Protein AF-A0A7X6YRP2-F1 (afdb_monomer)

Radius of gyration: 25.55 Å; Cα contacts (8 Å, |Δi|>4): 706; chains: 1; bounding box: 69×58×66 Å

Structure (mmCIF, N/CA/C/O backbone):
data_AF-A0A7X6YRP2-F1
#
_entry.id   AF-A0A7X6YRP2-F1
#
loop_
_atom_site.group_PDB
_atom_site.id
_atom_site.type_symbol
_atom_site.label_atom_id
_atom_site.label_alt_id
_atom_site.label_comp_id
_atom_site.label_asym_id
_atom_site.label_entity_id
_atom_site.label_seq_id
_atom_site.pdbx_PDB_ins_code
_atom_site.Cartn_x
_atom_site.Cartn_y
_atom_site.Cartn_z
_atom_site.occupancy
_atom_site.B_iso_or_equiv
_atom_site.auth_seq_id
_atom_site.auth_comp_id
_atom_site.auth_asym_id
_atom_site.auth_atom_id
_atom_site.pdbx_PDB_model_num
ATOM 1 N N . ILE A 1 1 ? 28.790 24.467 1.059 1.00 83.25 1 ILE A N 1
ATOM 2 C CA . ILE A 1 1 ? 29.034 23.754 2.332 1.00 83.25 1 ILE A CA 1
ATOM 3 C C . ILE A 1 1 ? 27.861 24.066 3.243 1.00 83.25 1 ILE A C 1
ATOM 5 O O . ILE A 1 1 ? 27.691 25.231 3.584 1.00 83.25 1 ILE A O 1
ATOM 9 N N . CYS A 1 2 ? 27.050 23.063 3.576 1.00 84.25 2 CYS A N 1
ATOM 10 C CA . CYS A 1 2 ? 25.980 23.191 4.565 1.00 84.25 2 CYS A CA 1
ATOM 11 C C . CYS A 1 2 ? 26.513 22.637 5.886 1.00 84.25 2 CYS A C 1
ATOM 13 O O . CYS A 1 2 ? 26.819 21.448 5.949 1.00 84.25 2 CYS A O 1
ATOM 15 N N . ASN A 1 3 ? 26.698 23.484 6.895 1.00 84.62 3 ASN A N 1
ATOM 16 C CA . ASN A 1 3 ? 27.179 23.050 8.205 1.00 84.62 3 ASN A CA 1
ATOM 17 C C . ASN A 1 3 ? 26.454 23.817 9.307 1.00 84.62 3 ASN A C 1
ATOM 19 O O . ASN A 1 3 ? 26.098 24.974 9.115 1.00 84.62 3 ASN A O 1
ATOM 23 N N . TYR A 1 4 ? 26.265 23.193 10.465 1.00 81.94 4 TYR A N 1
ATOM 24 C CA . TYR A 1 4 ? 25.485 23.805 11.540 1.00 81.94 4 TYR A CA 1
ATOM 25 C C . TYR A 1 4 ? 26.148 25.070 12.102 1.00 81.94 4 TYR A C 1
ATOM 27 O O . TYR A 1 4 ? 25.498 26.098 12.281 1.00 81.94 4 TYR A O 1
ATOM 35 N N . ASP A 1 5 ? 27.461 25.015 12.320 1.00 84.06 5 ASP A N 1
ATOM 36 C CA . ASP A 1 5 ? 28.274 26.145 12.755 1.00 84.06 5 ASP A CA 1
ATOM 37 C C . ASP A 1 5 ? 29.672 26.114 12.103 1.00 84.06 5 ASP A C 1
ATOM 39 O O . ASP A 1 5 ? 29.946 25.327 11.195 1.00 84.06 5 ASP A O 1
ATOM 43 N N . LEU A 1 6 ? 30.559 27.016 12.522 1.00 86.31 6 LEU A N 1
ATOM 44 C CA . LEU A 1 6 ? 31.948 27.073 12.052 1.00 86.31 6 LEU A CA 1
ATOM 45 C C . LEU A 1 6 ? 32.927 26.430 13.040 1.00 86.31 6 LEU A C 1
ATOM 47 O O . LEU A 1 6 ? 34.139 26.594 12.895 1.00 86.31 6 LEU A O 1
ATOM 51 N N . LYS A 1 7 ? 32.431 25.741 14.074 1.00 85.06 7 LYS A N 1
ATOM 52 C CA . LYS A 1 7 ? 33.310 25.165 15.084 1.00 85.06 7 LYS A CA 1
ATOM 53 C C . LYS A 1 7 ? 34.080 23.987 14.487 1.00 85.06 7 LYS A C 1
ATOM 55 O O . LYS A 1 7 ? 33.575 23.289 13.601 1.00 85.06 7 LYS A O 1
ATOM 60 N N . PRO A 1 8 ? 35.306 23.742 14.974 1.00 80.50 8 PRO A N 1
ATOM 61 C CA . PRO A 1 8 ? 36.021 22.522 14.652 1.00 80.50 8 PRO A CA 1
ATOM 62 C C . PRO A 1 8 ? 35.153 21.299 14.956 1.00 80.50 8 PRO A C 1
ATOM 64 O O . PRO A 1 8 ? 34.554 21.206 16.028 1.00 80.50 8 PRO A O 1
ATOM 67 N N . GLY A 1 9 ? 35.086 20.367 14.005 1.00 71.44 9 GLY A N 1
ATOM 68 C CA . GLY A 1 9 ? 34.406 19.089 14.204 1.00 71.44 9 GLY A CA 1
ATOM 69 C C . GLY A 1 9 ? 35.165 18.188 15.181 1.00 71.44 9 GLY A C 1
ATOM 70 O O . GLY A 1 9 ? 36.087 18.616 15.870 1.00 71.44 9 GLY A O 1
ATOM 71 N N . TYR A 1 10 ? 34.835 16.898 15.191 1.00 65.88 10 TYR A N 1
ATOM 72 C CA . TYR A 1 10 ? 35.401 15.914 16.127 1.00 65.88 10 TYR A CA 1
ATOM 73 C C . TYR A 1 10 ? 36.944 15.877 16.172 1.00 65.88 10 TYR A C 1
ATOM 75 O O . TYR A 1 10 ? 37.535 15.578 17.204 1.00 65.88 10 TYR A O 1
ATOM 83 N N . ALA A 1 11 ? 37.611 16.224 15.067 1.00 77.56 11 ALA A N 1
ATOM 84 C CA . ALA A 1 11 ? 39.069 16.284 14.986 1.00 77.56 11 ALA A CA 1
ATOM 85 C C . ALA A 1 11 ? 39.698 17.494 15.713 1.00 77.56 11 ALA A C 1
ATOM 87 O O . ALA A 1 11 ? 40.917 17.553 15.830 1.00 77.56 11 ALA A O 1
ATOM 88 N N . GLY A 1 12 ? 38.909 18.477 16.163 1.00 82.88 12 GLY A N 1
ATOM 89 C CA . GLY A 1 12 ? 39.399 19.669 16.867 1.00 82.88 12 GLY A CA 1
ATOM 90 C C . GLY A 1 12 ? 40.210 20.645 16.005 1.00 82.88 12 GLY A C 1
ATOM 91 O O . GLY A 1 12 ? 40.765 21.608 16.529 1.00 82.88 12 GLY A O 1
ATOM 92 N N . VAL A 1 13 ? 40.274 20.423 14.689 1.00 85.25 13 VAL A N 1
ATOM 93 C CA . VAL A 1 13 ? 41.018 21.261 13.739 1.00 85.25 13 VAL A CA 1
ATOM 94 C C . VAL A 1 13 ? 40.058 22.144 12.941 1.00 85.25 13 VAL A C 1
ATOM 96 O O . VAL A 1 13 ? 39.001 21.691 12.498 1.00 85.25 13 VAL A O 1
ATOM 99 N N . HIS A 1 14 ? 40.435 23.412 12.759 1.00 87.06 14 HIS A N 1
ATOM 100 C CA . HIS A 1 14 ? 39.700 24.375 11.937 1.00 87.06 14 HIS A CA 1
ATOM 101 C C . HIS A 1 14 ? 39.670 23.952 10.463 1.00 87.06 14 HIS A C 1
ATOM 103 O O . HIS A 1 14 ? 40.685 23.497 9.935 1.00 87.06 14 HIS A O 1
ATOM 109 N N . ASN A 1 15 ? 38.527 24.119 9.791 1.00 86.69 15 ASN A N 1
ATOM 110 C CA . ASN A 1 15 ? 38.384 23.779 8.377 1.00 86.69 15 ASN A CA 1
ATOM 111 C C . ASN A 1 15 ? 38.774 24.984 7.496 1.00 86.69 15 ASN A C 1
ATOM 113 O O . ASN A 1 15 ? 38.018 25.956 7.451 1.00 86.69 15 ASN A O 1
ATOM 117 N N . PRO A 1 16 ? 39.879 24.923 6.725 1.00 87.62 16 PRO A N 1
ATOM 118 C CA . PRO A 1 16 ? 40.342 26.053 5.911 1.00 87.62 16 PRO A CA 1
ATOM 119 C C . PRO A 1 16 ? 39.357 26.481 4.815 1.00 87.62 16 PRO A C 1
ATOM 121 O O . PRO A 1 16 ? 39.465 27.578 4.271 1.00 87.62 16 PRO A O 1
ATOM 124 N N . LEU A 1 17 ? 38.391 25.624 4.459 1.00 87.19 17 LEU A N 1
ATOM 125 C CA . LEU A 1 17 ? 37.349 25.968 3.493 1.00 87.19 17 LEU A CA 1
ATOM 126 C C . LEU A 1 17 ? 36.368 27.016 4.034 1.00 87.19 17 LEU A C 1
ATOM 128 O O . LEU A 1 17 ? 35.702 27.665 3.232 1.00 87.19 17 LEU A O 1
ATOM 132 N N . TYR A 1 18 ? 36.282 27.200 5.355 1.00 87.88 18 TYR A N 1
ATOM 133 C CA . TYR A 1 18 ? 35.380 28.175 5.973 1.00 87.88 18 TYR A CA 1
ATOM 134 C C . TYR A 1 18 ? 35.850 29.624 5.787 1.00 87.88 18 TYR A C 1
ATOM 136 O O . TYR A 1 18 ? 35.032 30.538 5.819 1.00 87.88 18 TYR A O 1
ATOM 144 N N . ASP A 1 19 ? 37.136 29.836 5.502 1.00 85.25 19 ASP A N 1
ATOM 145 C CA . ASP A 1 19 ? 37.711 31.177 5.317 1.00 85.25 19 ASP A CA 1
ATOM 146 C C . ASP A 1 19 ? 37.886 31.553 3.839 1.00 85.25 19 ASP A C 1
ATOM 148 O O . ASP A 1 19 ? 38.384 32.631 3.501 1.00 85.25 19 ASP A O 1
ATOM 152 N N . LYS A 1 20 ? 37.523 30.653 2.920 1.00 89.12 20 LYS A N 1
ATOM 153 C CA . LYS A 1 20 ? 37.789 30.844 1.498 1.00 89.12 20 LYS A CA 1
ATOM 154 C C . LYS A 1 20 ? 36.769 31.812 0.890 1.00 89.12 20 LYS A C 1
ATOM 156 O O . LYS A 1 20 ? 35.598 31.485 0.744 1.00 89.12 20 LYS A O 1
ATOM 161 N N . SER A 1 21 ? 37.237 32.984 0.464 1.00 75.81 21 SER A N 1
ATOM 162 C CA . SER A 1 21 ? 36.402 34.069 -0.083 1.00 75.81 21 SER A CA 1
ATOM 163 C C . SER A 1 21 ? 35.886 33.841 -1.512 1.00 75.81 21 SER A C 1
ATOM 165 O O . SER A 1 21 ? 35.088 34.634 -2.008 1.00 75.81 21 SER A O 1
ATOM 167 N N . SER A 1 22 ? 36.334 32.784 -2.199 1.00 84.56 22 SER A N 1
ATOM 168 C CA . SER A 1 22 ? 35.898 32.455 -3.562 1.00 84.56 22 SER A CA 1
ATOM 169 C C . SER A 1 22 ? 35.798 30.946 -3.798 1.00 84.56 22 SER A C 1
ATOM 171 O O . SER A 1 22 ? 36.593 30.152 -3.288 1.00 84.56 22 SER A O 1
ATOM 173 N N . GLY A 1 23 ? 34.796 30.543 -4.586 1.00 80.81 23 GLY A N 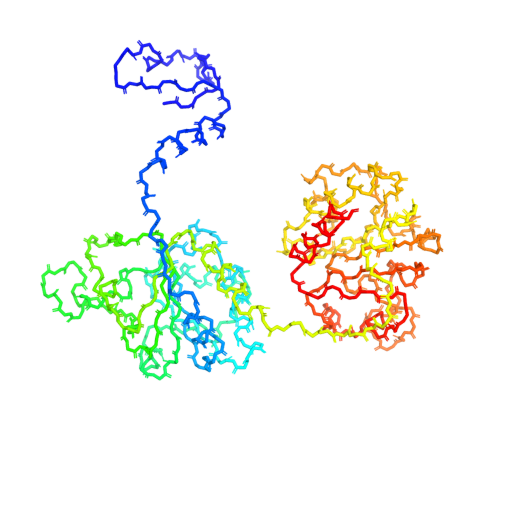1
ATOM 174 C CA . GLY A 1 23 ? 34.530 29.139 -4.919 1.00 80.81 23 GLY A CA 1
ATOM 175 C C . GLY A 1 23 ? 33.927 28.309 -3.779 1.00 80.81 23 GLY A C 1
ATOM 176 O O . GLY A 1 23 ? 33.778 27.100 -3.934 1.00 80.81 23 GLY A O 1
ATOM 177 N N . VAL A 1 24 ? 33.586 28.931 -2.646 1.00 85.12 24 VAL A N 1
ATOM 178 C CA . VAL A 1 24 ? 32.912 28.284 -1.516 1.00 85.12 24 VAL A CA 1
ATOM 179 C C . VAL A 1 24 ? 31.747 29.155 -1.063 1.00 85.12 24 VAL A C 1
ATOM 181 O O . VAL A 1 24 ? 31.930 30.317 -0.719 1.00 85.12 24 VAL A O 1
ATOM 184 N N . THR A 1 25 ? 30.552 28.571 -1.035 1.00 84.25 25 THR A N 1
ATOM 185 C CA . THR A 1 25 ? 29.368 29.172 -0.413 1.00 84.25 25 THR A CA 1
ATOM 186 C C . THR A 1 25 ? 29.075 28.424 0.878 1.00 84.25 25 THR A C 1
ATOM 188 O O . THR A 1 25 ? 28.907 27.198 0.862 1.00 84.25 25 THR A O 1
ATOM 191 N N . LEU A 1 26 ? 29.051 29.145 1.997 1.00 84.69 26 LEU A N 1
ATOM 192 C CA . LEU A 1 26 ? 28.716 28.611 3.315 1.00 84.69 26 LEU A CA 1
ATOM 193 C C . LEU A 1 26 ? 27.242 28.880 3.601 1.00 84.69 26 LEU A C 1
ATOM 195 O O . LEU A 1 26 ? 26.794 30.020 3.514 1.00 84.69 26 LEU A O 1
ATOM 199 N N . VAL A 1 27 ? 26.509 27.829 3.950 1.00 85.75 27 VAL A N 1
ATOM 200 C CA . VAL A 1 27 ? 25.124 27.917 4.414 1.00 85.75 27 VAL A CA 1
ATOM 201 C C . VAL A 1 27 ? 25.105 27.355 5.827 1.00 85.75 27 VAL A C 1
ATOM 203 O O . VAL A 1 27 ? 25.353 26.164 6.023 1.00 85.75 27 VAL A O 1
ATOM 206 N N . LEU A 1 28 ? 24.921 28.247 6.801 1.00 83.44 28 LEU A N 1
ATOM 207 C CA . LEU A 1 28 ? 24.949 27.909 8.220 1.00 83.44 28 LEU A CA 1
ATOM 208 C C . LEU A 1 28 ? 23.546 27.602 8.738 1.00 83.44 28 LEU A C 1
ATOM 210 O O . LEU A 1 28 ? 22.596 28.312 8.404 1.00 83.44 28 LEU A O 1
ATOM 214 N N . GLY A 1 29 ? 23.441 26.577 9.579 1.00 82.00 29 GLY A N 1
ATOM 215 C CA . GLY A 1 29 ? 22.187 26.111 10.168 1.00 82.00 29 GLY A CA 1
ATOM 216 C C . GLY A 1 29 ? 21.969 24.618 9.949 1.00 82.00 29 GLY A C 1
ATOM 217 O O . GLY A 1 29 ? 22.859 23.907 9.477 1.00 82.00 29 GLY A O 1
ATOM 218 N N . ASP A 1 30 ? 20.780 24.132 10.303 1.00 82.88 30 ASP A N 1
ATOM 219 C CA . ASP A 1 30 ? 20.431 22.730 10.091 1.00 82.88 30 ASP A CA 1
ATOM 220 C C . ASP A 1 30 ? 20.624 22.338 8.615 1.00 82.88 30 ASP A C 1
ATOM 222 O O . ASP A 1 30 ? 20.254 23.073 7.688 1.00 82.88 30 ASP A O 1
ATOM 226 N N . ALA A 1 31 ? 21.276 21.196 8.387 1.00 75.19 31 ALA A N 1
ATOM 227 C CA . ALA A 1 31 ? 21.641 20.763 7.046 1.00 75.19 31 ALA A CA 1
ATOM 228 C C . ALA A 1 31 ? 20.401 20.452 6.194 1.00 75.19 31 ALA A C 1
ATOM 230 O O . ALA A 1 31 ? 20.412 20.736 4.996 1.00 75.19 31 ALA A O 1
ATOM 231 N N . LYS A 1 32 ? 19.323 19.940 6.802 1.00 76.88 32 LYS A N 1
ATOM 232 C CA . LYS A 1 32 ? 18.052 19.650 6.130 1.00 76.88 32 LYS A CA 1
ATOM 233 C C . LYS A 1 32 ? 17.418 20.935 5.605 1.00 76.88 32 LYS A C 1
ATOM 235 O O . LYS A 1 32 ? 17.049 21.004 4.432 1.00 76.88 32 LYS A O 1
ATOM 240 N N . ASP A 1 33 ? 17.370 21.974 6.432 1.00 80.19 33 ASP A N 1
ATOM 241 C CA . ASP A 1 33 ? 16.790 23.269 6.057 1.00 80.19 33 ASP A CA 1
ATOM 242 C C . ASP A 1 33 ? 17.642 23.990 5.006 1.00 80.19 33 ASP A C 1
ATOM 244 O O . ASP A 1 33 ? 17.132 24.554 4.033 1.00 80.19 33 ASP A O 1
ATOM 248 N N . SER A 1 34 ? 18.964 23.935 5.179 1.00 82.88 34 SER A N 1
ATOM 249 C CA . SER A 1 34 ? 19.940 24.555 4.280 1.00 82.88 34 SER A CA 1
ATOM 250 C C . SER A 1 34 ? 19.896 23.941 2.880 1.00 82.88 34 SER A C 1
ATOM 252 O O . SER A 1 34 ? 19.908 24.660 1.880 1.00 82.88 34 SER A O 1
ATOM 254 N N . ILE A 1 35 ? 19.802 22.611 2.799 1.00 78.25 35 ILE A N 1
ATOM 255 C CA . ILE A 1 35 ? 19.677 21.881 1.534 1.00 78.25 35 ILE A CA 1
ATOM 256 C C . ILE A 1 35 ? 18.311 22.147 0.892 1.00 78.25 35 ILE A C 1
ATOM 258 O O . ILE A 1 35 ? 18.254 22.394 -0.310 1.00 78.25 35 ILE A O 1
ATOM 262 N N . SER A 1 36 ? 17.231 22.194 1.677 1.00 76.12 36 SER A N 1
ATOM 263 C CA . SER A 1 36 ? 15.885 22.499 1.169 1.00 76.12 36 SER A CA 1
ATOM 264 C C . SER A 1 36 ? 15.813 23.885 0.513 1.00 76.12 36 SER A C 1
ATOM 266 O O . SER A 1 36 ? 15.250 24.034 -0.572 1.00 76.12 36 SER A O 1
ATOM 268 N N . LYS A 1 37 ? 16.457 24.899 1.110 1.00 76.94 37 LYS A N 1
ATOM 269 C CA . LYS A 1 37 ? 16.581 26.238 0.505 1.00 76.94 37 LYS A CA 1
ATOM 270 C C . LYS A 1 37 ? 17.370 26.219 -0.803 1.00 76.94 37 LYS A C 1
ATOM 272 O O . LYS A 1 37 ? 16.895 26.770 -1.793 1.00 76.94 37 LYS A O 1
ATOM 277 N N . LEU A 1 38 ? 18.516 25.541 -0.838 1.00 79.56 38 LEU A N 1
ATOM 278 C CA . LEU A 1 38 ? 19.325 25.382 -2.053 1.00 79.56 38 LEU A CA 1
ATOM 279 C C . LEU A 1 38 ? 18.537 24.710 -3.183 1.00 79.56 38 LEU A C 1
ATOM 281 O O . LEU A 1 38 ? 18.564 25.179 -4.318 1.00 79.56 38 LEU A O 1
ATOM 285 N N . ILE A 1 39 ? 17.784 23.655 -2.870 1.00 75.81 39 ILE A N 1
ATOM 286 C CA . ILE A 1 39 ? 16.918 22.970 -3.834 1.00 75.81 39 ILE A CA 1
ATOM 287 C C . ILE A 1 39 ? 15.835 23.923 -4.359 1.00 75.81 39 ILE A C 1
ATOM 289 O O . ILE A 1 39 ? 15.608 23.979 -5.566 1.00 75.81 39 ILE A O 1
ATOM 293 N N . SER A 1 40 ? 15.222 24.732 -3.487 1.00 69.56 40 SER A N 1
ATOM 294 C CA . SER A 1 40 ? 14.206 25.716 -3.892 1.00 69.56 40 SER A CA 1
ATOM 295 C C . SER A 1 40 ? 14.757 26.827 -4.800 1.00 69.56 40 SER A C 1
ATOM 297 O O . SER A 1 40 ? 14.063 27.299 -5.700 1.00 69.56 40 SER A O 1
ATOM 299 N N . GLU A 1 41 ? 16.019 27.221 -4.609 1.00 70.88 41 GLU A N 1
ATOM 300 C CA . GLU A 1 41 ? 16.695 28.214 -5.450 1.00 70.88 41 GLU A CA 1
ATOM 301 C C . GLU A 1 41 ? 17.105 27.632 -6.810 1.00 70.88 41 GLU A C 1
ATOM 303 O O . GLU A 1 41 ? 17.013 28.322 -7.826 1.00 70.88 41 GLU A O 1
ATOM 308 N N . ILE A 1 42 ? 17.491 26.353 -6.850 1.00 69.06 42 ILE A N 1
ATOM 309 C CA . ILE A 1 42 ? 17.835 25.630 -8.084 1.00 69.06 42 ILE A CA 1
ATOM 310 C C . ILE A 1 42 ? 16.573 25.299 -8.900 1.00 69.06 42 ILE A C 1
ATOM 312 O O . ILE A 1 42 ? 16.599 25.348 -10.130 1.00 69.06 42 ILE A O 1
ATOM 316 N N . GLY A 1 43 ? 15.450 25.031 -8.229 1.00 47.91 43 GLY A N 1
ATOM 317 C CA . GLY A 1 43 ? 14.178 24.629 -8.837 1.00 47.91 43 GLY A CA 1
ATOM 318 C C . GLY A 1 43 ? 13.441 25.714 -9.634 1.00 47.91 43 GLY A C 1
ATOM 319 O O . GLY A 1 43 ? 12.475 25.406 -10.322 1.00 47.91 43 GLY A O 1
ATOM 320 N N . ARG A 1 44 ? 13.886 26.980 -9.619 1.00 43.06 44 ARG A N 1
ATOM 321 C CA . ARG A 1 44 ? 13.214 28.085 -10.343 1.00 43.06 44 ARG A CA 1
ATOM 322 C C . ARG A 1 44 ? 13.404 28.092 -11.871 1.00 43.06 44 ARG A C 1
ATOM 324 O O . ARG A 1 44 ? 12.968 29.034 -12.526 1.00 43.06 44 ARG A O 1
ATOM 331 N N . LYS A 1 45 ? 14.022 27.064 -12.461 1.00 39.69 45 LYS A N 1
ATOM 332 C CA . LYS A 1 45 ? 14.118 26.879 -13.922 1.00 39.69 45 LYS A CA 1
ATOM 333 C C . LYS A 1 45 ? 13.708 25.470 -14.355 1.00 39.69 45 LYS A C 1
ATOM 335 O O . LYS A 1 45 ? 14.511 24.747 -14.933 1.00 39.69 45 LYS A O 1
ATOM 340 N N . GLN A 1 46 ? 12.458 25.092 -14.128 1.00 34.66 46 GLN A N 1
ATOM 341 C CA . GLN A 1 46 ? 11.801 24.108 -14.986 1.00 34.66 46 GLN A CA 1
ATOM 342 C C . GLN A 1 46 ? 10.407 24.631 -15.319 1.00 34.66 46 GLN A C 1
ATOM 344 O O . GLN A 1 46 ? 9.548 24.742 -14.450 1.00 34.66 46 GLN A O 1
ATOM 349 N N . GLU A 1 47 ? 10.223 25.021 -16.581 1.00 30.72 47 GLU A N 1
ATOM 350 C CA . GLU A 1 47 ? 8.894 25.176 -17.161 1.00 30.72 47 GLU A CA 1
ATOM 351 C C . GLU A 1 47 ? 8.225 23.802 -17.115 1.00 30.72 47 GLU A C 1
ATOM 353 O O . GLU A 1 47 ? 8.652 22.858 -17.783 1.00 30.72 47 GLU A O 1
ATOM 358 N N . VAL A 1 48 ? 7.208 23.687 -16.267 1.00 29.12 48 VAL A N 1
ATOM 359 C CA . VAL A 1 48 ? 6.267 22.575 -16.291 1.00 29.12 48 VAL A CA 1
ATOM 360 C C . VAL A 1 48 ? 5.399 22.791 -17.522 1.00 29.12 48 VAL A C 1
ATOM 362 O O . VAL A 1 48 ? 4.638 23.754 -17.594 1.00 29.12 48 VAL A O 1
ATOM 365 N N . VAL A 1 49 ? 5.552 21.923 -18.516 1.00 30.05 49 VAL A N 1
ATOM 366 C CA . VAL A 1 49 ? 4.603 21.836 -19.624 1.00 30.05 49 VAL A CA 1
ATOM 367 C C . VAL A 1 49 ? 3.396 21.053 -19.108 1.00 30.05 49 VAL A C 1
ATOM 369 O O . VAL A 1 49 ? 3.403 19.823 -19.101 1.00 30.05 49 VAL A O 1
ATOM 372 N N . GLU A 1 50 ? 2.378 21.764 -18.630 1.00 33.81 50 GLU A N 1
ATOM 373 C CA . GLU A 1 50 ? 1.008 21.243 -18.593 1.00 33.81 50 GLU A CA 1
ATOM 374 C C . GLU A 1 50 ? 0.492 21.119 -20.037 1.00 33.81 50 GLU A C 1
ATOM 376 O O . GLU A 1 50 ? 0.682 22.038 -20.831 1.00 33.81 50 GLU A O 1
ATOM 381 N N . ASP A 1 51 ? -0.086 19.965 -20.399 1.00 32.34 51 ASP A N 1
ATOM 382 C CA . ASP A 1 51 ? -1.501 19.827 -20.809 1.00 32.34 51 ASP A CA 1
ATOM 383 C C . ASP A 1 51 ? -1.792 18.563 -21.664 1.00 32.34 51 ASP A C 1
ATOM 385 O O . ASP A 1 51 ? -1.021 18.171 -22.542 1.00 32.34 51 ASP A O 1
ATOM 389 N N . LYS A 1 52 ? -2.985 17.979 -21.449 1.00 33.06 52 LYS A N 1
ATOM 390 C CA . LYS A 1 52 ? -3.733 16.990 -22.279 1.00 33.06 52 LYS A CA 1
ATOM 391 C C . LYS A 1 52 ? -3.385 15.486 -22.292 1.00 33.06 52 LYS A C 1
ATOM 393 O O . LYS A 1 52 ? -4.103 14.744 -22.960 1.00 33.06 52 LYS A O 1
ATOM 398 N N . LYS A 1 53 ? -2.380 14.968 -21.571 1.00 50.28 53 LYS A N 1
ATOM 399 C CA . LYS A 1 53 ? -2.102 13.502 -21.554 1.00 50.28 53 LYS A CA 1
ATOM 400 C C . LYS A 1 53 ? -2.856 12.688 -20.489 1.00 50.28 53 LYS A C 1
ATOM 402 O O . LYS A 1 53 ? -2.953 11.475 -20.644 1.00 50.28 53 LYS A O 1
ATOM 407 N N . GLU A 1 54 ? -3.398 13.308 -19.443 1.00 49.25 54 GLU A N 1
ATOM 408 C CA . GLU A 1 54 ? -3.917 12.573 -18.273 1.00 49.25 54 GLU A CA 1
ATOM 409 C C . GLU A 1 54 ? -5.208 11.780 -18.542 1.00 49.25 54 GLU A C 1
ATOM 411 O O . GLU A 1 54 ? -5.280 10.619 -18.141 1.00 49.25 54 GLU A O 1
ATOM 416 N N . GLU A 1 55 ? -6.167 12.324 -19.304 1.00 48.25 55 GLU A N 1
ATOM 417 C CA . GLU A 1 55 ? -7.427 11.622 -19.636 1.00 48.25 55 GLU A CA 1
ATOM 418 C C . GLU A 1 55 ? -7.201 10.314 -20.421 1.00 48.25 55 GLU A C 1
ATOM 420 O O . GLU A 1 55 ? -7.982 9.370 -20.311 1.00 48.25 55 GLU A O 1
ATOM 425 N N . ASN A 1 56 ? -6.113 10.222 -21.196 1.00 68.81 56 ASN A N 1
ATOM 426 C CA . ASN A 1 56 ? -5.798 9.027 -21.982 1.00 68.81 56 ASN A CA 1
ATOM 427 C C . ASN A 1 56 ? -5.193 7.911 -21.107 1.00 68.81 56 ASN A C 1
ATOM 429 O O . ASN A 1 56 ? -5.528 6.737 -21.264 1.00 68.81 56 ASN A O 1
ATOM 433 N N . ILE A 1 57 ? -4.354 8.271 -20.128 1.00 82.94 57 ILE A N 1
ATOM 434 C CA . ILE A 1 57 ? -3.671 7.307 -19.247 1.00 82.94 57 ILE A CA 1
ATOM 435 C C . ILE A 1 57 ? -4.677 6.500 -18.426 1.00 82.94 57 ILE A C 1
ATOM 437 O O . ILE A 1 57 ? -4.496 5.292 -18.272 1.00 82.94 57 ILE A O 1
ATOM 441 N N . HIS A 1 58 ? -5.740 7.150 -17.941 1.00 84.06 58 HIS A N 1
ATOM 442 C CA . HIS A 1 58 ? -6.792 6.503 -17.158 1.00 84.06 58 HIS A CA 1
ATOM 443 C C . HIS A 1 58 ? -7.424 5.319 -17.902 1.00 84.06 58 HIS A C 1
ATOM 445 O O . HIS A 1 58 ? -7.474 4.209 -17.373 1.00 84.06 58 HIS A O 1
ATOM 451 N N . ASN A 1 59 ? -7.847 5.520 -19.152 1.00 85.50 59 ASN A N 1
ATOM 452 C CA . ASN A 1 59 ? -8.488 4.456 -19.928 1.00 85.50 59 ASN A CA 1
ATOM 453 C C . ASN A 1 59 ? -7.497 3.336 -20.264 1.00 85.50 59 ASN A C 1
ATOM 455 O O . ASN A 1 59 ? -7.817 2.160 -20.113 1.00 85.50 59 ASN A O 1
ATOM 459 N N . ILE A 1 60 ? -6.260 3.693 -20.625 1.00 89.12 60 ILE A N 1
ATOM 460 C CA . ILE A 1 60 ? -5.206 2.718 -20.930 1.00 89.12 60 ILE A CA 1
ATOM 461 C C . ILE A 1 60 ? -4.943 1.793 -19.738 1.00 89.12 60 ILE A C 1
ATOM 463 O O . ILE A 1 60 ? -4.892 0.576 -19.905 1.00 89.12 60 ILE A O 1
ATOM 467 N N . ILE A 1 61 ? -4.757 2.355 -18.539 1.00 90.69 61 ILE A N 1
ATOM 468 C CA . ILE A 1 61 ? -4.394 1.557 -17.365 1.00 90.69 61 ILE A CA 1
ATOM 469 C C . ILE A 1 61 ? -5.570 0.734 -16.832 1.00 90.69 61 ILE A C 1
ATOM 471 O O . ILE A 1 61 ? -5.368 -0.375 -16.343 1.00 90.69 61 ILE A O 1
ATOM 475 N N . LYS A 1 62 ? -6.797 1.251 -16.955 1.00 88.31 62 LYS A N 1
ATOM 476 C CA . LYS A 1 62 ? -8.018 0.594 -16.478 1.00 88.31 62 LYS A CA 1
ATOM 477 C C . LYS A 1 62 ? -8.459 -0.567 -17.373 1.00 88.31 62 LYS A C 1
ATOM 479 O O . LYS A 1 62 ? -8.903 -1.596 -16.862 1.00 88.31 62 LYS A O 1
ATOM 484 N N . ASP A 1 63 ? -8.325 -0.417 -18.689 1.00 90.44 63 ASP A N 1
ATOM 485 C CA . ASP A 1 63 ? -8.807 -1.408 -19.657 1.00 90.44 63 ASP A CA 1
ATOM 486 C C . ASP A 1 63 ? -7.786 -2.520 -19.947 1.00 90.44 63 ASP A C 1
ATOM 488 O O . ASP A 1 63 ? -8.154 -3.568 -20.489 1.00 90.44 63 ASP A O 1
ATOM 492 N N . ALA A 1 64 ? -6.518 -2.331 -19.567 1.00 95.06 64 ALA A N 1
ATOM 493 C CA . ALA A 1 64 ? -5.453 -3.302 -19.797 1.00 95.06 64 ALA A CA 1
ATOM 494 C C . ALA A 1 64 ? -5.749 -4.661 -19.135 1.00 95.06 64 ALA A C 1
ATOM 496 O O . ALA A 1 64 ? -6.094 -4.738 -17.955 1.00 95.06 64 ALA A O 1
ATOM 497 N N . LYS A 1 65 ? -5.578 -5.758 -19.889 1.00 96.94 65 LYS A N 1
ATOM 498 C CA . LYS A 1 65 ? -5.770 -7.134 -19.392 1.00 96.94 65 LYS A CA 1
ATOM 499 C C . LYS A 1 65 ? -4.472 -7.911 -19.276 1.00 96.94 65 LYS A C 1
ATOM 501 O O . LYS A 1 65 ? -4.359 -8.742 -18.383 1.00 96.94 65 LYS A O 1
ATOM 506 N N . ASN A 1 66 ? -3.491 -7.625 -20.122 1.00 97.81 66 ASN A N 1
ATOM 507 C CA . ASN A 1 66 ? -2.159 -8.213 -20.057 1.00 97.81 66 ASN A CA 1
ATOM 508 C C . ASN A 1 66 ? -1.135 -7.120 -19.766 1.00 97.81 66 ASN A C 1
ATOM 510 O O . ASN A 1 66 ? -0.763 -6.367 -20.669 1.00 97.81 66 ASN A O 1
ATOM 514 N N . VAL A 1 67 ? -0.687 -7.040 -18.513 1.00 98.50 67 VAL A N 1
ATOM 515 C CA . VAL A 1 67 ? 0.259 -6.021 -18.052 1.00 98.50 67 VAL A CA 1
ATOM 516 C C . VAL A 1 67 ? 1.617 -6.646 -17.752 1.00 98.50 67 VAL A C 1
ATOM 518 O O . VAL A 1 67 ? 1.711 -7.659 -17.056 1.00 98.50 67 VAL A O 1
ATOM 521 N N . ILE A 1 68 ? 2.679 -6.020 -18.259 1.00 98.75 68 ILE A N 1
ATOM 522 C CA . ILE A 1 68 ? 4.063 -6.360 -17.914 1.00 98.75 68 ILE A CA 1
ATOM 523 C C . ILE A 1 68 ? 4.692 -5.174 -17.181 1.00 98.75 68 ILE A C 1
ATOM 525 O O . ILE A 1 68 ? 4.702 -4.056 -17.692 1.00 98.75 68 ILE A O 1
ATOM 529 N N . ILE A 1 69 ? 5.221 -5.406 -15.982 1.00 98.75 69 ILE A N 1
ATOM 530 C CA . ILE A 1 69 ? 5.947 -4.397 -15.205 1.00 98.75 69 ILE A CA 1
ATOM 531 C C . ILE A 1 69 ? 7.448 -4.647 -15.351 1.00 98.75 69 ILE A C 1
ATOM 533 O O . ILE A 1 69 ? 7.924 -5.757 -15.124 1.00 98.75 69 ILE A O 1
ATOM 537 N N . VAL A 1 70 ? 8.199 -3.607 -15.710 1.00 98.75 70 VAL A N 1
ATOM 538 C CA . VAL A 1 70 ? 9.654 -3.653 -15.897 1.00 98.75 70 VAL A CA 1
ATOM 539 C C . VAL A 1 70 ? 10.326 -2.782 -14.835 1.00 98.75 70 VAL A C 1
ATOM 541 O O . VAL A 1 70 ? 10.445 -1.566 -15.022 1.00 98.75 70 VAL A O 1
ATOM 544 N N . PRO A 1 71 ? 10.759 -3.362 -13.705 1.00 98.06 71 PRO A N 1
ATOM 545 C CA . PRO A 1 71 ? 11.470 -2.627 -12.673 1.00 98.06 71 PRO A CA 1
ATOM 546 C C . PRO A 1 71 ? 12.929 -2.372 -13.075 1.00 98.06 71 PRO A C 1
ATOM 548 O O . PRO A 1 71 ? 13.599 -3.197 -13.699 1.00 98.06 71 PRO A O 1
ATOM 551 N N . GLY A 1 72 ? 13.441 -1.216 -12.674 1.00 97.12 72 GLY A N 1
ATOM 552 C CA . GLY A 1 72 ? 14.822 -0.804 -12.869 1.00 97.12 72 GLY A CA 1
ATOM 553 C C . GLY A 1 72 ? 15.390 -0.083 -11.653 1.00 97.12 72 GLY A C 1
ATOM 554 O O . GLY A 1 72 ? 14.799 -0.027 -10.577 1.00 97.12 72 GLY A O 1
ATOM 555 N N . TYR A 1 73 ? 16.577 0.495 -11.821 1.00 95.50 73 TYR A N 1
ATOM 556 C CA . TYR A 1 73 ? 17.310 1.104 -10.712 1.00 95.50 73 TYR A CA 1
ATOM 557 C C . TYR A 1 73 ? 16.585 2.291 -10.059 1.00 95.50 73 TYR A C 1
ATOM 559 O O . TYR A 1 73 ? 16.738 2.502 -8.859 1.00 95.50 73 TYR A O 1
ATOM 567 N N . GLY A 1 74 ? 15.776 3.047 -10.809 1.00 93.94 74 GLY A N 1
ATOM 568 C CA . GLY A 1 74 ? 14.985 4.141 -10.234 1.00 93.94 74 GLY A CA 1
ATOM 569 C C . GLY A 1 74 ? 13.988 3.660 -9.172 1.00 93.94 74 GLY A C 1
ATOM 570 O O . GLY A 1 74 ? 13.834 4.332 -8.161 1.00 93.94 74 GLY A O 1
ATOM 571 N N . MET A 1 75 ? 13.415 2.456 -9.317 1.00 97.19 75 MET A N 1
ATOM 572 C CA . MET A 1 75 ? 12.582 1.844 -8.271 1.00 97.19 75 MET A CA 1
ATOM 573 C C . MET A 1 75 ? 13.358 1.675 -6.956 1.00 97.19 75 MET A C 1
ATOM 575 O O . MET A 1 75 ? 12.832 1.972 -5.886 1.00 97.19 75 MET A O 1
ATOM 579 N N . ALA A 1 76 ? 14.614 1.223 -7.040 1.00 91.75 76 ALA A N 1
ATOM 580 C CA . ALA A 1 76 ? 15.479 1.015 -5.881 1.00 91.75 76 ALA A CA 1
ATOM 581 C C . ALA A 1 76 ? 15.900 2.337 -5.222 1.00 91.75 76 ALA A C 1
ATOM 583 O O . ALA A 1 76 ? 15.879 2.450 -3.997 1.00 91.75 76 ALA A O 1
ATOM 584 N N . LEU A 1 77 ? 16.262 3.345 -6.026 1.00 90.50 77 LEU A N 1
ATOM 585 C CA . LEU A 1 77 ? 16.623 4.677 -5.527 1.00 90.50 77 LEU A CA 1
ATOM 586 C C . LEU A 1 77 ? 15.477 5.322 -4.742 1.00 90.50 77 LEU A C 1
ATOM 588 O O . LEU A 1 77 ? 15.717 5.901 -3.686 1.00 90.50 77 LEU A O 1
ATOM 592 N N . SER A 1 78 ? 14.251 5.182 -5.241 1.00 88.81 78 SER A N 1
ATOM 593 C CA . SER A 1 78 ? 13.051 5.764 -4.635 1.00 88.81 78 SER A CA 1
ATOM 594 C C . SER A 1 78 ? 12.409 4.883 -3.554 1.00 88.81 78 SER A C 1
ATOM 596 O O . SER A 1 78 ? 11.393 5.276 -2.983 1.00 88.81 78 SER A O 1
ATOM 598 N N . GLN A 1 79 ? 12.964 3.693 -3.273 1.00 89.12 79 GLN A N 1
ATOM 599 C CA . GLN A 1 79 ? 12.389 2.704 -2.342 1.00 89.12 79 GLN A CA 1
ATOM 600 C C . GLN A 1 79 ? 10.908 2.408 -2.647 1.00 89.12 79 GLN A C 1
ATOM 602 O O . GLN A 1 79 ? 10.043 2.409 -1.769 1.00 89.12 79 GLN A O 1
ATOM 607 N N . ALA A 1 80 ? 10.599 2.222 -3.932 1.00 91.38 80 ALA A N 1
ATOM 608 C CA . ALA A 1 80 ? 9.226 2.146 -4.417 1.00 91.38 80 ALA A CA 1
ATOM 609 C C . ALA A 1 80 ? 8.665 0.714 -4.508 1.00 91.38 80 ALA A C 1
ATOM 611 O O . ALA A 1 80 ? 7.529 0.543 -4.940 1.00 91.38 80 ALA A O 1
ATOM 612 N N . GLN A 1 81 ? 9.413 -0.318 -4.104 1.00 95.56 81 GLN A N 1
ATOM 613 C CA . GLN A 1 81 ? 9.054 -1.734 -4.280 1.00 95.56 81 GLN A CA 1
ATOM 614 C C . GLN A 1 81 ? 7.678 -2.102 -3.698 1.00 95.56 81 GLN A C 1
ATOM 616 O O . GLN A 1 81 ? 6.908 -2.815 -4.341 1.00 95.56 81 GLN A O 1
ATOM 621 N N . PHE A 1 82 ? 7.313 -1.545 -2.540 1.00 88.00 82 PHE A N 1
ATOM 622 C CA . PHE A 1 82 ? 5.997 -1.766 -1.933 1.00 88.00 82 PHE A CA 1
ATOM 623 C C . PHE A 1 82 ? 4.862 -1.127 -2.745 1.00 88.00 82 PHE A C 1
ATOM 625 O O . PHE A 1 82 ? 3.816 -1.748 -2.926 1.00 88.00 82 PHE A O 1
ATOM 632 N N . LEU A 1 83 ? 5.081 0.072 -3.301 1.00 88.19 83 LEU A N 1
ATOM 633 C CA . LEU A 1 83 ? 4.110 0.713 -4.194 1.00 88.19 83 LEU A CA 1
ATOM 634 C C . LEU A 1 83 ? 4.003 -0.024 -5.528 1.00 88.19 83 LEU A C 1
ATOM 636 O O . LEU A 1 83 ? 2.912 -0.150 -6.069 1.00 88.19 83 LEU A O 1
ATOM 640 N N . VAL A 1 84 ? 5.110 -0.550 -6.058 1.00 96.88 84 VAL A N 1
ATOM 641 C CA . VAL A 1 84 ? 5.084 -1.388 -7.266 1.00 96.88 84 VAL A CA 1
ATOM 642 C C . VAL A 1 84 ? 4.211 -2.621 -7.047 1.00 96.88 84 VAL A C 1
ATOM 644 O O . VAL A 1 84 ? 3.373 -2.933 -7.894 1.00 96.88 84 VAL A O 1
ATOM 647 N N . LYS A 1 85 ? 4.345 -3.283 -5.893 1.00 94.38 85 LYS A N 1
ATOM 648 C CA . LYS A 1 85 ? 3.469 -4.395 -5.514 1.00 94.38 85 LYS A CA 1
ATOM 649 C C . LYS A 1 85 ? 2.014 -3.945 -5.371 1.00 94.38 85 LYS A C 1
ATOM 651 O O . LYS A 1 85 ? 1.125 -4.588 -5.916 1.00 94.38 85 LYS A O 1
ATOM 656 N N . GLN A 1 86 ? 1.758 -2.820 -4.703 1.00 89.88 86 GLN A N 1
ATOM 657 C CA . GLN A 1 86 ? 0.406 -2.268 -4.554 1.00 89.88 86 GLN A CA 1
ATOM 658 C C . GLN A 1 86 ? -0.245 -1.932 -5.908 1.00 89.88 86 GLN A C 1
ATOM 660 O O . GLN A 1 86 ? -1.435 -2.179 -6.101 1.00 89.88 86 GLN A O 1
ATOM 665 N N . LEU A 1 87 ? 0.524 -1.386 -6.853 1.00 95.62 87 LEU A N 1
ATOM 666 C CA . LEU A 1 87 ? 0.080 -1.128 -8.221 1.00 95.62 87 LEU A CA 1
ATOM 667 C C . LEU A 1 87 ? -0.277 -2.436 -8.936 1.00 95.62 87 LEU A C 1
ATOM 669 O O . LEU A 1 87 ? -1.340 -2.522 -9.550 1.00 95.62 87 LEU A O 1
ATOM 673 N N . ALA A 1 88 ? 0.585 -3.452 -8.836 1.00 96.31 88 ALA A N 1
ATOM 674 C CA . ALA A 1 88 ? 0.344 -4.767 -9.423 1.00 96.31 88 ALA A CA 1
ATOM 675 C C . ALA A 1 88 ? -0.936 -5.411 -8.872 1.00 96.31 88 ALA A C 1
ATOM 677 O O . ALA A 1 88 ? -1.760 -5.891 -9.646 1.00 96.31 88 ALA A O 1
ATOM 678 N N . ASP A 1 89 ? -1.154 -5.348 -7.560 1.00 91.69 89 ASP A N 1
ATOM 679 C CA . ASP A 1 89 ? -2.377 -5.857 -6.937 1.00 91.69 89 ASP A CA 1
ATOM 680 C C . ASP A 1 89 ? -3.623 -5.123 -7.421 1.00 91.69 89 ASP A C 1
ATOM 682 O O . ASP A 1 89 ? -4.595 -5.764 -7.800 1.00 91.69 89 ASP A O 1
ATOM 686 N N . LYS A 1 90 ? -3.593 -3.789 -7.499 1.00 88.50 90 LYS A N 1
ATOM 687 C CA . LYS A 1 90 ? -4.738 -3.012 -8.001 1.00 88.50 90 LYS A CA 1
ATOM 688 C C . LYS A 1 90 ? -5.082 -3.342 -9.450 1.00 88.50 90 LYS A C 1
ATOM 690 O O . LYS A 1 90 ? -6.256 -3.417 -9.807 1.00 88.50 90 LYS A O 1
ATOM 695 N N . LEU A 1 91 ? -4.071 -3.555 -10.287 1.00 94.69 91 LEU A N 1
ATOM 696 C CA . LEU A 1 91 ? -4.269 -4.013 -11.661 1.00 94.69 91 LEU A CA 1
ATOM 697 C C . LEU A 1 91 ? -4.921 -5.406 -11.690 1.00 94.69 91 LEU A C 1
ATOM 699 O O . LEU A 1 91 ? -5.876 -5.619 -12.442 1.00 94.69 91 LEU A O 1
ATOM 703 N N . ARG A 1 92 ? -4.478 -6.331 -10.828 1.00 93.56 92 ARG A N 1
ATOM 704 C CA . ARG A 1 92 ? -5.089 -7.665 -10.675 1.00 93.56 92 ARG A CA 1
ATOM 705 C C . ARG A 1 92 ? -6.524 -7.599 -10.168 1.00 93.56 92 ARG A C 1
ATOM 707 O O . ARG A 1 92 ? -7.393 -8.266 -10.723 1.00 93.56 92 ARG A O 1
ATOM 714 N N . ASP A 1 93 ? -6.803 -6.741 -9.193 1.00 87.50 93 ASP A N 1
ATOM 715 C CA . ASP A 1 93 ? -8.147 -6.499 -8.656 1.00 87.50 93 ASP A CA 1
ATOM 716 C C . ASP A 1 93 ? -9.101 -5.893 -9.707 1.00 87.50 93 ASP A C 1
ATOM 718 O O . ASP A 1 93 ? -10.329 -5.998 -9.593 1.00 87.50 93 ASP A O 1
ATOM 722 N N . ASN A 1 94 ? -8.551 -5.285 -10.761 1.00 87.50 94 ASN A N 1
ATOM 723 C CA . ASN A 1 94 ? -9.278 -4.825 -11.947 1.00 87.50 94 ASN A CA 1
ATOM 724 C C . ASN A 1 94 ? -9.314 -5.867 -13.088 1.00 87.50 94 ASN A C 1
ATOM 726 O O . ASN A 1 94 ? -9.799 -5.598 -14.194 1.00 87.50 94 ASN A O 1
ATOM 730 N N . GLY A 1 95 ? -8.882 -7.096 -12.803 1.00 91.25 95 GLY A N 1
ATOM 731 C CA . GLY A 1 95 ? -8.970 -8.249 -13.693 1.00 91.25 95 GLY A CA 1
ATOM 732 C C . GLY A 1 95 ? -7.849 -8.336 -14.725 1.00 91.25 95 GLY A C 1
ATOM 733 O O . GLY A 1 95 ? -8.029 -9.015 -15.737 1.00 91.25 95 GLY A O 1
ATOM 734 N N . ALA A 1 96 ? -6.728 -7.642 -14.516 1.00 96.62 96 ALA A N 1
ATOM 735 C CA . ALA A 1 96 ? -5.540 -7.794 -15.345 1.00 96.62 96 ALA A CA 1
ATOM 736 C C . ALA A 1 96 ? -4.660 -8.956 -14.861 1.00 96.62 96 ALA A C 1
ATOM 738 O O . ALA A 1 96 ? -4.506 -9.201 -13.667 1.00 96.62 96 ALA A O 1
ATOM 739 N N . THR A 1 97 ? -4.013 -9.639 -15.797 1.00 97.31 97 THR A N 1
ATOM 740 C CA . THR A 1 97 ? -2.865 -10.501 -15.516 1.00 97.31 97 THR A CA 1
ATOM 741 C C . THR A 1 97 ? -1.618 -9.628 -15.473 1.00 97.31 97 THR A C 1
ATOM 743 O O . THR A 1 97 ? -1.326 -8.930 -16.446 1.00 97.31 97 THR A O 1
ATOM 746 N N . VAL A 1 98 ? -0.881 -9.668 -14.361 1.00 98.06 98 VAL A N 1
ATOM 747 C CA . VAL A 1 98 ? 0.321 -8.850 -14.145 1.00 98.06 98 VAL A CA 1
ATOM 748 C C . VAL A 1 98 ? 1.535 -9.749 -13.968 1.00 98.06 98 VAL A C 1
ATOM 750 O O . VAL A 1 98 ? 1.522 -10.638 -13.117 1.00 98.06 98 VAL A O 1
ATOM 753 N N . ARG A 1 99 ? 2.580 -9.499 -14.760 1.00 98.31 99 ARG A N 1
ATOM 754 C CA . ARG A 1 99 ? 3.867 -10.210 -14.708 1.00 98.31 99 ARG A CA 1
ATOM 755 C C . ARG A 1 99 ? 5.016 -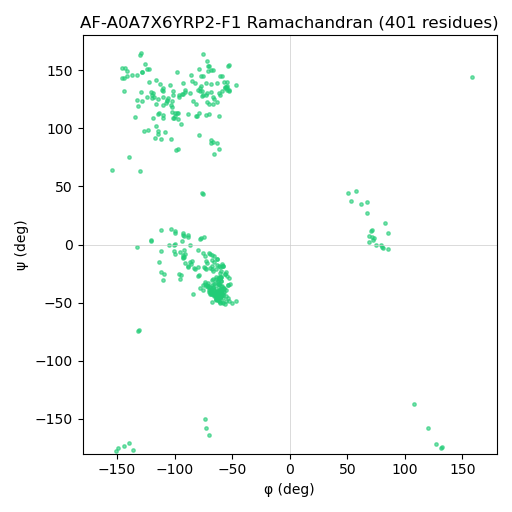9.216 -14.615 1.00 98.31 99 ARG A C 1
ATOM 757 O O . ARG A 1 99 ? 4.937 -8.130 -15.189 1.00 98.31 99 ARG A O 1
ATOM 764 N N . PHE A 1 100 ? 6.094 -9.597 -13.942 1.00 98.56 100 PHE A N 1
ATOM 765 C CA . PHE A 1 100 ? 7.294 -8.778 -13.819 1.00 98.56 100 PHE A CA 1
ATOM 766 C C . PHE A 1 100 ? 8.374 -9.280 -14.769 1.00 98.56 100 PHE A C 1
ATOM 768 O O . PHE A 1 100 ? 8.772 -10.437 -14.702 1.00 98.56 100 PHE A O 1
ATOM 775 N N . ALA A 1 101 ? 8.869 -8.405 -15.637 1.00 98.50 101 ALA A N 1
ATOM 776 C CA . ALA A 1 101 ? 9.975 -8.698 -16.537 1.00 98.50 101 ALA A CA 1
ATOM 777 C C . ALA A 1 101 ? 11.282 -8.177 -15.932 1.00 98.50 101 ALA A C 1
ATOM 779 O O . ALA A 1 101 ? 11.519 -6.969 -15.873 1.00 98.50 101 ALA A O 1
ATOM 780 N N . ILE A 1 102 ? 12.134 -9.093 -15.479 1.00 97.62 102 ILE A N 1
ATOM 781 C CA . ILE A 1 102 ? 13.380 -8.778 -14.790 1.00 97.62 102 ILE A CA 1
ATOM 782 C C . ILE A 1 102 ? 14.554 -8.945 -15.746 1.00 97.62 102 ILE A C 1
ATOM 784 O O . ILE A 1 102 ? 14.899 -10.049 -16.165 1.00 97.62 102 ILE A O 1
ATOM 788 N N . HIS A 1 103 ? 15.218 -7.837 -16.064 1.00 97.19 103 HIS A N 1
ATOM 789 C CA . HIS A 1 103 ? 16.469 -7.905 -16.804 1.00 97.19 103 HIS A CA 1
ATOM 790 C C . HIS A 1 103 ? 17.623 -8.316 -15.866 1.00 97.19 103 HIS A C 1
ATOM 792 O O . HIS A 1 103 ? 17.780 -7.693 -14.812 1.00 97.19 103 HIS A O 1
ATOM 798 N N . PRO A 1 104 ? 18.516 -9.252 -16.257 1.00 92.12 104 PRO A N 1
ATOM 799 C CA . PRO A 1 104 ? 19.614 -9.738 -15.405 1.00 92.12 104 PRO A CA 1
ATOM 800 C C . PRO A 1 104 ? 20.559 -8.672 -14.816 1.00 92.12 104 PRO A C 1
ATOM 802 O O . PRO A 1 104 ? 21.154 -8.885 -13.761 1.00 92.12 104 PRO A O 1
ATOM 805 N N . VAL A 1 105 ? 20.704 -7.521 -15.485 1.00 93.00 105 VAL A N 1
ATOM 806 C CA . VAL A 1 105 ? 21.571 -6.406 -15.065 1.00 93.00 105 VAL A CA 1
ATOM 807 C C . VAL A 1 105 ? 20.777 -5.167 -14.635 1.00 93.00 105 VAL A C 1
ATOM 809 O O . VAL A 1 105 ? 21.351 -4.090 -14.473 1.00 93.00 105 VAL A O 1
ATOM 812 N N . ALA A 1 106 ? 19.459 -5.288 -14.436 1.00 93.25 106 ALA A N 1
ATOM 813 C CA . ALA A 1 106 ? 18.662 -4.201 -13.880 1.00 93.25 106 ALA A CA 1
ATOM 814 C C . ALA A 1 106 ? 19.126 -3.880 -12.448 1.00 93.25 106 ALA A C 1
ATOM 816 O O . ALA A 1 106 ? 19.116 -4.731 -11.559 1.00 93.25 106 ALA A O 1
ATOM 817 N N . GLY A 1 107 ? 19.517 -2.623 -12.218 1.00 91.56 107 GLY A N 1
ATOM 818 C CA . GLY A 1 107 ? 19.967 -2.139 -10.914 1.00 91.56 107 GLY A CA 1
ATOM 819 C C . GLY A 1 107 ? 21.472 -1.870 -10.841 1.00 91.56 107 GLY A C 1
ATOM 820 O O . GLY A 1 107 ? 22.057 -1.215 -11.707 1.00 91.56 107 GLY A O 1
ATOM 821 N N . ARG A 1 108 ? 22.081 -2.297 -9.729 1.00 88.62 108 ARG A N 1
ATOM 822 C CA . ARG A 1 108 ? 23.518 -2.121 -9.409 1.00 88.62 108 ARG A CA 1
ATOM 823 C C . ARG A 1 108 ? 24.206 -3.391 -8.905 1.00 88.62 108 ARG A C 1
ATOM 825 O O . ARG A 1 108 ? 25.400 -3.366 -8.634 1.00 88.62 108 ARG A O 1
ATOM 832 N N . MET A 1 109 ? 23.460 -4.482 -8.768 1.00 88.31 109 MET A N 1
ATOM 833 C CA . MET A 1 109 ? 23.981 -5.796 -8.399 1.00 88.31 109 MET A CA 1
ATOM 834 C C . MET A 1 109 ? 23.160 -6.878 -9.115 1.00 88.31 109 MET A C 1
ATOM 836 O O . MET A 1 109 ? 21.990 -6.628 -9.413 1.00 88.31 109 MET A O 1
ATOM 840 N N . PRO A 1 110 ? 23.726 -8.058 -9.408 1.00 88.44 110 PRO A N 1
ATOM 841 C CA . PRO A 1 110 ? 22.945 -9.181 -9.921 1.00 88.44 110 PRO A CA 1
ATOM 842 C C . PRO A 1 110 ? 21.774 -9.512 -8.986 1.00 88.44 110 PRO A C 1
ATOM 844 O O . PRO A 1 110 ? 21.943 -9.530 -7.767 1.00 88.44 110 PRO A O 1
ATOM 847 N N . GLY A 1 111 ? 20.584 -9.735 -9.548 1.00 88.06 111 GLY A N 1
ATOM 848 C CA . GLY A 1 111 ? 19.378 -10.056 -8.776 1.00 88.06 111 GLY A CA 1
ATOM 849 C C . GLY A 1 111 ? 18.800 -8.900 -7.946 1.00 88.06 111 GLY A C 1
ATOM 850 O O . GLY A 1 111 ? 17.931 -9.139 -7.111 1.00 88.06 111 GLY A O 1
ATOM 851 N N . HIS A 1 112 ? 19.247 -7.651 -8.150 1.00 93.25 112 HIS A N 1
ATOM 852 C CA . HIS A 1 112 ? 18.793 -6.498 -7.356 1.00 93.25 112 HIS A CA 1
ATOM 853 C C . HIS A 1 112 ? 17.262 -6.383 -7.335 1.00 93.25 112 HIS A C 1
ATOM 855 O O . HIS A 1 112 ? 16.669 -6.255 -6.267 1.00 93.25 112 HIS A O 1
ATOM 861 N N . MET A 1 113 ? 16.614 -6.459 -8.502 1.00 96.75 113 MET A N 1
ATOM 862 C CA . MET A 1 113 ? 15.154 -6.339 -8.585 1.00 96.75 113 MET A CA 1
ATOM 863 C C . MET A 1 113 ? 14.446 -7.520 -7.914 1.00 96.75 113 MET A C 1
ATOM 865 O O . MET A 1 113 ? 13.449 -7.304 -7.236 1.00 96.75 113 MET A O 1
ATOM 869 N N . ASN A 1 114 ? 14.981 -8.740 -8.027 1.00 93.19 114 ASN A N 1
ATOM 870 C CA . ASN A 1 114 ? 14.418 -9.922 -7.370 1.00 93.19 114 ASN A CA 1
ATOM 871 C C . ASN A 1 114 ? 14.399 -9.758 -5.847 1.00 93.19 114 ASN A C 1
ATOM 873 O O . ASN A 1 114 ? 13.398 -10.077 -5.219 1.00 93.19 114 ASN A O 1
ATOM 877 N N . VAL A 1 115 ? 15.481 -9.235 -5.259 1.00 93.56 115 VAL A N 1
ATOM 878 C CA . VAL A 1 115 ? 15.568 -9.015 -3.806 1.00 93.56 115 VAL A CA 1
ATOM 879 C C . VAL A 1 115 ? 14.531 -7.994 -3.339 1.00 93.56 115 VAL A C 1
ATOM 881 O O . VAL A 1 115 ? 13.822 -8.256 -2.373 1.00 93.56 115 VAL A O 1
ATOM 884 N N . LEU A 1 116 ? 14.404 -6.859 -4.034 1.00 92.50 116 LEU A N 1
ATOM 885 C CA . LEU A 1 116 ? 13.445 -5.814 -3.653 1.00 92.50 116 LEU A CA 1
ATOM 886 C C . LEU A 1 116 ? 11.990 -6.252 -3.839 1.00 92.50 116 LEU A C 1
ATOM 888 O O . LEU A 1 116 ? 11.134 -5.936 -3.018 1.00 92.50 116 LEU A O 1
ATOM 892 N N . LEU A 1 117 ? 11.690 -6.989 -4.907 1.00 95.12 117 LEU A N 1
ATOM 893 C CA . LEU A 1 117 ? 10.341 -7.508 -5.123 1.00 95.12 117 LEU A CA 1
ATOM 894 C C . LEU A 1 117 ? 9.999 -8.624 -4.127 1.00 95.12 117 LEU A C 1
ATOM 896 O O . LEU A 1 117 ? 8.875 -8.659 -3.634 1.00 95.12 117 LEU A O 1
ATOM 900 N N . ALA A 1 118 ? 10.965 -9.467 -3.753 1.00 89.81 118 ALA A N 1
ATOM 901 C CA . ALA A 1 118 ? 10.782 -10.449 -2.686 1.00 89.81 118 ALA A CA 1
ATOM 902 C C . ALA A 1 118 ? 10.539 -9.775 -1.323 1.00 89.81 118 ALA A C 1
ATOM 904 O O . ALA A 1 118 ? 9.656 -10.201 -0.585 1.00 89.81 118 ALA A O 1
ATOM 905 N N . GLU A 1 119 ? 11.257 -8.691 -1.004 1.00 86.31 119 GLU A N 1
ATOM 906 C CA . GLU A 1 119 ? 11.001 -7.873 0.195 1.00 86.31 119 GLU A CA 1
ATOM 907 C C . GLU A 1 119 ? 9.565 -7.318 0.215 1.00 86.31 119 GLU A C 1
ATOM 909 O O . GLU A 1 119 ? 8.914 -7.291 1.260 1.00 86.31 119 GLU A O 1
ATOM 914 N N . ALA A 1 120 ? 9.043 -6.929 -0.950 1.00 87.69 120 ALA A N 1
ATOM 915 C CA . ALA A 1 120 ? 7.673 -6.455 -1.111 1.00 87.69 120 ALA A CA 1
ATOM 916 C C . ALA A 1 120 ? 6.609 -7.577 -1.144 1.00 87.69 120 ALA A C 1
ATOM 918 O O . ALA A 1 120 ? 5.431 -7.273 -1.338 1.00 87.69 120 ALA A O 1
ATOM 919 N N . ASN A 1 121 ? 6.991 -8.844 -0.926 1.00 89.25 121 ASN A N 1
ATOM 920 C CA . ASN A 1 121 ? 6.139 -10.035 -1.050 1.00 89.25 121 ASN A CA 1
ATOM 921 C C . ASN A 1 121 ? 5.510 -10.204 -2.446 1.00 89.25 121 ASN A C 1
ATOM 923 O O . ASN A 1 121 ? 4.311 -10.460 -2.564 1.00 89.25 121 ASN A O 1
ATOM 927 N N . VAL A 1 122 ? 6.303 -10.043 -3.503 1.00 90.31 122 VAL A N 1
ATOM 928 C CA . VAL A 1 122 ? 5.930 -10.492 -4.852 1.00 90.31 122 VAL A CA 1
ATOM 929 C C . VAL A 1 122 ? 6.342 -11.951 -5.019 1.00 90.31 122 VAL A C 1
ATOM 931 O O . VAL A 1 122 ? 7.486 -12.310 -4.728 1.00 90.31 122 VAL A O 1
ATOM 934 N N . ASP A 1 123 ? 5.419 -12.785 -5.493 1.00 89.50 123 ASP A N 1
ATOM 935 C CA . ASP A 1 123 ? 5.666 -14.213 -5.674 1.00 89.50 123 ASP A CA 1
ATOM 936 C C . ASP A 1 123 ? 6.683 -14.466 -6.795 1.00 89.50 123 ASP A C 1
ATOM 938 O O . ASP A 1 123 ? 6.640 -13.853 -7.863 1.00 89.50 123 ASP A O 1
ATOM 942 N N . TYR A 1 124 ? 7.599 -15.412 -6.568 1.00 86.75 124 TYR A N 1
ATOM 943 C CA . TYR A 1 124 ? 8.659 -15.742 -7.528 1.00 86.75 124 TYR A CA 1
ATOM 944 C C . TYR A 1 124 ? 8.119 -16.210 -8.884 1.00 86.75 124 TYR A C 1
ATOM 946 O O . TYR A 1 124 ? 8.736 -15.921 -9.905 1.00 86.75 124 TYR A O 1
ATOM 954 N N . ASP A 1 125 ? 6.955 -16.864 -8.904 1.00 91.00 125 ASP A N 1
ATOM 955 C CA . ASP A 1 125 ? 6.295 -17.341 -10.128 1.00 91.00 125 ASP A CA 1
ATOM 956 C C . ASP A 1 125 ? 5.792 -16.191 -11.025 1.00 91.00 125 ASP A C 1
ATOM 958 O O . ASP A 1 125 ? 5.452 -16.387 -12.195 1.00 91.00 125 ASP A O 1
ATOM 962 N N . GLU A 1 126 ? 5.753 -14.969 -10.489 1.00 92.31 126 GLU A N 1
ATOM 963 C CA . GLU A 1 126 ? 5.391 -13.756 -11.218 1.00 92.31 126 GLU A CA 1
ATOM 964 C C . GLU A 1 126 ? 6.611 -13.034 -11.807 1.00 92.31 126 GLU A C 1
ATOM 966 O O . GLU A 1 126 ? 6.441 -12.085 -12.581 1.00 92.31 126 GLU A O 1
ATOM 971 N N . LEU A 1 127 ? 7.828 -13.460 -11.447 1.00 96.88 127 LEU A N 1
ATOM 972 C CA . LEU A 1 127 ? 9.091 -12.876 -11.888 1.00 96.88 127 LEU A CA 1
ATOM 973 C C . LEU A 1 127 ? 9.648 -13.669 -13.071 1.00 96.88 127 LEU A C 1
ATOM 975 O O . LEU A 1 127 ? 10.080 -14.809 -12.931 1.00 96.88 127 LEU A O 1
ATOM 979 N N . TYR A 1 128 ? 9.693 -13.041 -14.239 1.00 97.62 128 TYR A N 1
ATOM 980 C CA . TYR A 1 128 ? 10.175 -13.660 -15.464 1.00 97.62 128 TYR A CA 1
ATOM 981 C C . TYR A 1 128 ? 11.506 -13.052 -15.884 1.00 97.62 128 TYR A C 1
ATOM 983 O O . TYR A 1 128 ? 11.674 -11.831 -15.911 1.00 97.62 128 TYR A O 1
ATOM 991 N N . GLU A 1 129 ? 12.443 -13.916 -16.255 1.00 95.06 129 GLU A N 1
ATOM 992 C CA . GLU A 1 129 ? 13.707 -13.512 -16.863 1.00 95.06 129 GLU A CA 1
ATOM 993 C C . GLU A 1 129 ? 13.514 -13.088 -18.326 1.00 95.06 129 GLU A C 1
ATOM 995 O O . GLU A 1 129 ? 12.493 -13.382 -18.958 1.00 95.06 129 GLU A O 1
ATOM 1000 N N . LEU A 1 130 ? 14.518 -12.394 -18.867 1.00 93.44 130 LEU A N 1
ATOM 1001 C CA . LEU A 1 130 ? 14.503 -11.786 -20.199 1.00 93.44 130 LEU A CA 1
ATOM 1002 C C . LEU A 1 130 ? 14.069 -12.772 -21.292 1.00 93.44 130 LEU A C 1
ATOM 1004 O O . LEU A 1 130 ? 13.172 -12.465 -22.075 1.00 93.44 130 LEU A O 1
ATOM 1008 N N . GLU A 1 131 ? 14.670 -13.958 -21.334 1.00 93.19 131 GLU A N 1
ATOM 1009 C CA . GLU A 1 131 ? 14.412 -14.978 -22.352 1.00 93.19 131 GLU A CA 1
ATOM 1010 C C . GLU A 1 131 ? 13.003 -15.568 -22.238 1.00 93.19 131 GLU A C 1
ATOM 1012 O O . GLU A 1 131 ? 12.413 -15.944 -23.248 1.00 93.19 131 GLU A O 1
ATOM 1017 N N . ALA A 1 132 ? 12.452 -15.627 -21.025 1.00 96.50 132 ALA A N 1
ATOM 1018 C CA . ALA A 1 132 ? 11.149 -16.227 -20.763 1.00 96.50 132 ALA A CA 1
ATOM 1019 C C . ALA A 1 132 ? 9.976 -15.303 -21.127 1.00 96.50 132 ALA A C 1
ATOM 1021 O O . ALA A 1 132 ? 8.894 -15.799 -21.426 1.00 96.50 132 ALA A O 1
ATOM 1022 N N . ILE A 1 133 ? 10.171 -13.977 -21.098 1.00 97.88 133 ILE A N 1
ATOM 1023 C CA . ILE A 1 133 ? 9.086 -12.993 -21.278 1.00 97.88 133 ILE A CA 1
ATOM 1024 C C . ILE A 1 133 ? 9.187 -12.165 -22.560 1.00 97.88 133 ILE A C 1
ATOM 1026 O O . ILE A 1 133 ? 8.214 -11.519 -22.950 1.00 97.88 133 ILE A O 1
ATOM 1030 N N . ASN A 1 134 ? 10.335 -12.156 -23.244 1.00 97.75 134 ASN A N 1
ATOM 1031 C CA . ASN A 1 134 ? 10.558 -11.223 -24.350 1.00 97.75 134 ASN A CA 1
ATOM 1032 C C . ASN A 1 134 ? 9.579 -11.380 -25.522 1.00 97.75 134 ASN A C 1
ATOM 1034 O O . ASN A 1 134 ? 9.204 -10.382 -26.141 1.00 97.75 134 ASN A O 1
ATOM 1038 N N . ASP A 1 135 ? 9.145 -12.607 -25.808 1.00 97.50 135 ASP A N 1
ATOM 1039 C CA . ASP A 1 135 ? 8.173 -12.882 -26.869 1.00 97.50 135 ASP A CA 1
ATOM 1040 C C . ASP A 1 135 ? 6.748 -12.436 -26.522 1.00 97.50 135 ASP A C 1
ATOM 1042 O O . ASP A 1 135 ? 5.912 -12.326 -27.424 1.00 97.50 135 ASP A O 1
ATOM 1046 N N . ASP A 1 136 ? 6.475 -12.142 -25.250 1.00 97.75 136 ASP A N 1
ATOM 1047 C CA . ASP A 1 136 ? 5.147 -11.790 -24.759 1.00 97.75 136 ASP A CA 1
ATOM 1048 C C . ASP A 1 136 ? 4.866 -10.289 -24.788 1.00 97.75 136 ASP A C 1
ATOM 1050 O O . ASP A 1 136 ? 3.695 -9.904 -24.749 1.00 97.75 136 ASP A O 1
ATOM 1054 N N . PHE A 1 137 ? 5.889 -9.432 -24.919 1.00 98.19 137 PHE A N 1
ATOM 1055 C CA . PHE A 1 137 ? 5.683 -7.981 -25.010 1.00 98.19 137 PHE A CA 1
ATOM 1056 C C . PHE A 1 137 ? 4.755 -7.603 -26.167 1.00 98.19 137 PHE A C 1
ATOM 1058 O O . PHE A 1 137 ? 3.871 -6.779 -25.972 1.00 98.19 137 PHE A O 1
ATOM 1065 N N . LYS A 1 138 ? 4.848 -8.274 -27.323 1.00 97.12 138 LYS A N 1
ATOM 1066 C CA . LYS A 1 138 ? 3.947 -8.051 -28.474 1.00 97.12 138 LYS A CA 1
ATOM 1067 C C . LYS A 1 138 ? 2.462 -8.307 -28.174 1.00 97.12 138 LYS A C 1
ATOM 1069 O O . LYS A 1 138 ? 1.590 -7.804 -28.879 1.00 97.12 138 LYS A O 1
ATOM 1074 N N . ASN A 1 139 ? 2.177 -9.110 -27.147 1.00 97.00 139 ASN A N 1
ATOM 1075 C CA . ASN A 1 139 ? 0.827 -9.446 -26.699 1.00 97.00 139 ASN A CA 1
ATOM 1076 C C . ASN A 1 139 ? 0.391 -8.615 -25.481 1.00 97.00 139 ASN A C 1
ATOM 1078 O O . ASN A 1 139 ? -0.772 -8.692 -25.085 1.00 97.00 139 ASN A O 1
ATOM 1082 N N . ALA A 1 140 ? 1.297 -7.838 -24.879 1.00 97.31 140 ALA A N 1
ATOM 1083 C CA . ALA A 1 140 ? 0.998 -7.012 -23.721 1.00 97.31 140 ALA A CA 1
ATOM 1084 C C . ALA A 1 140 ? 0.146 -5.805 -24.133 1.00 97.31 140 ALA A C 1
ATOM 1086 O O . ALA A 1 140 ? 0.497 -5.056 -25.049 1.00 97.31 140 ALA A O 1
ATOM 1087 N N . ASP A 1 141 ? -0.969 -5.607 -23.430 1.00 96.50 141 ASP A N 1
ATOM 1088 C CA . ASP A 1 141 ? -1.820 -4.430 -23.612 1.00 96.50 141 ASP A CA 1
ATOM 1089 C C . ASP A 1 141 ? -1.139 -3.182 -23.053 1.00 96.50 141 ASP A C 1
ATOM 1091 O O . ASP A 1 141 ? -1.249 -2.099 -23.624 1.00 96.50 141 ASP A O 1
ATOM 1095 N N . LEU A 1 142 ? -0.396 -3.357 -21.958 1.00 97.81 142 LEU A N 1
ATOM 1096 C CA . LEU A 1 142 ? 0.318 -2.291 -21.278 1.00 97.81 142 LEU A CA 1
ATOM 1097 C C . LEU A 1 142 ? 1.651 -2.799 -20.721 1.00 97.81 142 LEU A C 1
ATOM 1099 O O . LEU A 1 142 ? 1.707 -3.815 -20.030 1.00 97.81 142 LEU A O 1
ATOM 1103 N N . CYS A 1 143 ? 2.723 -2.053 -20.971 1.00 98.50 143 CYS A N 1
ATOM 1104 C CA . CYS A 1 143 ? 3.994 -2.199 -20.275 1.00 98.50 143 CYS A CA 1
ATOM 1105 C C . CYS A 1 143 ? 4.243 -0.985 -19.374 1.00 98.50 143 CYS A C 1
ATOM 1107 O O . CYS A 1 143 ? 4.223 0.149 -19.848 1.00 98.50 143 CYS A O 1
ATOM 1109 N N . ILE A 1 144 ? 4.520 -1.208 -18.088 1.00 98.50 144 ILE A N 1
ATOM 1110 C CA . ILE A 1 144 ? 4.859 -0.145 -17.132 1.00 98.50 144 ILE A CA 1
ATOM 1111 C C . ILE A 1 144 ? 6.337 -0.271 -16.769 1.00 98.50 144 ILE A C 1
ATOM 1113 O O . ILE A 1 144 ? 6.746 -1.204 -16.082 1.00 98.50 144 ILE A O 1
ATOM 1117 N N . VAL A 1 145 ? 7.147 0.669 -17.242 1.00 98.56 145 VAL A N 1
ATOM 1118 C CA . VAL A 1 145 ? 8.579 0.760 -16.955 1.00 98.56 145 VAL A CA 1
ATOM 1119 C C . VAL A 1 145 ? 8.792 1.637 -15.733 1.00 98.56 145 VAL A C 1
ATOM 1121 O O . VAL A 1 145 ? 8.290 2.757 -15.682 1.00 98.56 145 VAL A O 1
ATOM 1124 N N . ILE A 1 146 ? 9.583 1.161 -14.775 1.00 98.31 146 ILE A N 1
ATOM 1125 C CA . ILE A 1 146 ? 9.800 1.844 -13.500 1.00 98.31 146 ILE A CA 1
ATOM 1126 C C . ILE A 1 146 ? 11.293 2.022 -13.262 1.00 98.31 146 ILE A C 1
ATOM 1128 O O . ILE A 1 146 ? 11.977 1.121 -12.776 1.00 98.31 146 ILE A O 1
ATOM 1132 N N . GLY A 1 147 ? 11.820 3.199 -13.587 1.00 95.69 147 GLY A N 1
ATOM 1133 C CA . GLY A 1 147 ? 13.215 3.527 -13.319 1.00 95.69 147 GLY A CA 1
ATOM 1134 C C . GLY A 1 147 ? 14.222 2.712 -14.133 1.00 95.69 147 GLY A C 1
ATOM 1135 O O . GLY A 1 147 ? 15.341 2.486 -13.660 1.00 95.69 147 GLY A O 1
ATOM 1136 N N . ALA A 1 148 ? 13.843 2.233 -15.319 1.00 97.00 148 ALA A N 1
ATOM 1137 C CA . ALA A 1 148 ? 14.707 1.468 -16.216 1.00 97.00 148 ALA A CA 1
ATOM 1138 C C . ALA A 1 148 ? 14.998 2.272 -17.492 1.00 97.00 148 ALA A C 1
ATOM 1140 O O . ALA A 1 148 ? 14.108 2.921 -18.035 1.00 97.00 148 ALA A O 1
ATOM 1141 N N . ASN A 1 149 ? 16.248 2.242 -17.966 1.00 95.94 149 ASN A N 1
ATOM 1142 C CA . ASN A 1 149 ? 16.659 2.968 -19.172 1.00 95.94 149 ASN A CA 1
ATOM 1143 C C . ASN A 1 149 ? 17.454 2.065 -20.128 1.00 95.94 149 ASN A C 1
ATOM 1145 O O . ASN A 1 149 ? 16.895 1.591 -21.108 1.00 95.94 149 ASN A O 1
ATOM 1149 N N . ASP A 1 150 ? 18.715 1.743 -19.821 1.00 96.19 150 ASP A N 1
ATOM 1150 C CA . ASP A 1 150 ? 19.570 0.986 -20.756 1.00 96.19 150 ASP A CA 1
ATOM 1151 C C . ASP A 1 150 ? 19.006 -0.407 -21.092 1.00 96.19 150 ASP A C 1
ATOM 1153 O O . ASP A 1 150 ? 19.015 -0.823 -22.244 1.00 96.19 150 ASP A O 1
ATOM 1157 N N . VAL A 1 151 ? 18.444 -1.097 -20.096 1.00 96.69 151 VAL A N 1
ATOM 1158 C CA . VAL A 1 151 ? 17.880 -2.458 -20.212 1.00 96.69 151 VAL A CA 1
ATOM 1159 C C . VAL A 1 151 ? 16.618 -2.559 -21.081 1.00 96.69 151 VAL A C 1
ATOM 1161 O O . VAL A 1 151 ? 16.162 -3.661 -21.372 1.00 96.69 151 VAL A O 1
ATOM 1164 N N . ILE A 1 152 ? 16.047 -1.424 -21.486 1.00 97.56 152 ILE A N 1
ATOM 1165 C CA . ILE A 1 152 ? 14.885 -1.344 -22.384 1.00 97.56 152 ILE A CA 1
ATOM 1166 C C . ILE A 1 152 ? 15.202 -0.569 -23.669 1.00 97.56 152 ILE A C 1
ATOM 1168 O O . ILE A 1 152 ? 14.290 -0.290 -24.438 1.00 97.56 152 ILE A O 1
ATOM 1172 N N . ASN A 1 153 ? 16.453 -0.138 -23.873 1.00 97.38 153 ASN A N 1
ATOM 1173 C CA . ASN A 1 153 ? 16.813 0.830 -24.907 1.00 97.38 153 ASN A CA 1
ATOM 1174 C C . ASN A 1 153 ? 16.967 0.154 -26.289 1.00 97.38 153 ASN A C 1
ATOM 1176 O O . ASN A 1 153 ? 17.968 -0.538 -26.504 1.00 97.38 153 ASN A O 1
ATOM 1180 N N . PRO A 1 154 ? 16.060 0.393 -27.264 1.00 96.56 154 PRO A N 1
ATOM 1181 C CA . PRO A 1 154 ? 16.105 -0.256 -28.580 1.00 96.56 154 PRO A CA 1
ATOM 1182 C C . PRO A 1 154 ? 17.378 0.022 -29.386 1.00 96.56 154 PRO A C 1
ATOM 1184 O O . PRO A 1 154 ? 17.721 -0.764 -30.271 1.00 96.56 154 PRO A O 1
ATOM 1187 N N . ALA A 1 155 ? 18.127 1.082 -29.053 1.00 96.00 155 ALA A N 1
ATOM 1188 C CA . ALA A 1 155 ? 19.419 1.369 -29.674 1.00 96.00 155 ALA A CA 1
ATOM 1189 C C . ALA A 1 155 ? 20.408 0.195 -29.549 1.00 96.00 155 ALA A C 1
ATOM 1191 O O . ALA A 1 155 ? 21.258 0.025 -30.421 1.00 96.00 155 ALA A O 1
ATOM 1192 N N . ALA A 1 156 ? 20.245 -0.669 -28.540 1.00 96.25 156 ALA A N 1
ATOM 1193 C CA . ALA A 1 156 ? 21.011 -1.902 -28.404 1.00 96.25 156 ALA A CA 1
ATOM 1194 C C . ALA A 1 156 ? 20.849 -2.871 -29.595 1.00 96.25 156 ALA A C 1
ATOM 1196 O O . ALA A 1 156 ? 21.772 -3.622 -29.898 1.00 96.25 156 ALA A O 1
ATOM 1197 N N . ARG A 1 157 ? 19.708 -2.852 -30.299 1.00 95.62 157 ARG A N 1
ATOM 1198 C CA . ARG A 1 157 ? 19.460 -3.691 -31.489 1.00 95.62 157 ARG A CA 1
ATOM 1199 C C . ARG A 1 157 ? 19.768 -2.971 -32.801 1.00 95.62 157 ARG A C 1
ATOM 1201 O O . ARG A 1 157 ? 20.110 -3.618 -33.785 1.00 95.62 157 ARG A O 1
ATOM 1208 N N . GLU A 1 158 ? 19.621 -1.649 -32.820 1.00 91.06 158 GLU A N 1
ATOM 1209 C CA . GLU A 1 158 ? 19.535 -0.866 -34.061 1.00 91.06 158 GLU A CA 1
ATOM 1210 C C . GLU A 1 158 ? 20.764 0.011 -34.340 1.00 91.06 158 GLU A C 1
ATOM 1212 O O . GLU A 1 158 ? 21.028 0.332 -35.497 1.00 91.06 158 GLU A O 1
ATOM 1217 N N . GLN A 1 159 ? 21.520 0.418 -33.313 1.00 92.12 159 GLN A N 1
ATOM 1218 C CA . GLN A 1 159 ? 22.584 1.418 -33.451 1.00 92.12 159 GLN A CA 1
ATOM 1219 C C . GLN A 1 159 ? 23.974 0.815 -33.243 1.00 92.12 159 GLN A C 1
ATOM 1221 O O . GLN A 1 159 ? 24.508 0.797 -32.127 1.00 92.12 159 GLN A O 1
ATOM 1226 N N . GLU A 1 160 ? 24.574 0.359 -34.344 1.00 92.75 160 GLU A N 1
ATOM 1227 C CA . GLU A 1 160 ? 25.965 -0.098 -34.384 1.00 92.75 160 GLU A CA 1
ATOM 1228 C C . GLU A 1 160 ? 26.932 0.975 -33.853 1.00 92.75 160 GLU A C 1
ATOM 1230 O O . GLU A 1 160 ? 26.788 2.169 -34.115 1.00 92.75 160 GLU A O 1
ATOM 1235 N N . GLY A 1 161 ? 27.942 0.544 -33.093 1.00 90.31 161 GLY A N 1
ATOM 1236 C CA . GLY A 1 161 ? 28.974 1.428 -32.539 1.00 90.31 161 GLY A CA 1
ATOM 1237 C C . GLY A 1 161 ? 28.612 2.110 -31.215 1.00 90.31 161 GLY A C 1
ATOM 1238 O O . GLY A 1 161 ? 29.470 2.768 -30.626 1.00 90.31 161 GLY A O 1
ATOM 1239 N N . THR A 1 162 ? 27.390 1.931 -30.703 1.00 93.38 162 THR A N 1
ATOM 1240 C CA . THR A 1 162 ? 27.046 2.349 -29.335 1.00 93.38 162 THR A CA 1
ATOM 1241 C C . THR A 1 162 ? 27.570 1.340 -28.296 1.00 93.38 162 THR A C 1
ATOM 1243 O O . THR A 1 162 ? 27.645 0.146 -28.593 1.00 93.38 162 THR A O 1
ATOM 1246 N N . PRO A 1 163 ? 27.897 1.760 -27.054 1.00 93.25 163 PRO A N 1
ATOM 1247 C CA . PRO A 1 163 ? 28.345 0.850 -25.989 1.00 93.25 163 PRO A CA 1
ATOM 1248 C C . PRO A 1 163 ? 27.356 -0.262 -25.611 1.00 93.25 163 PRO A C 1
ATOM 1250 O O . PRO A 1 163 ? 27.746 -1.214 -24.942 1.00 93.25 163 PRO A O 1
ATOM 1253 N N . ILE A 1 164 ? 26.086 -0.122 -26.000 1.00 94.00 164 ILE A N 1
ATOM 1254 C CA . ILE A 1 164 ? 25.014 -1.084 -25.712 1.00 94.00 164 ILE A CA 1
ATOM 1255 C C . ILE A 1 164 ? 24.629 -1.924 -26.932 1.00 94.00 164 ILE A C 1
ATOM 1257 O O . ILE A 1 164 ? 23.743 -2.765 -26.818 1.00 94.00 164 ILE A O 1
ATOM 1261 N N . TYR A 1 165 ? 25.262 -1.722 -28.093 1.00 96.44 165 TYR A N 1
ATOM 1262 C CA . TYR A 1 165 ? 24.955 -2.510 -29.282 1.00 96.44 165 TYR A CA 1
ATOM 1263 C C . TYR A 1 165 ? 25.227 -4.003 -29.043 1.00 96.44 165 TYR A C 1
ATOM 1265 O O . TYR A 1 165 ? 26.304 -4.386 -28.586 1.00 96.44 165 TYR A O 1
ATOM 1273 N N . GLY A 1 166 ? 24.240 -4.845 -29.345 1.00 94.56 166 GLY A N 1
ATOM 1274 C CA . GLY A 1 166 ? 24.271 -6.286 -29.099 1.00 94.56 166 GLY A CA 1
ATOM 1275 C C . GLY A 1 166 ? 23.925 -6.701 -27.665 1.00 94.56 166 GLY A C 1
ATOM 1276 O O . GLY A 1 166 ? 23.853 -7.899 -27.394 1.00 94.56 166 GLY A O 1
ATOM 1277 N N . MET A 1 167 ? 23.687 -5.754 -26.748 1.00 95.62 167 MET A N 1
ATOM 1278 C CA . MET A 1 167 ? 23.182 -6.069 -25.412 1.00 95.62 167 MET A CA 1
ATOM 1279 C C . MET A 1 167 ? 21.757 -6.636 -25.537 1.00 95.62 167 MET A C 1
ATOM 1281 O O . MET A 1 167 ? 20.901 -5.975 -26.131 1.00 95.62 167 MET A O 1
ATOM 1285 N N . PRO A 1 168 ? 21.464 -7.831 -24.989 1.00 95.94 168 PRO A N 1
ATOM 1286 C CA . PRO A 1 168 ? 20.086 -8.286 -24.850 1.00 95.94 168 PRO A CA 1
ATOM 1287 C C . PRO A 1 168 ? 19.307 -7.245 -24.050 1.00 95.94 168 PRO A C 1
ATOM 1289 O O . PRO A 1 168 ? 19.818 -6.761 -23.049 1.00 95.94 168 PRO A O 1
ATOM 1292 N N . ILE A 1 169 ? 18.105 -6.892 -24.496 1.00 97.56 169 ILE A N 1
ATOM 1293 C CA . ILE A 1 169 ? 17.216 -5.954 -23.802 1.00 97.56 169 ILE A CA 1
ATOM 1294 C C . ILE A 1 169 ? 15.823 -6.559 -23.657 1.00 97.56 169 ILE A C 1
ATOM 1296 O O . ILE A 1 169 ? 15.476 -7.526 -24.341 1.00 97.56 169 ILE A O 1
ATOM 1300 N N . LEU A 1 170 ? 15.015 -5.969 -22.779 1.00 98.44 170 LEU A N 1
ATOM 1301 C CA . LEU A 1 170 ? 13.586 -6.252 -22.727 1.00 98.44 170 LEU A CA 1
ATOM 1302 C C . LEU A 1 170 ? 12.884 -5.549 -23.893 1.00 98.44 170 LEU A C 1
ATOM 1304 O O . LEU A 1 170 ? 13.048 -4.342 -24.078 1.00 98.44 170 LEU A O 1
ATOM 1308 N N . ASN A 1 171 ? 12.081 -6.290 -24.658 1.00 97.88 171 ASN A N 1
ATOM 1309 C CA . ASN A 1 171 ? 11.392 -5.816 -25.867 1.00 97.88 171 ASN A CA 1
ATOM 1310 C C . ASN A 1 171 ? 10.171 -4.920 -25.565 1.00 97.88 171 ASN A C 1
ATOM 1312 O O . ASN A 1 171 ? 9.114 -5.049 -26.181 1.00 97.88 171 ASN A O 1
ATOM 1316 N N . VAL A 1 172 ? 10.315 -3.996 -24.614 1.00 97.62 172 VAL A N 1
ATOM 1317 C CA . VAL A 1 172 ? 9.267 -3.073 -24.151 1.00 97.62 172 VAL A CA 1
ATOM 1318 C C . VAL A 1 172 ? 8.636 -2.292 -25.297 1.00 97.62 172 VAL A C 1
ATOM 1320 O O . VAL A 1 172 ? 7.437 -2.034 -25.296 1.00 97.62 172 VAL A O 1
ATOM 1323 N N . ASP A 1 173 ? 9.438 -1.949 -26.300 1.00 95.75 173 ASP A N 1
ATOM 1324 C CA . ASP A 1 173 ? 9.022 -1.205 -27.481 1.00 95.75 173 ASP A CA 1
ATOM 1325 C C . ASP A 1 173 ? 7.985 -1.923 -28.362 1.00 95.75 173 ASP A C 1
ATOM 1327 O O . ASP A 1 173 ? 7.411 -1.270 -29.236 1.00 95.75 173 ASP A O 1
ATOM 1331 N N . GLN A 1 174 ? 7.749 -3.220 -28.127 1.00 96.81 174 GLN A N 1
ATOM 1332 C CA . GLN A 1 174 ? 6.765 -4.048 -28.829 1.00 96.81 174 GLN A CA 1
ATOM 1333 C C . GLN A 1 174 ? 5.394 -4.100 -28.135 1.00 96.81 174 GLN A C 1
ATOM 1335 O O . GLN A 1 174 ? 4.446 -4.612 -28.731 1.00 96.81 174 GLN A O 1
ATOM 1340 N N . ALA A 1 175 ? 5.267 -3.602 -26.900 1.00 97.38 175 ALA A N 1
ATOM 1341 C CA . ALA A 1 175 ? 3.980 -3.545 -26.206 1.00 97.38 175 ALA A CA 1
ATOM 1342 C C . ALA A 1 175 ? 3.013 -2.568 -26.884 1.00 97.38 175 ALA A C 1
ATOM 1344 O O . ALA A 1 175 ? 3.438 -1.568 -27.465 1.00 97.38 175 ALA A O 1
ATOM 1345 N N . LYS A 1 176 ? 1.699 -2.835 -26.788 1.00 95.38 176 LYS A N 1
ATOM 1346 C CA . LYS A 1 176 ? 0.676 -1.969 -27.406 1.00 95.38 176 LYS A CA 1
ATOM 1347 C C . LYS A 1 176 ? 0.737 -0.540 -26.870 1.00 95.38 176 LYS A C 1
ATOM 1349 O O . LYS A 1 176 ? 0.594 0.406 -27.641 1.00 95.38 176 LYS A O 1
ATOM 1354 N N . HIS A 1 177 ? 0.964 -0.393 -25.565 1.00 96.31 177 HIS A N 1
ATOM 1355 C CA . HIS A 1 177 ? 1.224 0.891 -24.928 1.00 96.31 177 HIS A CA 1
ATOM 1356 C C . HIS A 1 177 ? 2.292 0.758 -23.843 1.00 96.31 177 HIS A C 1
ATOM 1358 O O . HIS A 1 177 ? 2.345 -0.247 -23.133 1.00 96.31 177 HIS A O 1
ATOM 1364 N N . VAL A 1 178 ? 3.127 1.783 -23.689 1.00 97.06 178 VAL A N 1
ATOM 1365 C CA . VAL A 1 178 ? 4.201 1.839 -22.694 1.00 97.06 178 VAL A CA 1
ATOM 1366 C C . VAL A 1 178 ? 4.038 3.084 -21.828 1.00 97.06 178 VAL A C 1
ATOM 1368 O O . VAL A 1 178 ? 3.975 4.199 -22.340 1.00 97.06 178 VAL A O 1
ATOM 1371 N N . ILE A 1 179 ? 4.018 2.912 -20.510 1.00 96.94 179 ILE A N 1
ATOM 1372 C CA . ILE A 1 179 ? 4.145 4.006 -19.540 1.00 96.94 179 ILE A CA 1
ATOM 1373 C C . ILE A 1 179 ? 5.546 3.931 -18.938 1.00 96.94 179 ILE A C 1
ATOM 1375 O O . ILE A 1 179 ? 5.937 2.885 -18.429 1.00 96.94 179 ILE A O 1
ATOM 1379 N N . ILE A 1 180 ? 6.306 5.024 -18.993 1.00 97.12 180 ILE A N 1
ATOM 1380 C CA . ILE A 1 180 ? 7.671 5.104 -18.468 1.00 97.12 180 ILE A CA 1
ATOM 1381 C C . ILE A 1 180 ? 7.708 6.071 -17.290 1.00 97.12 180 ILE A C 1
ATOM 1383 O O . ILE A 1 180 ? 7.552 7.277 -17.468 1.00 97.12 180 ILE A O 1
ATOM 1387 N N . CYS A 1 181 ? 7.962 5.524 -16.105 1.00 96.38 181 CYS A N 1
ATOM 1388 C CA . CYS A 1 181 ? 8.125 6.231 -14.841 1.00 96.38 181 CYS A CA 1
ATOM 1389 C C . CYS A 1 181 ? 9.621 6.411 -14.537 1.00 96.38 181 CYS A C 1
ATOM 1391 O O . CYS A 1 181 ? 10.214 5.619 -13.797 1.00 96.38 181 CYS A O 1
ATOM 1393 N N . ASN A 1 182 ? 10.244 7.420 -15.150 1.00 93.38 182 ASN A N 1
ATOM 1394 C CA . ASN A 1 182 ? 11.670 7.725 -14.998 1.00 93.38 182 ASN A CA 1
ATOM 1395 C C . ASN A 1 182 ? 11.868 9.170 -14.533 1.00 93.38 182 ASN A C 1
ATOM 1397 O O . ASN A 1 182 ? 11.090 10.046 -14.877 1.00 93.38 182 ASN A O 1
ATOM 1401 N N . TYR A 1 183 ? 12.952 9.439 -13.804 1.00 87.62 183 TYR A N 1
ATOM 1402 C CA . TYR A 1 183 ? 13.200 10.767 -13.231 1.00 87.62 183 TYR A CA 1
ATOM 1403 C C . TYR A 1 183 ? 13.320 11.879 -14.281 1.00 87.62 183 TYR A C 1
ATOM 1405 O O . TYR A 1 183 ? 12.749 12.956 -14.129 1.00 87.62 183 TYR A O 1
ATOM 1413 N N . ASP A 1 184 ? 14.053 11.618 -15.360 1.00 89.19 184 ASP A N 1
ATOM 1414 C CA . ASP A 1 184 ? 14.231 12.532 -16.481 1.00 89.19 184 ASP A CA 1
ATOM 1415 C C . ASP A 1 184 ? 14.482 11.749 -17.784 1.00 89.19 184 ASP A C 1
ATOM 1417 O O . ASP A 1 184 ? 14.452 10.517 -17.812 1.00 89.19 184 ASP A O 1
ATOM 1421 N N . LEU A 1 185 ? 14.705 12.477 -18.881 1.00 90.62 185 LEU A N 1
ATOM 1422 C CA . LEU A 1 185 ? 14.987 11.909 -20.205 1.00 90.62 185 LEU A CA 1
ATOM 1423 C C . LEU A 1 185 ? 16.479 11.645 -20.441 1.00 90.62 185 LEU A C 1
ATOM 1425 O O . LEU A 1 185 ? 16.880 11.333 -21.564 1.00 90.62 185 LEU A O 1
ATOM 1429 N N . LYS A 1 186 ? 17.336 11.820 -19.426 1.00 90.06 186 LYS A N 1
ATOM 1430 C CA . LYS A 1 186 ? 18.775 11.663 -19.627 1.00 90.06 186 LYS A CA 1
ATOM 1431 C C . LYS A 1 186 ? 19.118 10.190 -19.866 1.00 90.06 186 LYS A C 1
ATOM 1433 O O . LYS A 1 186 ? 18.410 9.291 -19.400 1.00 90.06 186 LYS A O 1
ATOM 1438 N N . PRO A 1 187 ? 20.223 9.922 -20.580 1.00 88.00 187 PRO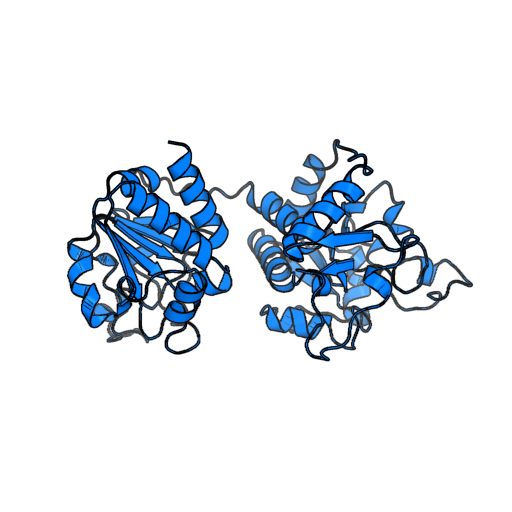 A N 1
ATOM 1439 C CA . PRO A 1 187 ? 20.750 8.575 -20.725 1.00 88.00 187 PRO A CA 1
ATOM 1440 C C . PRO A 1 187 ? 20.976 7.857 -19.393 1.00 88.00 187 PRO A C 1
ATOM 1442 O O . PRO A 1 187 ? 21.214 8.485 -18.359 1.00 88.00 187 PRO A O 1
ATOM 1445 N N . GLY A 1 188 ? 20.932 6.526 -19.447 1.00 88.06 188 GLY A N 1
ATOM 1446 C CA . GLY A 1 188 ? 21.268 5.667 -18.320 1.00 88.06 188 GLY A CA 1
ATOM 1447 C C . GLY A 1 188 ? 22.772 5.605 -18.047 1.00 88.06 188 GLY A C 1
ATOM 1448 O O . GLY A 1 188 ? 23.534 6.533 -18.316 1.00 88.06 188 GLY A O 1
ATOM 1449 N N . TYR A 1 189 ? 23.214 4.469 -17.518 1.00 89.50 189 TYR A N 1
ATOM 1450 C CA . TYR A 1 189 ? 24.626 4.205 -17.252 1.00 89.50 189 TYR A CA 1
ATOM 1451 C C . TYR A 1 189 ? 25.466 4.218 -18.538 1.00 89.50 189 TYR A C 1
ATOM 1453 O O . TYR A 1 189 ? 26.611 4.663 -18.522 1.00 89.50 189 TYR A O 1
ATOM 1461 N N . SER A 1 190 ? 24.887 3.775 -19.654 1.00 90.12 190 SER A N 1
ATOM 1462 C CA . SER A 1 190 ? 25.563 3.698 -20.953 1.00 90.12 190 SER A CA 1
ATOM 1463 C C . SER A 1 190 ? 25.926 5.050 -21.578 1.00 90.12 190 SER A C 1
ATOM 1465 O O . SER A 1 190 ? 26.776 5.103 -22.467 1.00 90.12 190 SER A O 1
ATOM 1467 N N . GLY A 1 191 ? 25.261 6.136 -21.170 1.00 92.50 191 GLY A N 1
ATOM 1468 C CA . GLY A 1 191 ? 25.366 7.432 -21.842 1.00 92.50 191 GLY A CA 1
ATOM 1469 C C . GLY A 1 191 ? 24.659 7.506 -23.205 1.00 92.50 191 GLY A C 1
ATOM 1470 O O . GLY A 1 191 ? 24.739 8.540 -23.865 1.00 92.50 191 GLY A O 1
ATOM 1471 N N . VAL A 1 192 ? 23.949 6.453 -23.627 1.00 94.19 192 VAL A N 1
ATOM 1472 C CA . VAL A 1 192 ? 23.236 6.393 -24.912 1.00 94.19 192 VAL A CA 1
ATOM 1473 C C . VAL A 1 192 ? 21.796 6.885 -24.755 1.00 94.19 192 VAL A C 1
ATOM 1475 O O . VAL A 1 192 ? 21.089 6.494 -23.826 1.00 94.19 192 VAL A O 1
ATOM 1478 N N . HIS A 1 193 ? 21.354 7.752 -25.670 1.00 94.69 193 HIS A N 1
ATOM 1479 C CA . HIS A 1 193 ? 19.967 8.222 -25.718 1.00 94.69 193 HIS A CA 1
ATOM 1480 C C . HIS A 1 193 ? 18.996 7.053 -25.939 1.00 94.69 193 HIS A C 1
ATOM 1482 O O . HIS A 1 193 ? 19.333 6.108 -26.651 1.00 94.69 193 HIS A O 1
ATOM 1488 N N . ASN A 1 194 ? 17.799 7.108 -25.349 1.00 96.00 194 ASN A N 1
ATOM 1489 C CA . ASN A 1 194 ? 16.788 6.067 -25.516 1.00 96.00 194 ASN A CA 1
ATOM 1490 C C . ASN A 1 194 ? 15.719 6.506 -26.531 1.00 96.00 194 ASN A C 1
ATOM 1492 O O . ASN A 1 194 ? 14.902 7.365 -26.196 1.00 96.00 194 ASN A O 1
ATOM 1496 N N . PRO A 1 195 ? 15.671 5.911 -27.741 1.00 94.81 195 PRO A N 1
ATOM 1497 C CA . PRO A 1 195 ? 14.692 6.274 -28.768 1.00 94.81 195 PRO A CA 1
ATOM 1498 C C . PRO A 1 195 ? 13.226 6.119 -28.337 1.00 94.81 195 PRO A C 1
ATOM 1500 O O . PRO A 1 195 ? 12.346 6.713 -28.953 1.00 94.81 195 PRO A O 1
ATOM 1503 N N . LEU A 1 196 ? 12.931 5.347 -27.279 1.00 92.38 196 LEU A N 1
ATOM 1504 C CA . LEU A 1 196 ? 11.571 5.251 -26.736 1.00 92.38 196 LEU A CA 1
ATOM 1505 C C . LEU A 1 196 ? 11.026 6.594 -26.248 1.00 92.38 196 LEU A C 1
ATOM 1507 O O . LEU A 1 196 ? 9.815 6.793 -26.287 1.00 92.38 196 LEU A O 1
ATOM 1511 N N . TYR A 1 197 ? 11.891 7.508 -25.807 1.00 91.81 197 TYR A N 1
ATOM 1512 C CA . TYR A 1 197 ? 11.467 8.811 -25.293 1.00 91.81 197 TYR A CA 1
ATOM 1513 C C . TYR A 1 197 ? 10.983 9.758 -26.397 1.00 91.81 197 TYR A C 1
ATOM 1515 O O . TYR A 1 197 ? 10.206 10.666 -26.114 1.00 91.81 197 TYR A O 1
ATOM 1523 N N . ASP A 1 198 ? 11.377 9.503 -27.647 1.00 89.81 198 ASP A N 1
ATOM 1524 C CA . ASP A 1 198 ? 10.997 10.312 -28.810 1.00 89.81 198 ASP A CA 1
ATOM 1525 C C . ASP A 1 198 ? 9.722 9.797 -29.501 1.00 89.81 198 ASP A C 1
ATOM 1527 O O . ASP A 1 198 ? 9.240 10.401 -30.463 1.00 89.81 198 ASP A O 1
ATOM 1531 N N . LYS A 1 199 ? 9.166 8.660 -29.057 1.00 86.19 199 LYS A N 1
ATOM 1532 C CA . LYS A 1 199 ? 7.949 8.103 -29.656 1.00 86.19 199 LYS A CA 1
ATOM 1533 C C . LYS A 1 199 ? 6.740 8.983 -29.325 1.00 86.19 199 LYS A C 1
ATOM 1535 O O . LYS A 1 199 ? 6.365 9.155 -28.168 1.00 86.19 199 LYS A O 1
ATOM 1540 N N . ASN A 1 200 ? 6.085 9.480 -30.374 1.00 73.69 200 ASN A N 1
ATOM 1541 C CA . ASN A 1 200 ? 4.889 10.321 -30.259 1.00 73.69 200 ASN A CA 1
ATOM 1542 C C . ASN A 1 200 ? 3.599 9.520 -30.004 1.00 73.69 200 ASN A C 1
ATOM 1544 O O . ASN A 1 200 ? 2.614 10.084 -29.532 1.00 73.69 200 ASN A O 1
ATOM 1548 N N . GLU A 1 201 ? 3.604 8.219 -30.301 1.00 84.31 201 GLU A N 1
ATOM 1549 C CA . GLU A 1 201 ? 2.459 7.314 -30.163 1.00 84.31 201 GLU A CA 1
ATOM 1550 C C . GLU A 1 201 ? 2.855 6.064 -29.370 1.00 84.31 201 GLU A C 1
ATOM 1552 O O . GLU A 1 201 ? 4.005 5.622 -29.420 1.00 84.31 201 GLU A O 1
ATOM 1557 N N . GLY A 1 202 ? 1.905 5.501 -28.617 1.00 87.19 202 GLY A N 1
ATOM 1558 C CA . GLY A 1 202 ? 2.107 4.275 -27.836 1.00 87.19 202 GLY A CA 1
ATOM 1559 C C . GLY A 1 202 ? 3.057 4.409 -26.639 1.00 87.19 202 GLY A C 1
ATOM 1560 O O . GLY A 1 202 ? 3.306 3.418 -25.960 1.00 87.19 202 GLY A O 1
ATOM 1561 N N . VAL A 1 203 ? 3.590 5.606 -26.356 1.00 92.81 203 VAL A N 1
ATOM 1562 C CA . VAL A 1 203 ? 4.470 5.867 -25.208 1.00 92.81 203 VAL A CA 1
ATOM 1563 C C . VAL A 1 203 ? 3.982 7.068 -24.403 1.00 92.81 203 VAL A C 1
ATOM 1565 O O . VAL A 1 203 ? 3.686 8.147 -24.919 1.00 92.81 203 VAL A O 1
ATOM 1568 N N . THR A 1 204 ? 3.899 6.884 -23.092 1.00 93.38 204 THR A N 1
ATOM 1569 C CA . THR A 1 204 ? 3.588 7.916 -22.107 1.00 93.38 204 THR A CA 1
ATOM 1570 C C . THR A 1 204 ? 4.747 8.047 -21.136 1.00 93.38 204 THR A C 1
ATOM 1572 O O . THR A 1 204 ? 5.184 7.063 -20.553 1.00 93.38 204 THR A O 1
ATOM 1575 N N . LEU A 1 205 ? 5.224 9.272 -20.943 1.00 92.06 205 LEU A N 1
ATOM 1576 C CA . LEU A 1 205 ? 6.313 9.585 -20.026 1.00 92.06 205 LEU A CA 1
ATOM 1577 C C . LEU A 1 205 ? 5.716 10.217 -18.768 1.00 92.06 205 LEU A C 1
ATOM 1579 O O . LEU A 1 205 ? 5.058 11.253 -18.855 1.00 92.06 205 LEU A O 1
ATOM 1583 N N . LEU A 1 206 ? 5.943 9.591 -17.619 1.00 91.81 206 LEU A N 1
ATOM 1584 C CA . LEU A 1 206 ? 5.668 10.145 -16.300 1.00 91.81 206 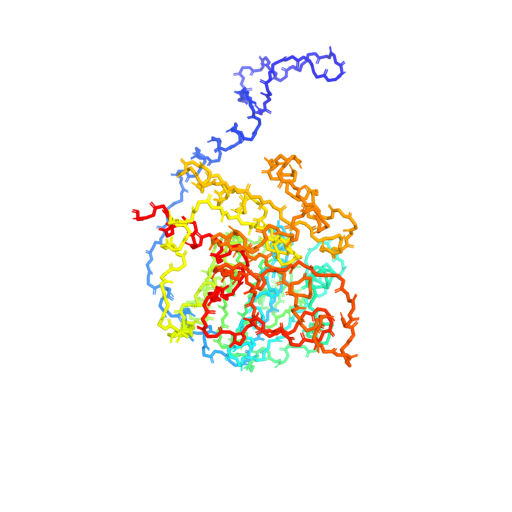LEU A CA 1
ATOM 1585 C C . LEU A 1 206 ? 7.012 10.475 -15.664 1.00 91.81 206 LEU A C 1
ATOM 1587 O O . LEU A 1 206 ? 7.703 9.593 -15.157 1.00 91.81 206 LEU A O 1
ATOM 1591 N N . LEU A 1 207 ? 7.406 11.744 -15.776 1.00 90.94 207 LEU A N 1
ATOM 1592 C CA . LEU A 1 207 ? 8.693 12.205 -15.274 1.00 90.94 207 LEU A CA 1
ATOM 1593 C C . LEU A 1 207 ? 8.612 12.557 -13.791 1.00 90.94 207 LEU A C 1
ATOM 1595 O O . LEU A 1 207 ? 7.626 13.145 -13.350 1.00 90.94 207 LEU A O 1
ATOM 1599 N N . GLY A 1 208 ? 9.656 12.212 -13.044 1.00 88.81 208 GLY A N 1
ATOM 1600 C CA . GLY A 1 208 ? 9.758 12.466 -11.609 1.00 88.81 208 GLY A CA 1
ATOM 1601 C C . GLY A 1 208 ? 10.207 11.241 -10.822 1.00 88.81 208 GLY A C 1
ATOM 1602 O O . GLY A 1 208 ? 10.582 10.210 -11.387 1.00 88.81 208 GLY A O 1
ATOM 1603 N N . ASP A 1 209 ? 10.200 11.361 -9.497 1.00 90.50 209 ASP A N 1
ATOM 1604 C CA . ASP A 1 209 ? 10.560 10.251 -8.621 1.00 90.50 209 ASP A CA 1
ATOM 1605 C C . ASP A 1 209 ? 9.670 9.019 -8.895 1.00 90.50 209 ASP A C 1
ATOM 1607 O O . ASP A 1 209 ? 8.464 9.132 -9.147 1.00 90.50 209 ASP A O 1
ATOM 1611 N N . ALA A 1 210 ? 10.265 7.820 -8.880 1.00 87.19 2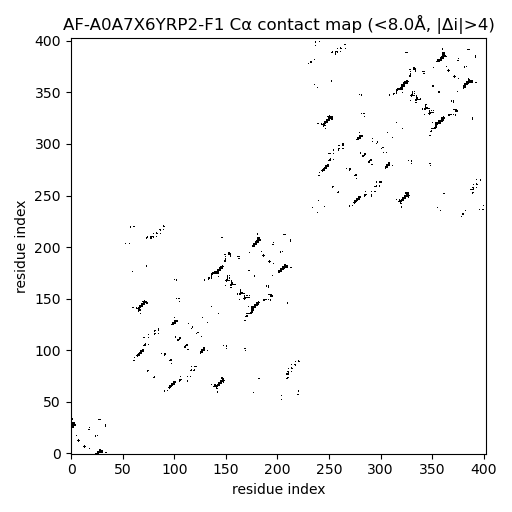10 ALA A N 1
ATOM 1612 C CA . ALA 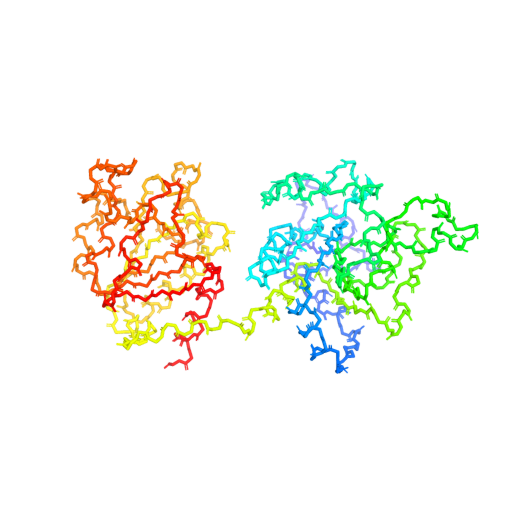A 1 210 ? 9.537 6.592 -9.200 1.00 87.19 210 ALA A CA 1
ATOM 1613 C C . ALA A 1 210 ? 8.381 6.366 -8.213 1.00 87.19 210 ALA A C 1
ATOM 1615 O O . ALA A 1 210 ? 7.296 5.959 -8.620 1.00 87.19 210 ALA A O 1
ATOM 1616 N N . LYS A 1 211 ? 8.580 6.683 -6.928 1.00 87.12 211 LYS A N 1
ATOM 1617 C CA . LYS A 1 211 ? 7.556 6.540 -5.891 1.00 87.12 211 LYS A CA 1
ATOM 1618 C C . LYS A 1 211 ? 6.348 7.428 -6.190 1.00 87.12 211 LYS A C 1
ATOM 1620 O O . LYS A 1 211 ? 5.218 6.951 -6.156 1.00 87.12 211 LYS A O 1
ATOM 1625 N N . GLU A 1 212 ? 6.585 8.691 -6.536 1.00 86.38 212 GLU A N 1
ATOM 1626 C CA . GLU A 1 212 ? 5.530 9.668 -6.842 1.00 86.38 212 GLU A CA 1
ATOM 1627 C C . GLU A 1 212 ? 4.744 9.294 -8.104 1.00 86.38 212 GLU A C 1
ATOM 1629 O O . GLU A 1 212 ? 3.513 9.327 -8.125 1.00 86.38 212 GLU A O 1
ATOM 1634 N N . THR A 1 213 ? 5.448 8.890 -9.160 1.00 90.25 213 THR A N 1
ATOM 1635 C CA . THR A 1 213 ? 4.829 8.523 -10.441 1.00 90.25 213 THR A CA 1
ATOM 1636 C C . THR A 1 213 ? 4.020 7.227 -10.342 1.00 90.25 213 THR A C 1
ATOM 1638 O O . THR A 1 213 ? 2.917 7.160 -10.886 1.00 90.25 213 THR A O 1
ATOM 1641 N N . ILE A 1 214 ? 4.489 6.227 -9.585 1.00 93.94 214 ILE A N 1
ATOM 1642 C CA . ILE A 1 214 ? 3.698 5.025 -9.267 1.00 93.94 214 ILE A CA 1
ATOM 1643 C C . ILE A 1 214 ? 2.473 5.391 -8.430 1.00 93.94 214 ILE A C 1
ATOM 1645 O O . ILE A 1 214 ? 1.375 4.933 -8.742 1.00 93.94 214 ILE A O 1
ATOM 1649 N N . GLN A 1 215 ? 2.631 6.228 -7.399 1.00 87.88 215 GLN A N 1
ATOM 1650 C CA . GLN A 1 215 ? 1.506 6.673 -6.577 1.00 87.88 215 GLN A CA 1
ATOM 1651 C C . GLN A 1 215 ? 0.434 7.352 -7.436 1.00 87.88 215 GLN A C 1
ATOM 1653 O O . GLN A 1 215 ? -0.752 7.084 -7.267 1.00 87.88 215 GLN A O 1
ATOM 1658 N N . LYS A 1 216 ? 0.835 8.170 -8.415 1.00 88.00 216 LYS A N 1
ATOM 1659 C CA . LYS A 1 216 ? -0.092 8.789 -9.368 1.00 88.00 216 LYS A CA 1
ATOM 1660 C C . LYS A 1 216 ? -0.865 7.748 -10.184 1.00 88.00 216 LYS A C 1
ATOM 1662 O O . LYS A 1 216 ? -2.080 7.865 -10.304 1.00 88.00 216 LYS A O 1
ATOM 1667 N N . LEU A 1 217 ? -0.198 6.709 -10.694 1.00 92.00 217 LEU A N 1
ATOM 1668 C CA . LEU A 1 217 ? -0.866 5.606 -11.404 1.00 92.00 217 LEU A CA 1
ATOM 1669 C C . LEU A 1 217 ? -1.849 4.842 -10.508 1.00 92.00 217 LEU A C 1
ATOM 1671 O O . LEU A 1 217 ? -2.944 4.497 -10.946 1.00 92.00 217 LEU A O 1
ATOM 1675 N N . ILE A 1 218 ? -1.472 4.606 -9.251 1.00 89.44 218 ILE A N 1
ATOM 1676 C CA . ILE A 1 218 ? -2.331 3.989 -8.237 1.00 89.44 218 ILE A CA 1
ATOM 1677 C C . ILE A 1 218 ? -3.581 4.839 -8.000 1.00 89.44 218 ILE A C 1
ATOM 1679 O O . ILE A 1 218 ? -4.684 4.291 -7.950 1.00 89.44 218 ILE A O 1
ATOM 1683 N N . THR A 1 219 ? -3.424 6.157 -7.869 1.00 85.75 219 THR A N 1
ATOM 1684 C CA . THR A 1 219 ? -4.540 7.094 -7.700 1.00 85.75 219 THR A CA 1
ATOM 1685 C C . THR A 1 219 ? -5.473 7.042 -8.905 1.00 85.75 219 THR A C 1
ATOM 1687 O O . THR A 1 219 ? -6.657 6.788 -8.716 1.00 85.75 219 THR A O 1
ATOM 1690 N N . ILE A 1 220 ? -4.935 7.140 -10.126 1.00 87.25 220 ILE A N 1
ATOM 1691 C CA . ILE A 1 220 ? -5.704 7.041 -11.380 1.00 87.25 220 ILE A CA 1
ATOM 1692 C C . ILE A 1 220 ? -6.498 5.725 -11.442 1.00 87.25 220 ILE A C 1
ATOM 1694 O O . ILE A 1 220 ? -7.679 5.721 -11.767 1.00 87.25 220 ILE A O 1
ATOM 1698 N N . LEU A 1 221 ? -5.889 4.594 -11.070 1.00 84.69 221 LEU A N 1
ATOM 1699 C CA . LEU A 1 221 ? -6.574 3.293 -11.007 1.00 84.69 221 LEU A CA 1
ATOM 1700 C C . LEU A 1 221 ? -7.653 3.204 -9.919 1.00 84.69 221 LEU A C 1
ATOM 1702 O O . LEU A 1 221 ? -8.524 2.335 -9.983 1.00 84.69 221 LEU A O 1
ATOM 1706 N N . SER A 1 222 ? -7.560 4.048 -8.894 1.00 73.75 222 SER A N 1
ATOM 1707 C CA . SER A 1 222 ? -8.463 4.060 -7.742 1.00 73.75 222 SER A CA 1
ATOM 1708 C C . SER A 1 222 ? -9.633 5.028 -7.908 1.00 73.75 222 SER A C 1
ATOM 1710 O O . SER A 1 222 ? -10.570 4.959 -7.112 1.00 73.75 222 SER A O 1
ATOM 1712 N N . GLU A 1 223 ? -9.603 5.905 -8.916 1.00 64.12 223 GLU A N 1
ATOM 1713 C CA . GLU A 1 223 ? -10.624 6.938 -9.128 1.00 64.12 223 GLU A CA 1
ATOM 1714 C C . GLU A 1 223 ? -12.011 6.386 -9.487 1.00 64.12 223 GLU A C 1
ATOM 1716 O O . GLU A 1 223 ? -12.994 7.105 -9.356 1.00 64.12 223 GLU A O 1
ATOM 1721 N N . GLU A 1 224 ? -12.160 5.087 -9.768 1.00 47.09 224 GLU A N 1
ATOM 1722 C CA . GLU A 1 224 ? -13.479 4.453 -9.881 1.00 47.09 224 GLU A CA 1
ATOM 1723 C C . GLU A 1 224 ? -13.521 3.053 -9.256 1.00 47.09 224 GLU A C 1
ATOM 1725 O O . GLU A 1 224 ? -13.571 2.026 -9.930 1.00 47.09 224 GLU A O 1
ATOM 1730 N N . LYS A 1 225 ? -13.553 3.027 -7.923 1.00 36.88 225 LYS A N 1
ATOM 1731 C CA . LYS A 1 225 ? -14.283 2.034 -7.115 1.00 36.88 225 LYS A CA 1
ATOM 1732 C C . LYS A 1 225 ? -14.601 2.673 -5.762 1.00 36.88 225 LYS A C 1
ATOM 1734 O O . LYS A 1 225 ? -14.153 2.228 -4.710 1.00 36.88 225 LYS A O 1
ATOM 1739 N N . GLN A 1 226 ? -15.426 3.721 -5.778 1.00 32.84 226 GLN A N 1
ATOM 1740 C CA . GLN A 1 226 ? -16.341 3.882 -4.655 1.00 32.84 226 GLN A CA 1
ATOM 1741 C C . GLN A 1 226 ? -17.348 2.740 -4.762 1.00 32.84 226 GLN A C 1
ATOM 1743 O O . GLN A 1 226 ? -18.375 2.852 -5.423 1.00 32.84 226 GLN A O 1
ATOM 1748 N N . VAL A 1 227 ? -17.035 1.609 -4.130 1.00 31.36 227 VAL A N 1
ATOM 1749 C CA . VAL A 1 227 ? -18.111 0.778 -3.604 1.00 31.36 227 VAL A CA 1
ATOM 1750 C C . VAL A 1 227 ? -18.689 1.606 -2.468 1.00 31.36 227 VAL A C 1
ATOM 1752 O O . VAL A 1 227 ? -18.235 1.538 -1.330 1.00 31.36 227 VAL A O 1
ATOM 1755 N N . SER A 1 228 ? -19.641 2.468 -2.808 1.00 31.73 228 SER A N 1
ATOM 1756 C CA . SER A 1 228 ? -20.577 3.005 -1.844 1.00 31.73 228 SER A CA 1
ATOM 1757 C C . SER A 1 228 ? -21.388 1.822 -1.325 1.00 31.73 228 SER A C 1
ATOM 1759 O O . SER A 1 228 ? -22.452 1.480 -1.837 1.00 31.73 228 SER A O 1
ATOM 1761 N N . SER A 1 229 ? -20.882 1.161 -0.284 1.00 31.72 229 SER A N 1
ATOM 1762 C CA . SER A 1 229 ? -21.786 0.558 0.679 1.00 31.72 229 SER A CA 1
ATOM 1763 C C . SER A 1 229 ? -22.492 1.726 1.360 1.00 31.72 229 SER A C 1
ATOM 1765 O O . SER A 1 229 ? -22.002 2.287 2.339 1.00 31.72 229 SER A O 1
ATOM 1767 N N . GLU A 1 230 ? -23.609 2.156 0.772 1.00 31.56 230 GLU A N 1
ATOM 1768 C CA . GLU A 1 230 ? -24.605 2.966 1.458 1.00 31.56 230 GLU A CA 1
ATOM 1769 C C . GLU A 1 230 ? -25.147 2.146 2.632 1.00 31.56 230 GLU A C 1
ATOM 1771 O O . GLU A 1 230 ? -26.205 1.522 2.559 1.00 31.56 230 GLU A O 1
ATOM 1776 N N . THR A 1 231 ? -24.422 2.149 3.744 1.00 33.16 231 THR A N 1
ATOM 1777 C CA . THR A 1 231 ? -25.052 1.973 5.042 1.00 33.16 231 THR A CA 1
ATOM 1778 C C . THR A 1 231 ? -25.592 3.348 5.409 1.00 33.16 231 THR A C 1
ATOM 1780 O O . THR A 1 231 ? -24.854 4.333 5.442 1.00 33.16 231 THR A O 1
ATOM 1783 N N . LYS A 1 232 ? -26.907 3.452 5.621 1.00 37.12 232 LYS A N 1
ATOM 1784 C CA . LYS A 1 232 ? -27.545 4.653 6.175 1.00 37.12 232 LYS A CA 1
ATOM 1785 C C . LYS A 1 232 ? -27.070 4.843 7.616 1.00 37.12 232 LYS A C 1
ATOM 1787 O O . LYS A 1 232 ? -27.786 4.512 8.553 1.00 37.12 232 LYS A O 1
ATOM 1792 N N . THR A 1 233 ? -25.866 5.359 7.795 1.00 44.97 233 THR A N 1
ATOM 1793 C CA . THR A 1 233 ? -25.272 5.621 9.103 1.00 44.97 233 THR A CA 1
ATOM 1794 C C . THR A 1 233 ? -24.585 6.977 9.090 1.00 44.97 233 THR A C 1
ATOM 1796 O O . THR A 1 233 ? -24.070 7.426 8.069 1.00 44.97 233 THR A O 1
ATOM 1799 N N . VAL A 1 234 ? -24.641 7.648 10.239 1.00 62.38 234 VAL A N 1
ATOM 1800 C CA . VAL A 1 234 ? -24.016 8.946 10.517 1.00 62.38 234 VAL A CA 1
ATOM 1801 C C . VAL A 1 234 ? -22.565 8.958 10.019 1.00 62.38 234 VAL A C 1
ATOM 1803 O O . VAL A 1 234 ? -21.846 7.978 10.201 1.00 62.38 234 VAL A O 1
ATOM 1806 N N . SER A 1 235 ? -22.142 10.054 9.379 1.00 84.75 235 SER A N 1
ATOM 1807 C CA . SER A 1 235 ? -20.784 10.198 8.836 1.00 84.75 235 SER A CA 1
ATOM 1808 C C . SER A 1 235 ? -19.724 9.907 9.918 1.00 84.75 235 SER A C 1
ATOM 1810 O O . SER A 1 235 ? -19.825 10.483 11.007 1.00 84.75 235 SER A O 1
ATOM 1812 N N . PRO A 1 236 ? -18.682 9.092 9.642 1.00 89.62 236 PRO A N 1
ATOM 1813 C CA . PRO A 1 236 ? -17.600 8.799 10.594 1.00 89.62 236 PRO A CA 1
ATOM 1814 C C . PRO A 1 236 ? -16.963 10.059 11.195 1.00 89.62 236 PRO A C 1
ATOM 1816 O O . PRO A 1 236 ? -16.598 10.098 12.367 1.00 89.62 236 PRO A O 1
ATOM 1819 N N . VAL A 1 237 ? -16.890 11.125 10.399 1.00 90.44 237 VAL A N 1
ATOM 1820 C CA . VAL A 1 237 ? -16.357 12.431 10.798 1.00 90.44 237 VAL A CA 1
ATOM 1821 C C . VAL A 1 237 ? -17.240 13.088 11.856 1.00 90.44 237 VAL A C 1
ATOM 1823 O O . VAL A 1 237 ? -16.735 13.642 12.830 1.00 90.44 237 VAL A O 1
ATOM 1826 N N . GLN A 1 238 ? -18.562 13.009 11.690 1.00 89.75 238 GLN A N 1
ATOM 1827 C CA . GLN A 1 238 ? -19.510 13.559 12.654 1.00 89.75 238 GLN A CA 1
ATOM 1828 C C . GLN A 1 238 ? -19.454 12.787 13.977 1.00 89.75 238 GLN A C 1
ATOM 1830 O O . GLN A 1 238 ? -19.389 13.408 15.036 1.00 89.75 238 GLN A O 1
ATOM 1835 N N . ILE A 1 239 ? -19.376 11.453 13.912 1.00 93.06 239 ILE A N 1
ATOM 1836 C CA . 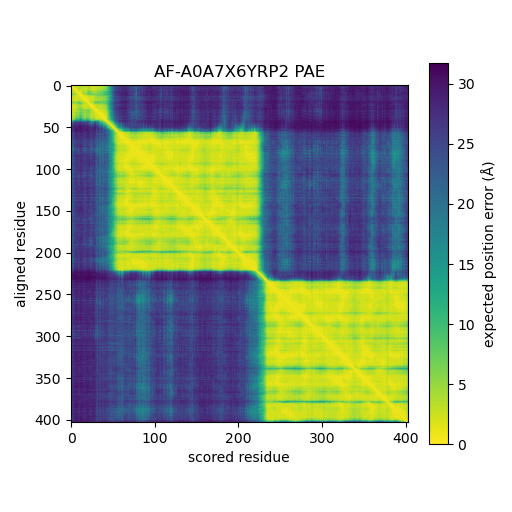ILE A 1 239 ? -19.198 10.595 15.093 1.00 93.06 239 ILE A CA 1
ATOM 1837 C C . ILE A 1 239 ? -17.949 11.018 15.876 1.00 93.06 239 ILE A C 1
ATOM 1839 O O . ILE A 1 239 ? -18.015 11.228 17.087 1.00 93.06 239 ILE A O 1
ATOM 1843 N N . LEU A 1 240 ? -16.814 11.195 15.193 1.00 95.12 240 LEU A N 1
ATOM 1844 C CA . LEU A 1 240 ? -15.563 11.607 15.833 1.00 95.12 240 LEU A CA 1
ATOM 1845 C C . LEU A 1 240 ? -15.632 13.006 16.452 1.00 95.12 240 LEU A C 1
ATOM 1847 O O . LEU A 1 240 ? -15.087 13.208 17.533 1.00 95.12 240 LEU A O 1
ATOM 1851 N N . LYS A 1 241 ? -16.319 13.960 15.812 1.00 91.25 241 LYS A N 1
ATOM 1852 C CA . LYS A 1 241 ? -16.497 15.318 16.357 1.00 91.25 241 LYS A CA 1
ATOM 1853 C C . LYS A 1 241 ? -17.367 15.358 17.611 1.00 91.25 241 LYS A C 1
ATOM 1855 O O . LYS A 1 241 ? -17.135 16.190 18.482 1.00 91.25 241 LYS A O 1
ATOM 1860 N N . GLU A 1 242 ? -18.378 14.499 17.690 1.00 93.31 242 GLU A N 1
ATOM 1861 C CA . GLU A 1 242 ? -19.300 14.433 18.830 1.00 93.31 242 GLU A CA 1
ATOM 1862 C C . GLU A 1 242 ? -18.760 13.558 19.979 1.00 93.31 242 GLU A C 1
ATOM 1864 O O . GLU A 1 242 ? -19.260 13.630 21.106 1.00 93.31 242 GLU A O 1
ATOM 1869 N N . SER A 1 243 ? -17.721 12.759 19.713 1.00 96.44 243 SER A N 1
ATOM 1870 C CA . SER A 1 243 ? -17.108 11.846 20.679 1.00 96.44 243 SER A CA 1
ATOM 1871 C C . SER A 1 243 ? -16.306 12.587 21.749 1.00 96.44 243 SER A C 1
ATOM 1873 O O . SER A 1 243 ? -15.419 13.390 21.455 1.00 96.44 243 SER A O 1
ATOM 1875 N N . LYS A 1 244 ? -16.556 12.255 23.018 1.00 97.62 244 LYS A N 1
ATOM 1876 C CA . LYS A 1 244 ? -15.788 12.755 24.168 1.00 97.62 244 LYS A CA 1
ATOM 1877 C C . LYS A 1 244 ? -14.681 11.800 24.577 1.00 97.62 244 LYS A C 1
ATOM 1879 O O . LYS A 1 244 ? -13.688 12.255 25.131 1.00 97.62 244 LYS A O 1
ATOM 1884 N N . LYS A 1 245 ? -14.838 10.507 24.289 1.00 98.25 245 LYS A N 1
ATOM 1885 C CA . LYS A 1 245 ? -13.831 9.477 24.546 1.00 98.25 245 LYS A CA 1
ATOM 1886 C C . LYS A 1 245 ? -13.618 8.606 23.315 1.00 98.25 245 LYS A C 1
ATOM 1888 O O . LYS A 1 245 ? -14.545 7.928 22.869 1.00 98.25 245 LYS A O 1
ATOM 1893 N N . VAL A 1 246 ? -12.391 8.606 22.798 1.00 98.56 246 VAL A N 1
ATOM 1894 C CA . VAL A 1 246 ? -11.975 7.814 21.638 1.00 98.56 246 VAL A CA 1
ATOM 1895 C C . VAL A 1 246 ? -10.842 6.868 22.018 1.00 98.56 246 VAL A C 1
ATOM 1897 O O . VAL A 1 246 ? -9.845 7.279 22.608 1.00 98.56 246 VAL A O 1
ATOM 1900 N N . ILE A 1 247 ? -10.978 5.593 21.652 1.00 98.81 247 ILE A N 1
ATOM 1901 C CA . ILE A 1 247 ? -9.912 4.595 21.813 1.00 98.81 247 ILE A CA 1
ATOM 1902 C C . ILE A 1 247 ? -9.374 4.218 20.434 1.00 98.81 247 ILE A C 1
ATOM 1904 O O . ILE A 1 247 ? -10.116 3.722 19.587 1.00 98.81 247 ILE A O 1
ATOM 1908 N N . ILE A 1 248 ? -8.082 4.437 20.204 1.00 98.75 248 ILE A N 1
ATOM 1909 C CA . ILE A 1 248 ? -7.402 4.070 18.962 1.00 98.75 248 ILE A CA 1
ATOM 1910 C C . ILE A 1 248 ? -6.722 2.712 19.142 1.00 98.75 248 ILE A C 1
ATOM 1912 O O . ILE A 1 248 ? -5.965 2.507 20.087 1.00 98.75 248 ILE A O 1
ATOM 1916 N N . VAL A 1 249 ? -6.969 1.788 18.218 1.00 98.81 249 VAL A N 1
ATOM 1917 C CA . VAL A 1 249 ? -6.399 0.437 18.212 1.00 98.81 249 VAL A CA 1
ATOM 1918 C C . VAL A 1 249 ? -5.475 0.297 17.001 1.00 98.81 249 VAL A C 1
ATOM 1920 O O . VAL A 1 249 ? -5.954 0.053 15.889 1.00 98.81 249 VAL A O 1
ATOM 1923 N N . PRO A 1 250 ? -4.155 0.468 17.172 1.00 98.19 250 PRO A N 1
ATOM 1924 C CA . PRO A 1 250 ? -3.195 0.238 16.104 1.00 98.19 250 PRO A CA 1
ATOM 1925 C C . PRO A 1 250 ? -2.973 -1.265 15.876 1.00 98.19 250 PRO A C 1
ATOM 1927 O O . PRO A 1 250 ? -2.951 -2.072 16.808 1.00 98.19 250 PRO A O 1
ATOM 1930 N N . GLY A 1 251 ? -2.753 -1.641 14.622 1.00 97.31 251 GLY A N 1
ATOM 1931 C CA . GLY A 1 251 ? -2.377 -2.991 14.224 1.00 97.31 251 GLY A CA 1
ATOM 1932 C C . GLY A 1 251 ? -1.260 -3.006 13.189 1.00 97.31 251 GLY A C 1
ATOM 1933 O O . GLY A 1 251 ? -0.709 -1.979 12.797 1.00 97.31 251 GLY A O 1
ATOM 1934 N N . TYR A 1 252 ? -0.908 -4.199 12.717 1.00 95.69 252 TYR A N 1
ATOM 1935 C CA . TYR A 1 252 ? 0.208 -4.359 11.785 1.00 95.69 252 TYR A CA 1
ATOM 1936 C C . TYR A 1 252 ? -0.014 -3.660 10.431 1.00 95.69 252 TYR A C 1
ATOM 1938 O O . TYR A 1 252 ? 0.951 -3.210 9.820 1.00 95.69 252 TYR A O 1
ATOM 1946 N N . GLY A 1 253 ? -1.264 -3.493 9.987 1.00 94.81 253 GLY A N 1
ATOM 1947 C CA . GLY A 1 253 ? -1.578 -2.720 8.783 1.00 94.81 253 GLY A CA 1
ATOM 1948 C C . GLY A 1 253 ? -1.179 -1.242 8.894 1.00 94.81 253 GLY A C 1
ATOM 1949 O O . GLY A 1 253 ? -0.738 -0.672 7.903 1.00 94.81 253 GLY A O 1
ATOM 1950 N N . MET A 1 254 ? -1.217 -0.648 10.097 1.00 97.62 254 MET A N 1
ATOM 1951 C CA . MET A 1 254 ? -0.670 0.696 10.340 1.00 97.62 254 MET A CA 1
ATOM 1952 C C . MET A 1 254 ? 0.837 0.743 10.054 1.00 97.62 254 MET A C 1
ATOM 1954 O O . MET A 1 254 ? 1.318 1.692 9.443 1.00 97.62 254 MET A O 1
ATOM 1958 N N . ALA A 1 255 ? 1.576 -0.286 10.484 1.00 93.38 255 ALA A N 1
ATOM 1959 C CA . ALA A 1 255 ? 3.021 -0.376 10.285 1.00 93.38 255 ALA A CA 1
ATOM 1960 C C . ALA A 1 255 ? 3.389 -0.571 8.807 1.00 93.38 255 ALA A C 1
ATOM 1962 O O . ALA A 1 255 ? 4.313 0.072 8.314 1.00 93.38 255 ALA A O 1
ATOM 1963 N N . LEU A 1 256 ? 2.650 -1.427 8.088 1.00 90.75 256 LEU A N 1
ATOM 1964 C CA . LEU A 1 256 ? 2.835 -1.621 6.645 1.00 90.75 256 LEU A CA 1
ATOM 1965 C C . LEU A 1 256 ? 2.612 -0.320 5.867 1.00 90.75 256 LEU A C 1
ATOM 1967 O O . LEU A 1 256 ? 3.397 0.002 4.981 1.00 90.75 256 LEU A O 1
ATOM 1971 N N . ALA A 1 257 ? 1.587 0.441 6.249 1.00 90.69 257 ALA A N 1
ATOM 1972 C CA . ALA A 1 257 ? 1.252 1.722 5.638 1.00 90.69 257 ALA A CA 1
ATOM 1973 C C . ALA A 1 257 ? 2.124 2.898 6.123 1.00 90.69 257 ALA A C 1
ATOM 1975 O O . ALA A 1 257 ? 1.963 4.014 5.634 1.00 90.69 257 ALA A O 1
ATOM 1976 N N . GLN A 1 258 ? 3.020 2.685 7.099 1.00 93.75 258 GLN A N 1
ATOM 1977 C CA . GLN A 1 258 ? 3.811 3.748 7.744 1.00 93.75 258 GLN A CA 1
ATOM 1978 C C . GLN A 1 258 ? 2.937 4.899 8.292 1.00 93.75 258 GLN A C 1
ATOM 1980 O O . GLN A 1 258 ? 3.287 6.078 8.218 1.00 93.75 258 GLN A O 1
ATOM 1985 N N . ALA A 1 259 ? 1.768 4.556 8.839 1.00 96.12 259 ALA A N 1
ATOM 1986 C CA . ALA A 1 259 ? 0.724 5.513 9.203 1.00 96.12 259 ALA A CA 1
ATOM 1987 C C . ALA A 1 259 ? 0.801 6.022 10.659 1.00 96.12 259 ALA A C 1
ATOM 1989 O O . ALA A 1 259 ? -0.093 6.740 11.108 1.00 96.12 259 ALA A O 1
ATOM 1990 N N . GLN A 1 260 ? 1.851 5.692 11.420 1.00 97.56 260 GLN A N 1
ATOM 1991 C CA . GLN A 1 260 ? 1.986 6.054 12.842 1.00 97.56 260 GLN A CA 1
ATOM 1992 C C . GLN A 1 260 ? 1.902 7.570 13.096 1.00 97.56 260 GLN A C 1
ATOM 1994 O O . GLN A 1 260 ? 1.277 8.011 14.061 1.00 97.56 260 GLN A O 1
ATOM 1999 N N . HIS A 1 261 ? 2.455 8.388 12.196 1.00 96.12 261 HIS A N 1
ATOM 2000 C CA . HIS A 1 261 ? 2.375 9.847 12.304 1.00 96.12 261 HIS A CA 1
ATOM 2001 C C . HIS A 1 261 ? 0.965 10.383 12.023 1.00 96.12 261 HIS A C 1
ATOM 2003 O O . HIS A 1 261 ? 0.545 11.346 12.661 1.00 96.12 261 HIS A O 1
ATOM 2009 N N . LEU A 1 262 ? 0.208 9.741 11.128 1.00 96.88 262 LEU A N 1
ATOM 2010 C CA . LEU A 1 262 ? -1.192 10.091 10.865 1.00 96.88 262 LEU A CA 1
ATOM 2011 C C . LEU A 1 262 ? -2.084 9.710 12.044 1.00 96.88 262 LEU A C 1
ATOM 2013 O O . LEU A 1 262 ? -2.957 10.479 12.433 1.00 96.88 262 LEU A O 1
ATOM 2017 N N . VAL A 1 263 ? -1.821 8.562 12.669 1.00 98.25 263 VAL A N 1
ATOM 2018 C CA . VAL A 1 263 ? -2.490 8.158 13.909 1.00 98.25 263 VAL A CA 1
ATOM 2019 C C . VAL A 1 263 ? -2.273 9.197 15.014 1.00 98.25 263 VAL A C 1
ATOM 2021 O O . VAL A 1 263 ? -3.244 9.627 15.642 1.00 98.25 263 VAL A O 1
ATOM 2024 N N . LYS A 1 264 ? -1.035 9.679 15.196 1.00 97.75 264 LYS A N 1
ATOM 2025 C CA . LYS A 1 264 ? -0.743 10.782 16.124 1.00 97.75 264 LYS A CA 1
ATOM 2026 C C . LYS A 1 264 ? -1.479 12.065 15.743 1.00 97.75 264 LYS A C 1
ATOM 2028 O O . LYS A 1 264 ? -2.079 12.703 16.605 1.00 97.75 264 LYS A O 1
ATOM 2033 N N . GLN A 1 265 ? -1.456 12.438 14.465 1.00 97.44 265 GLN A N 1
ATOM 2034 C CA . GLN A 1 265 ? -2.116 13.645 13.972 1.00 97.44 265 GLN A CA 1
ATOM 2035 C C . GLN A 1 265 ? -3.630 13.612 14.222 1.00 97.44 265 GLN A C 1
ATOM 2037 O O . GLN A 1 265 ? -4.192 14.606 14.683 1.00 97.44 265 GLN A O 1
ATOM 2042 N N . LEU A 1 266 ? -4.284 12.476 13.963 1.00 97.81 266 LEU A N 1
ATOM 2043 C CA . LEU A 1 266 ? -5.697 12.271 14.271 1.00 97.81 266 LEU A CA 1
ATOM 2044 C C . LEU A 1 266 ? -5.958 12.473 15.767 1.00 97.81 266 LEU A C 1
ATOM 2046 O O . LEU A 1 266 ? -6.841 13.247 16.137 1.00 97.81 266 LEU A O 1
ATOM 2050 N N . ALA A 1 267 ? -5.169 11.826 16.626 1.00 97.81 267 ALA A N 1
ATOM 2051 C CA . ALA A 1 267 ? -5.307 11.964 18.071 1.00 97.81 267 ALA A CA 1
ATOM 2052 C C . ALA A 1 267 ? -5.129 13.415 18.541 1.00 97.81 267 ALA A C 1
ATOM 2054 O O . ALA A 1 267 ? -5.889 13.876 19.387 1.00 97.81 267 ALA A O 1
ATOM 2055 N N . ASP A 1 268 ? -4.174 14.153 17.978 1.00 97.06 268 ASP A N 1
ATOM 2056 C CA . ASP A 1 268 ? -3.932 15.552 18.337 1.00 97.06 268 ASP A CA 1
ATOM 2057 C C . ASP A 1 268 ? -5.093 16.467 17.949 1.00 97.06 268 ASP A C 1
ATOM 2059 O O . ASP A 1 268 ? -5.465 17.349 18.724 1.00 97.06 268 ASP A O 1
ATOM 2063 N N . ILE A 1 269 ? -5.707 16.239 16.785 1.00 96.19 269 ILE A N 1
ATOM 2064 C CA . ILE A 1 269 ? -6.908 16.969 16.357 1.00 96.19 269 ILE A CA 1
ATOM 2065 C C . ILE A 1 269 ? -8.061 16.714 17.334 1.00 96.19 269 ILE A C 1
ATOM 2067 O O . ILE A 1 269 ? -8.712 17.659 17.780 1.00 96.19 269 ILE A O 1
ATOM 2071 N N . LEU A 1 270 ? -8.287 15.452 17.704 1.00 96.56 270 LEU A N 1
ATOM 2072 C CA . LEU A 1 270 ? -9.345 15.071 18.642 1.00 96.56 270 LEU A CA 1
ATOM 2073 C C . LEU A 1 270 ? -9.103 15.673 20.037 1.00 96.56 270 LEU A C 1
ATOM 2075 O O . LEU A 1 270 ? -9.984 16.333 20.587 1.00 96.56 270 LEU A O 1
ATOM 2079 N N . LYS A 1 271 ? -7.885 15.550 20.578 1.00 96.38 271 LYS A N 1
ATOM 2080 C CA . LYS A 1 271 ? -7.512 16.139 21.876 1.00 96.38 271 LYS A CA 1
ATOM 2081 C C . LYS A 1 271 ? -7.654 17.654 21.890 1.00 96.38 271 LYS A C 1
ATOM 2083 O O . LYS A 1 271 ? -8.140 18.220 22.867 1.00 96.38 271 LYS A O 1
ATOM 2088 N N . LYS A 1 272 ? -7.280 18.327 20.798 1.00 95.25 272 LYS A N 1
ATOM 2089 C CA . LYS A 1 272 ? -7.458 19.778 20.650 1.00 95.25 272 LYS A CA 1
ATOM 2090 C C . LYS A 1 272 ? -8.932 20.192 20.730 1.00 95.25 272 LYS A C 1
ATOM 2092 O O . LYS A 1 272 ? -9.221 21.289 21.203 1.00 95.25 272 LYS A O 1
ATOM 2097 N N . ASN A 1 273 ? -9.846 19.310 20.330 1.00 91.31 273 ASN A N 1
ATOM 2098 C CA . ASN A 1 273 ? -11.292 19.509 20.428 1.00 91.31 273 ASN A CA 1
ATOM 2099 C C . ASN A 1 273 ? -11.888 19.042 21.772 1.00 91.31 273 ASN A C 1
ATOM 2101 O O . ASN A 1 273 ? -13.104 19.061 21.942 1.00 91.31 273 ASN A O 1
ATOM 2105 N N . GLY A 1 274 ? -11.048 18.674 22.746 1.00 94.56 274 GLY A N 1
ATOM 2106 C CA . GLY A 1 274 ? -11.470 18.284 24.092 1.00 94.56 274 GLY A CA 1
ATOM 2107 C C . GLY A 1 274 ? -11.854 16.811 24.240 1.00 94.56 274 GLY A C 1
ATOM 2108 O O . GLY A 1 274 ? -12.389 16.435 25.282 1.00 94.56 274 GLY A O 1
ATOM 2109 N N . THR A 1 275 ? -11.590 15.982 23.229 1.00 97.50 275 THR A N 1
ATOM 2110 C CA . THR A 1 275 ? -11.796 14.532 23.287 1.00 97.50 275 THR A CA 1
ATOM 2111 C C . THR A 1 275 ? -10.656 13.866 24.061 1.00 97.50 275 THR A C 1
ATOM 2113 O O . THR A 1 275 ? -9.479 14.100 23.790 1.00 97.50 275 THR A O 1
ATOM 2116 N N . GLU A 1 276 ? -10.989 12.990 25.003 1.00 97.94 276 GLU A N 1
ATOM 2117 C CA . GLU A 1 276 ? -10.041 12.070 25.627 1.00 97.94 276 GLU A CA 1
ATOM 2118 C C . GLU A 1 276 ? -9.653 10.988 24.611 1.00 97.94 276 GLU A C 1
ATOM 2120 O O . GLU A 1 276 ? -10.522 10.284 24.094 1.00 97.94 276 GLU A O 1
ATOM 2125 N N . VAL A 1 277 ? -8.357 10.849 24.319 1.00 98.19 277 VAL A N 1
ATOM 2126 C CA . VAL A 1 277 ? -7.852 9.844 23.372 1.00 98.19 277 VAL A CA 1
ATOM 2127 C C . VAL A 1 277 ? -6.887 8.905 24.078 1.00 98.19 277 VAL A C 1
ATOM 2129 O O . VAL A 1 277 ? -5.904 9.361 24.658 1.00 98.19 277 VAL A O 1
ATOM 2132 N N . LYS A 1 278 ? -7.149 7.601 23.979 1.00 98.44 278 LYS A N 1
ATOM 2133 C CA . LYS A 1 278 ? -6.288 6.527 24.496 1.00 98.44 278 LYS A CA 1
ATOM 2134 C C . LYS A 1 278 ? -5.877 5.579 23.377 1.00 98.44 278 LYS A C 1
ATOM 2136 O O . LYS A 1 278 ? -6.646 5.375 22.439 1.00 98.44 278 LYS A O 1
ATOM 2141 N N . TYR A 1 279 ? -4.710 4.955 23.498 1.00 98.62 279 TYR A N 1
ATOM 2142 C CA . TYR A 1 279 ? -4.261 3.911 22.578 1.00 98.62 279 TYR A CA 1
ATOM 2143 C C . TYR A 1 279 ? -4.349 2.549 23.254 1.00 98.62 279 TYR A C 1
ATOM 2145 O O . TYR A 1 279 ? -3.769 2.340 24.314 1.00 98.62 279 TYR A O 1
ATOM 2153 N N . ALA A 1 280 ? -5.064 1.616 22.637 1.00 98.50 280 ALA A N 1
ATOM 2154 C CA . ALA A 1 280 ? -5.213 0.256 23.128 1.00 98.50 280 ALA A CA 1
ATOM 2155 C C . ALA A 1 280 ? -4.255 -0.676 22.382 1.00 98.50 280 ALA A C 1
ATOM 2157 O O . ALA A 1 280 ? -4.432 -0.943 21.192 1.00 98.50 280 ALA A O 1
ATOM 2158 N N . ILE A 1 281 ? -3.237 -1.175 23.078 1.00 97.94 281 ILE A N 1
ATOM 2159 C CA . ILE A 1 281 ? -2.174 -1.986 22.491 1.00 97.94 281 ILE A CA 1
ATOM 2160 C C . ILE A 1 281 ? -2.405 -3.460 22.804 1.00 97.94 281 ILE A C 1
ATOM 2162 O O . ILE A 1 281 ? -2.375 -3.896 23.956 1.00 97.94 281 ILE A O 1
ATOM 2166 N N . HIS A 1 282 ? -2.590 -4.253 21.752 1.00 97.38 282 HIS A N 1
ATOM 2167 C CA . HIS A 1 282 ? -2.601 -5.703 21.877 1.00 97.38 282 HIS A CA 1
ATOM 2168 C C . HIS A 1 282 ? -1.157 -6.240 21.949 1.00 97.38 282 HIS A C 1
ATOM 2170 O O . HIS A 1 282 ? -0.349 -5.881 21.089 1.00 97.38 282 HIS A O 1
ATOM 2176 N N . PRO A 1 283 ? -0.810 -7.149 22.883 1.00 92.88 283 PRO A N 1
ATOM 2177 C CA . PRO A 1 283 ? 0.575 -7.606 23.087 1.00 92.88 283 PRO A CA 1
ATOM 2178 C C . PRO A 1 283 ? 1.205 -8.293 21.864 1.00 92.88 283 PRO A C 1
ATOM 2180 O O . PRO A 1 283 ? 2.419 -8.241 21.675 1.00 92.88 283 PRO A O 1
ATOM 2183 N N . VAL A 1 284 ? 0.382 -8.918 21.014 1.00 92.69 284 VAL A N 1
ATOM 2184 C CA . VAL A 1 284 ? 0.817 -9.553 19.751 1.00 92.69 284 VAL A CA 1
ATOM 2185 C C . VAL A 1 284 ? 0.487 -8.737 18.492 1.00 92.69 284 VAL A C 1
ATOM 2187 O O . VAL A 1 284 ? 0.565 -9.263 17.385 1.00 92.69 284 VAL A O 1
ATOM 2190 N N . ALA A 1 285 ? 0.112 -7.458 18.620 1.00 92.38 285 ALA A N 1
ATOM 2191 C CA . ALA A 1 285 ? -0.039 -6.593 17.450 1.00 92.38 285 ALA A CA 1
ATOM 2192 C C . ALA A 1 285 ? 1.336 -6.269 16.842 1.00 92.38 285 ALA A C 1
ATOM 2194 O O . ALA A 1 285 ? 2.144 -5.547 17.427 1.00 92.38 285 ALA A O 1
ATOM 2195 N N . GLY A 1 286 ? 1.594 -6.783 15.636 1.00 90.75 286 GLY A N 1
ATOM 2196 C CA . GLY A 1 286 ? 2.824 -6.535 14.887 1.00 90.75 286 GLY A CA 1
ATOM 2197 C C . GLY A 1 286 ? 3.615 -7.807 14.575 1.00 90.75 286 GLY A C 1
ATOM 2198 O O . GLY A 1 286 ? 3.062 -8.899 14.521 1.00 90.75 286 GLY A O 1
ATOM 2199 N N . ARG A 1 287 ? 4.921 -7.650 14.321 1.00 88.50 287 ARG A N 1
ATOM 2200 C CA . ARG A 1 287 ? 5.855 -8.750 14.003 1.00 88.50 287 ARG A CA 1
ATOM 2201 C C . ARG A 1 287 ? 6.887 -8.997 15.105 1.00 88.50 287 ARG A C 1
ATOM 2203 O O . ARG A 1 287 ? 7.654 -9.946 15.014 1.00 88.50 287 ARG A O 1
ATOM 2210 N N . MET A 1 288 ? 6.899 -8.151 16.131 1.00 86.94 288 MET A N 1
ATOM 2211 C CA . MET A 1 288 ? 7.755 -8.278 17.305 1.00 86.94 288 MET A CA 1
ATOM 2212 C C . MET A 1 288 ? 6.990 -7.820 18.557 1.00 86.94 288 MET A C 1
ATOM 2214 O O . MET A 1 288 ? 6.096 -6.978 18.435 1.00 86.94 288 MET A O 1
ATOM 2218 N N . PRO A 1 289 ? 7.309 -8.342 19.753 1.00 87.88 289 PRO A N 1
ATOM 2219 C CA . PRO A 1 289 ? 6.755 -7.820 20.999 1.00 87.88 289 PRO A CA 1
ATOM 2220 C C . PRO A 1 289 ? 6.998 -6.311 21.127 1.00 87.88 289 PRO A C 1
ATOM 2222 O O . PRO A 1 289 ? 8.096 -5.834 20.843 1.00 87.88 289 PRO A O 1
ATOM 2225 N N . GLY A 1 290 ? 5.970 -5.556 21.520 1.00 88.31 290 GLY A N 1
ATOM 2226 C CA . GLY A 1 290 ? 6.056 -4.099 21.672 1.00 88.31 290 GLY A CA 1
ATOM 2227 C C . GLY A 1 290 ? 6.156 -3.308 20.360 1.00 88.31 290 GLY A C 1
ATOM 2228 O O . GLY A 1 290 ? 6.447 -2.115 20.396 1.00 88.31 290 GLY A O 1
ATOM 2229 N N . HIS A 1 291 ? 5.915 -3.931 19.198 1.00 93.12 291 HIS A N 1
ATOM 2230 C CA . HIS A 1 291 ? 6.050 -3.264 17.896 1.00 93.12 291 HIS A CA 1
ATOM 2231 C C . HIS A 1 291 ? 5.238 -1.964 17.807 1.00 93.12 291 HIS A C 1
ATOM 2233 O O . HIS A 1 291 ? 5.765 -0.944 17.370 1.00 93.12 291 HIS A O 1
ATOM 2239 N N . MET A 1 292 ? 3.975 -1.980 18.250 1.00 97.06 292 MET A N 1
ATOM 2240 C CA . MET A 1 292 ? 3.131 -0.778 18.221 1.00 97.06 292 MET A CA 1
ATOM 2241 C C . MET A 1 292 ? 3.640 0.305 19.175 1.00 97.06 292 MET A C 1
ATOM 2243 O O . MET A 1 292 ? 3.599 1.477 18.818 1.00 97.06 292 MET A O 1
ATOM 2247 N N . ASN A 1 293 ? 4.172 -0.066 20.346 1.00 94.19 293 ASN A N 1
ATOM 2248 C CA . ASN A 1 293 ? 4.750 0.891 21.290 1.00 94.19 293 ASN A CA 1
ATOM 2249 C C . ASN A 1 293 ? 5.927 1.639 20.662 1.00 94.19 293 ASN A C 1
ATOM 2251 O O . ASN A 1 293 ? 5.992 2.857 20.765 1.00 94.19 293 ASN A O 1
ATOM 2255 N N . VAL A 1 294 ? 6.820 0.924 19.970 1.00 94.44 294 VAL A N 1
ATOM 2256 C CA . VAL A 1 294 ? 7.985 1.528 19.305 1.00 94.44 294 VAL A CA 1
ATOM 2257 C C . VAL A 1 294 ? 7.552 2.507 18.213 1.00 94.44 294 VAL A C 1
ATOM 2259 O O . VAL A 1 294 ? 8.033 3.635 18.199 1.00 94.44 294 VAL A O 1
ATOM 2262 N N . LEU A 1 295 ? 6.617 2.115 17.340 1.00 95.00 295 LEU A N 1
ATOM 2263 C CA . LEU A 1 295 ? 6.153 2.983 16.249 1.00 95.00 295 LEU A CA 1
ATOM 2264 C C . LEU A 1 295 ? 5.399 4.216 16.758 1.00 95.00 295 LEU A C 1
ATOM 2266 O O . LEU A 1 295 ? 5.558 5.313 16.226 1.00 95.00 295 LEU A O 1
ATOM 2270 N N . LEU A 1 296 ? 4.574 4.058 17.792 1.00 97.38 296 LEU A N 1
ATOM 2271 C CA . LEU A 1 296 ? 3.866 5.190 18.383 1.00 97.38 296 LEU A CA 1
ATOM 2272 C C . LEU A 1 296 ? 4.823 6.114 19.148 1.00 97.38 296 LEU A C 1
ATOM 2274 O O . LEU A 1 296 ? 4.689 7.332 19.045 1.00 97.38 296 LEU A O 1
ATOM 2278 N N . ALA A 1 297 ? 5.835 5.570 19.828 1.00 93.31 297 ALA A N 1
ATOM 2279 C CA . ALA A 1 297 ? 6.891 6.367 20.448 1.00 93.31 297 ALA A CA 1
ATOM 2280 C C . ALA A 1 297 ? 7.720 7.135 19.401 1.00 93.31 297 ALA A C 1
ATOM 2282 O O . ALA A 1 297 ? 8.007 8.313 19.597 1.00 93.31 297 ALA A O 1
ATOM 2283 N N . GLU A 1 298 ? 8.044 6.517 18.259 1.00 91.56 298 GLU A N 1
ATOM 2284 C CA . GLU A 1 298 ? 8.675 7.189 17.111 1.00 91.56 298 GLU A CA 1
ATOM 2285 C C . GLU A 1 298 ? 7.809 8.346 16.581 1.00 91.56 298 GLU A C 1
ATOM 2287 O O . GLU A 1 298 ? 8.316 9.410 16.221 1.00 91.56 298 GLU A O 1
ATOM 2292 N N . ALA A 1 299 ? 6.484 8.183 16.608 1.00 94.56 299 ALA A N 1
ATOM 2293 C CA . ALA A 1 299 ? 5.528 9.234 16.276 1.00 94.56 299 ALA A CA 1
ATOM 2294 C C . ALA A 1 299 ? 5.318 10.283 17.389 1.00 94.56 299 ALA A C 1
ATOM 2296 O O . ALA A 1 299 ? 4.488 11.176 17.221 1.00 94.56 299 ALA A O 1
ATOM 2297 N N . ASN A 1 300 ? 6.081 10.232 18.487 1.00 94.62 300 ASN A N 1
ATOM 2298 C CA . ASN A 1 300 ? 5.958 11.095 19.670 1.00 94.62 300 ASN A CA 1
ATOM 2299 C C . ASN A 1 300 ? 4.610 10.970 20.407 1.00 94.62 300 ASN A C 1
ATOM 2301 O O . ASN A 1 300 ? 4.077 11.962 20.910 1.00 94.62 300 ASN A O 1
ATOM 2305 N N . VAL A 1 301 ? 4.029 9.771 20.452 1.00 95.00 301 VAL A N 1
ATOM 2306 C CA . VAL A 1 301 ? 2.946 9.442 21.391 1.00 95.00 301 VAL A CA 1
ATOM 2307 C C . VAL A 1 301 ? 3.549 9.208 22.773 1.00 95.00 301 VAL A C 1
ATOM 2309 O O . VAL A 1 301 ? 4.574 8.537 22.893 1.00 95.00 301 VAL A O 1
ATOM 2312 N N . ASP A 1 302 ? 2.916 9.757 23.808 1.00 92.12 302 ASP A N 1
ATOM 2313 C CA . ASP A 1 302 ? 3.361 9.551 25.183 1.00 92.12 302 ASP A CA 1
ATOM 2314 C C . ASP A 1 302 ? 3.046 8.116 25.639 1.00 92.12 302 ASP A C 1
ATOM 2316 O O . ASP A 1 302 ? 1.974 7.581 25.349 1.00 92.12 302 ASP A O 1
ATOM 2320 N N . TYR A 1 303 ? 3.977 7.491 26.361 1.00 88.19 303 TYR A N 1
ATOM 2321 C CA . TYR A 1 303 ? 3.808 6.137 26.887 1.00 88.19 303 TYR A CA 1
ATOM 2322 C C . TYR A 1 303 ? 2.633 6.039 27.861 1.00 88.19 303 TYR A C 1
ATOM 2324 O O . TYR A 1 303 ? 1.983 4.998 27.902 1.00 88.19 303 TYR A O 1
ATOM 2332 N N . ASP A 1 304 ? 2.317 7.120 28.577 1.00 91.44 304 ASP A N 1
ATOM 2333 C CA . ASP A 1 304 ? 1.186 7.166 29.511 1.00 91.44 304 ASP A CA 1
ATOM 2334 C C . ASP A 1 304 ? -0.178 7.046 28.804 1.00 91.44 304 ASP A C 1
ATOM 2336 O O . ASP A 1 304 ? -1.196 6.758 29.434 1.00 91.44 304 ASP A O 1
ATOM 2340 N N . GLU A 1 305 ? -0.208 7.234 27.482 1.00 92.62 305 GLU A N 1
ATOM 2341 C CA . GLU A 1 305 ? -1.405 7.095 26.651 1.00 92.62 305 GLU A CA 1
ATOM 2342 C C . GLU A 1 305 ? -1.523 5.703 26.009 1.00 92.62 305 GLU A C 1
ATOM 2344 O O . GLU A 1 305 ? -2.538 5.408 25.369 1.00 92.62 305 GLU A O 1
ATOM 2349 N N . LEU A 1 306 ? -0.497 4.856 26.162 1.00 96.69 306 LEU A N 1
ATOM 2350 C CA . LEU A 1 306 ? -0.437 3.496 25.632 1.00 96.69 306 LEU A CA 1
ATOM 2351 C C . LEU A 1 306 ? -0.895 2.501 26.701 1.00 96.69 306 LEU A C 1
ATOM 2353 O O . LEU A 1 306 ? -0.148 2.144 27.609 1.00 96.69 306 LEU A O 1
ATOM 2357 N N . TYR A 1 307 ? -2.118 2.007 26.566 1.00 97.81 307 TYR A N 1
ATOM 2358 C CA . TYR A 1 307 ? -2.704 1.073 27.516 1.00 97.81 307 TYR A CA 1
ATOM 2359 C C . TYR A 1 307 ? -2.655 -0.355 26.983 1.00 97.81 307 TYR A C 1
ATOM 2361 O O . TYR A 1 307 ? -3.050 -0.635 25.848 1.00 97.81 307 TYR A O 1
ATOM 2369 N N . GLU A 1 308 ? -2.198 -1.277 27.824 1.00 96.12 308 GLU A N 1
ATOM 2370 C CA . GLU A 1 308 ? -2.209 -2.706 27.524 1.00 96.12 308 GLU A CA 1
ATOM 2371 C C . GLU A 1 308 ? -3.630 -3.285 27.570 1.00 96.12 308 GLU A C 1
ATOM 2373 O O . GLU A 1 308 ? -4.524 -2.754 28.237 1.00 96.12 308 GLU A O 1
ATOM 2378 N N . LEU A 1 309 ? -3.817 -4.415 26.879 1.00 95.38 309 LEU A N 1
ATOM 2379 C CA . LEU A 1 309 ? -5.095 -5.120 26.741 1.00 95.38 309 LEU A CA 1
ATOM 2380 C C . LEU A 1 309 ? -5.847 -5.287 28.065 1.00 95.38 309 LEU A C 1
ATOM 2382 O O . LEU A 1 309 ? -7.038 -4.992 28.124 1.00 95.38 309 LEU A O 1
ATOM 2386 N N . GLU A 1 310 ? -5.171 -5.752 29.118 1.00 94.44 310 GLU A N 1
ATOM 2387 C CA . GLU A 1 310 ? -5.805 -6.048 30.411 1.00 94.44 310 GLU A CA 1
ATOM 2388 C C . GLU A 1 310 ? -6.321 -4.790 31.117 1.00 94.44 310 GLU A C 1
ATOM 2390 O O . GLU A 1 310 ? -7.313 -4.851 31.838 1.00 94.44 310 GLU A O 1
ATOM 2395 N N . VAL A 1 311 ? -5.676 -3.646 30.881 1.00 96.81 311 VAL A N 1
ATOM 2396 C CA . VAL A 1 311 ? -6.014 -2.370 31.521 1.00 96.81 311 VAL A CA 1
ATOM 2397 C C . VAL A 1 311 ? -7.152 -1.673 30.778 1.00 96.81 311 VAL A C 1
ATOM 2399 O O . VAL A 1 311 ? -8.063 -1.137 31.404 1.00 96.81 311 VAL A O 1
ATOM 2402 N N . ILE A 1 312 ? -7.117 -1.681 29.442 1.00 98.00 312 ILE A N 1
ATOM 2403 C CA . ILE A 1 312 ? -8.034 -0.882 28.616 1.00 98.00 312 ILE A CA 1
ATOM 2404 C C . ILE A 1 312 ? -9.344 -1.598 28.276 1.00 98.00 312 ILE A C 1
ATOM 2406 O O . ILE A 1 312 ? -10.317 -0.945 27.902 1.00 98.00 312 ILE A O 1
ATOM 2410 N N . ASN A 1 313 ? -9.402 -2.931 28.378 1.00 97.88 313 ASN A N 1
ATOM 2411 C CA . ASN A 1 313 ? -10.520 -3.698 27.820 1.00 97.88 313 ASN A CA 1
ATOM 2412 C C . ASN A 1 313 ? -11.886 -3.354 28.426 1.00 97.88 313 ASN A C 1
ATOM 2414 O O . ASN A 1 313 ? -12.890 -3.355 27.712 1.00 97.88 313 ASN A O 1
ATOM 2418 N N . ASP A 1 314 ? -11.925 -3.031 29.718 1.00 97.31 314 ASP A N 1
ATOM 2419 C CA . ASP A 1 314 ? -13.158 -2.632 30.397 1.00 97.31 314 ASP A CA 1
ATOM 2420 C C . ASP A 1 314 ? -13.649 -1.240 29.985 1.00 97.31 314 ASP A C 1
ATOM 2422 O O . ASP A 1 314 ? -14.811 -0.921 30.231 1.00 97.31 314 ASP A O 1
ATOM 2426 N N . GLU A 1 315 ? -12.801 -0.424 29.353 1.00 98.00 315 GLU A N 1
ATOM 2427 C CA . GLU A 1 315 ? -13.123 0.943 28.949 1.00 98.00 315 GLU A CA 1
ATOM 2428 C C . GLU A 1 315 ? -13.824 1.036 27.587 1.00 98.00 315 GLU A C 1
ATOM 2430 O O . GLU A 1 315 ? -14.422 2.077 27.301 1.00 98.00 315 GLU A O 1
ATOM 2435 N N . PHE A 1 316 ? -13.788 -0.016 26.754 1.00 98.25 316 PHE A N 1
ATOM 2436 C CA . PHE A 1 316 ? -14.425 0.005 25.427 1.00 98.25 316 PHE A CA 1
ATOM 2437 C C . PHE A 1 316 ? -15.933 0.248 25.509 1.00 98.25 316 PHE A C 1
ATOM 2439 O O . PHE A 1 316 ? -16.455 1.020 24.713 1.00 98.25 316 PHE A O 1
ATOM 2446 N N . LYS A 1 317 ? -16.619 -0.317 26.510 1.00 97.12 317 LYS A N 1
ATOM 2447 C CA . LYS A 1 317 ? -18.064 -0.109 26.739 1.00 97.12 317 LYS A CA 1
ATOM 2448 C C . LYS A 1 317 ? -18.447 1.355 27.002 1.00 97.12 317 LYS A C 1
ATOM 2450 O O . LYS A 1 317 ? -19.588 1.748 26.769 1.00 97.12 317 LYS A O 1
ATOM 2455 N N . ASP A 1 318 ? -17.492 2.151 27.485 1.00 97.00 318 ASP A N 1
ATOM 2456 C CA . ASP A 1 318 ? -17.671 3.565 27.814 1.00 97.00 318 ASP A CA 1
ATOM 2457 C C . ASP A 1 318 ? -17.126 4.493 26.712 1.00 97.00 318 ASP A C 1
ATOM 2459 O O . ASP A 1 318 ? -17.288 5.710 26.800 1.00 97.00 318 ASP A O 1
ATOM 2463 N N . ALA A 1 319 ? -16.472 3.948 25.679 1.00 97.75 319 ALA A N 1
ATOM 2464 C CA . ALA A 1 319 ? -15.938 4.721 24.564 1.00 97.75 319 ALA A CA 1
ATOM 2465 C C . ALA A 1 319 ? -17.056 5.144 23.599 1.00 97.75 319 ALA A C 1
ATOM 2467 O O . ALA A 1 319 ? -17.879 4.329 23.171 1.00 97.75 319 ALA A O 1
ATOM 2468 N N . ASP A 1 320 ? -17.062 6.424 23.220 1.00 97.75 320 ASP A N 1
ATOM 2469 C CA . ASP A 1 320 ? -18.011 6.950 22.236 1.00 97.75 320 ASP A CA 1
ATOM 2470 C C . ASP A 1 320 ? -17.671 6.464 20.825 1.00 97.75 320 ASP A C 1
ATOM 2472 O O . ASP A 1 320 ? -18.564 6.152 20.039 1.00 97.75 320 ASP A O 1
ATOM 2476 N N . CYS A 1 321 ? -16.377 6.340 20.525 1.00 97.88 321 CYS A N 1
ATOM 2477 C CA . CYS A 1 321 ? -15.898 5.772 19.276 1.00 97.88 321 CYS A CA 1
ATOM 2478 C C . CYS A 1 321 ? -14.588 5.001 19.486 1.00 97.88 321 CYS A C 1
ATOM 2480 O O . CYS A 1 321 ? -13.715 5.414 20.249 1.00 97.88 321 CYS A O 1
ATOM 2482 N N . CYS A 1 322 ? -14.416 3.897 18.765 1.00 98.50 322 CYS A N 1
ATOM 2483 C CA . CYS A 1 322 ? -13.139 3.219 18.604 1.00 98.50 322 CYS A CA 1
ATOM 2484 C C . CYS A 1 322 ? -12.651 3.371 17.162 1.00 98.50 322 CYS A C 1
ATOM 2486 O O . CYS A 1 322 ? -13.423 3.157 16.232 1.00 98.50 322 CYS A O 1
ATOM 2488 N N . VAL A 1 323 ? -11.384 3.737 16.969 1.00 98.50 323 VAL A N 1
ATOM 2489 C CA . VAL A 1 323 ? -10.757 3.800 15.641 1.00 98.50 323 VAL A CA 1
ATOM 2490 C C . VAL A 1 323 ? -9.733 2.681 15.531 1.00 98.50 323 VAL A C 1
ATOM 2492 O O . VAL A 1 323 ? -8.699 2.706 16.193 1.00 98.50 323 VAL A O 1
ATOM 2495 N N . VAL A 1 324 ? -10.014 1.696 14.689 1.00 98.62 324 VAL A N 1
ATOM 2496 C CA . VAL A 1 324 ? -9.113 0.585 14.390 1.00 98.62 324 VAL A CA 1
ATOM 2497 C C . VAL A 1 324 ? -8.272 0.941 13.174 1.00 98.62 324 VAL A C 1
ATOM 2499 O O . VAL A 1 324 ? -8.816 1.307 12.135 1.00 98.62 324 VAL A O 1
ATOM 2502 N N . VAL A 1 325 ? -6.954 0.781 13.277 1.00 98.31 325 VAL A N 1
ATOM 2503 C CA . VAL A 1 325 ? -6.021 1.075 12.183 1.00 98.31 325 VAL A CA 1
ATOM 2504 C C . VAL A 1 325 ? -5.195 -0.161 11.859 1.00 98.31 325 VAL A C 1
ATOM 2506 O O . VAL A 1 325 ? -4.200 -0.457 12.521 1.00 98.31 325 VAL A O 1
ATOM 2509 N N . GLY A 1 326 ? -5.595 -0.894 10.820 1.00 96.19 326 GLY A N 1
ATOM 2510 C CA . GLY A 1 326 ? -4.837 -2.035 10.317 1.00 96.19 326 GLY A CA 1
ATOM 2511 C C . GLY A 1 326 ? -4.779 -3.231 11.271 1.00 96.19 326 GLY A C 1
ATOM 2512 O O . GLY A 1 326 ? -3.741 -3.893 11.356 1.00 96.19 326 GLY A O 1
ATOM 2513 N N . ALA A 1 327 ? -5.858 -3.512 12.005 1.00 97.31 327 ALA A N 1
ATOM 2514 C CA . ALA A 1 327 ? -5.958 -4.658 12.912 1.00 97.31 327 ALA A CA 1
ATOM 2515 C C . ALA A 1 327 ? -7.140 -5.562 12.530 1.00 97.31 327 ALA A C 1
ATOM 2517 O O . ALA A 1 327 ? -8.212 -5.070 12.179 1.00 97.31 327 ALA A O 1
ATOM 2518 N N . ASN A 1 328 ? -6.952 -6.884 12.596 1.00 96.31 328 ASN A N 1
ATOM 2519 C CA . ASN A 1 328 ? -8.013 -7.856 12.311 1.00 96.31 328 ASN A CA 1
ATOM 2520 C C . ASN A 1 328 ? -8.115 -8.920 13.417 1.00 96.31 328 ASN A C 1
ATOM 2522 O O . ASN A 1 328 ? -9.005 -8.830 14.255 1.00 96.31 328 ASN A O 1
ATOM 2526 N N . ASP A 1 329 ? -7.175 -9.866 13.500 1.00 96.00 329 ASP A N 1
ATOM 2527 C CA . ASP A 1 329 ? -7.287 -10.996 14.442 1.00 96.00 329 ASP A CA 1
ATOM 2528 C C . ASP A 1 329 ? -7.382 -10.552 15.913 1.00 96.00 329 ASP A C 1
ATOM 2530 O O . ASP A 1 329 ? -8.192 -11.070 16.674 1.00 96.00 329 ASP A O 1
ATOM 2534 N N . VAL A 1 330 ? -6.608 -9.535 16.301 1.00 96.81 330 VAL A N 1
ATOM 2535 C CA . VAL A 1 330 ? -6.536 -9.009 17.679 1.00 96.81 330 VAL A CA 1
ATOM 2536 C C . VAL A 1 330 ? -7.796 -8.273 18.154 1.00 96.81 330 VAL A C 1
ATOM 2538 O O . VAL A 1 330 ? -7.888 -7.913 19.325 1.00 96.81 330 VAL A O 1
ATOM 2541 N N . ILE A 1 331 ? -8.755 -8.036 17.257 1.00 97.69 331 ILE A N 1
ATOM 2542 C CA . ILE A 1 331 ? -10.057 -7.424 17.559 1.00 97.69 331 ILE A CA 1
ATOM 2543 C C . ILE A 1 331 ? -11.226 -8.350 17.199 1.00 97.69 331 ILE A C 1
ATOM 2545 O O . ILE A 1 331 ? -12.373 -7.924 17.277 1.00 97.69 331 ILE A O 1
ATOM 2549 N N . ASN A 1 332 ? -10.960 -9.573 16.726 1.00 97.31 332 ASN A N 1
ATOM 2550 C CA . ASN A 1 332 ? -11.965 -10.433 16.106 1.00 97.31 332 ASN A CA 1
ATOM 2551 C C . ASN A 1 332 ? -12.823 -11.151 17.171 1.00 97.31 332 ASN A C 1
ATOM 2553 O O . ASN A 1 332 ? -12.319 -12.080 17.811 1.00 97.31 332 ASN A O 1
ATOM 2557 N N . PRO A 1 333 ? -14.125 -10.822 17.328 1.00 96.38 333 PRO A N 1
ATOM 2558 C CA . PRO A 1 333 ? -14.984 -11.425 18.353 1.00 96.38 333 PRO A CA 1
ATOM 2559 C C . PRO A 1 333 ? -15.155 -12.942 18.226 1.00 96.38 333 PRO A C 1
ATOM 2561 O O . PRO A 1 333 ? -15.489 -13.600 19.214 1.00 96.38 333 PRO A O 1
ATOM 2564 N N . ALA A 1 334 ? -14.865 -13.528 17.056 1.00 95.62 334 ALA A N 1
ATOM 2565 C CA . ALA A 1 334 ? -14.871 -14.978 16.871 1.00 95.62 334 ALA A CA 1
ATOM 2566 C C . ALA A 1 334 ? -13.937 -15.703 17.859 1.00 95.62 334 ALA A C 1
ATOM 2568 O O . ALA A 1 334 ? -14.217 -16.844 18.226 1.00 95.62 334 ALA A O 1
ATOM 2569 N N . ALA A 1 335 ? -12.902 -15.027 18.371 1.00 96.00 335 ALA A N 1
ATOM 2570 C CA . ALA A 1 335 ? -12.050 -15.546 19.435 1.00 96.00 335 ALA A CA 1
ATOM 2571 C C . ALA A 1 335 ? -12.811 -15.869 20.738 1.00 96.00 335 ALA A C 1
ATOM 2573 O O . ALA A 1 335 ? -12.408 -16.767 21.473 1.00 96.00 335 ALA A O 1
ATOM 2574 N N . ARG A 1 336 ? -13.925 -15.183 21.030 1.00 95.38 336 ARG A N 1
ATOM 2575 C CA . ARG A 1 336 ? -14.763 -15.435 22.220 1.00 95.38 336 ARG A CA 1
ATOM 2576 C C . ARG A 1 336 ? -15.950 -16.355 21.931 1.00 95.38 336 ARG A C 1
ATOM 2578 O O . ARG A 1 336 ? -16.448 -17.004 22.843 1.00 95.38 336 ARG A O 1
ATOM 2585 N N . GLU A 1 337 ? -16.412 -16.396 20.683 1.00 90.56 337 GLU A N 1
ATOM 2586 C CA . GLU A 1 337 ? -17.719 -16.970 20.329 1.00 90.56 337 GLU A CA 1
ATOM 2587 C C . GLU A 1 337 ? -17.635 -18.271 19.516 1.00 90.56 337 GLU A C 1
ATOM 2589 O O . GLU A 1 337 ? -18.583 -19.056 19.522 1.00 90.56 337 GLU A O 1
ATOM 2594 N N . GLN A 1 338 ? -16.531 -18.527 18.802 1.00 90.75 338 GLN A N 1
ATOM 2595 C CA . GLN A 1 338 ? -16.454 -19.615 17.820 1.00 90.75 338 GLN A CA 1
ATOM 2596 C C . GLN A 1 338 ? -15.410 -20.679 18.185 1.00 90.75 338 GLN A C 1
ATOM 2598 O O . GLN A 1 338 ? -14.265 -20.620 17.737 1.00 90.75 338 GLN A O 1
ATOM 2603 N N . GLU A 1 339 ? -15.842 -21.719 18.911 1.00 90.06 339 GLU A N 1
ATOM 2604 C CA . GLU A 1 339 ? -14.984 -22.773 19.497 1.00 90.06 339 GLU A CA 1
ATOM 2605 C C . GLU A 1 339 ? -14.068 -23.527 18.521 1.00 90.06 339 GLU A C 1
ATOM 2607 O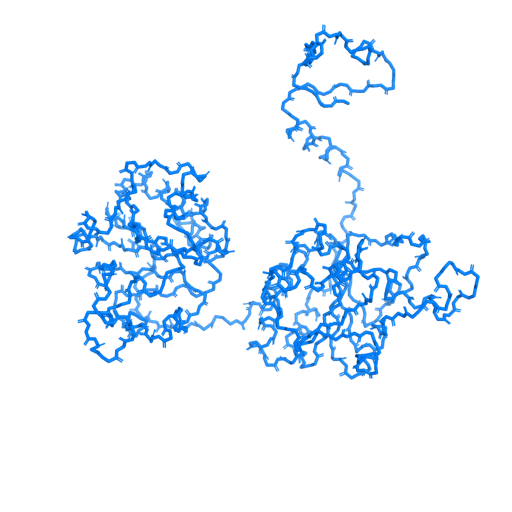 O . GLU A 1 339 ? -13.062 -24.108 18.919 1.00 90.06 339 GLU A O 1
ATOM 2612 N N . ARG A 1 340 ? -14.420 -23.563 17.232 1.00 89.38 340 ARG A N 1
ATOM 2613 C CA . ARG A 1 340 ? -13.709 -24.345 16.205 1.00 89.38 340 ARG A CA 1
ATOM 2614 C C . ARG A 1 340 ? -12.738 -23.519 15.367 1.00 89.38 340 ARG A C 1
ATOM 2616 O O . ARG A 1 340 ? -12.283 -23.990 14.327 1.00 89.38 340 ARG A O 1
ATOM 2623 N N . THR A 1 341 ? -12.450 -22.292 15.785 1.00 91.12 341 THR A N 1
ATOM 2624 C CA . THR A 1 341 ? -11.529 -21.403 15.073 1.00 91.12 341 THR A CA 1
ATOM 2625 C C . THR A 1 341 ? -10.131 -21.440 15.703 1.00 91.12 341 THR A C 1
ATOM 2627 O O . THR A 1 341 ? -10.020 -21.600 16.919 1.00 91.12 341 THR A O 1
ATOM 2630 N N . PRO A 1 342 ? -9.049 -21.256 14.921 1.00 90.94 342 PRO A N 1
ATOM 2631 C CA . PRO A 1 342 ? -7.681 -21.169 15.449 1.00 90.94 342 PRO A CA 1
ATOM 2632 C C . PRO A 1 342 ? -7.451 -20.061 16.486 1.00 90.94 342 PRO A C 1
ATOM 2634 O O . PRO A 1 342 ? -6.460 -20.107 17.208 1.00 90.94 342 PRO A O 1
ATOM 2637 N N . ILE A 1 343 ? -8.340 -19.065 16.544 1.00 93.06 343 ILE A N 1
ATOM 2638 C CA . ILE A 1 343 ? -8.263 -17.926 17.469 1.00 93.06 343 ILE A CA 1
ATOM 2639 C C . ILE A 1 343 ? -9.172 -18.080 18.690 1.00 93.06 343 ILE A C 1
ATOM 2641 O O . ILE A 1 343 ? -9.210 -17.179 19.523 1.00 93.06 343 ILE A O 1
ATOM 2645 N N . TYR A 1 344 ? -9.912 -19.185 18.824 1.00 95.62 344 TYR A N 1
ATOM 2646 C CA . TYR A 1 344 ? -10.783 -19.378 19.979 1.00 95.62 344 TYR A CA 1
ATOM 2647 C C . TYR A 1 344 ? -9.991 -19.394 21.292 1.00 95.62 344 TYR A C 1
ATOM 2649 O O . TYR A 1 344 ? -8.997 -20.107 21.426 1.00 95.62 344 TYR A O 1
ATOM 2657 N N . GLY A 1 345 ? -10.439 -18.603 22.265 1.00 94.19 345 GLY A N 1
ATOM 2658 C CA . GLY A 1 345 ? -9.768 -18.402 23.547 1.00 94.19 345 GLY A CA 1
ATOM 2659 C C . GLY A 1 345 ? -8.600 -17.410 23.508 1.00 94.19 345 GLY A C 1
ATOM 2660 O O . GLY A 1 345 ? -8.023 -17.133 24.558 1.00 94.19 345 GLY A O 1
ATOM 2661 N N . MET A 1 346 ? -8.253 -16.852 22.342 1.00 95.50 346 MET A N 1
ATOM 2662 C CA . MET A 1 346 ? -7.265 -15.779 22.250 1.00 95.50 346 MET A CA 1
ATOM 2663 C C . MET A 1 346 ? -7.820 -14.522 22.942 1.00 95.50 346 MET A C 1
ATOM 2665 O O . MET A 1 346 ? -8.922 -14.085 22.599 1.00 95.50 346 MET A O 1
ATOM 2669 N N . PRO A 1 347 ? -7.091 -13.911 23.897 1.00 96.12 347 PRO A N 1
ATOM 2670 C CA . PRO A 1 347 ? -7.442 -12.585 24.389 1.00 96.12 347 PRO A CA 1
ATOM 2671 C C . PRO A 1 347 ? -7.487 -11.613 23.210 1.00 96.12 347 PRO A C 1
ATOM 2673 O O . PRO A 1 347 ? -6.601 -11.653 22.364 1.00 96.12 347 PRO A O 1
ATOM 2676 N N . ILE A 1 348 ? -8.514 -10.771 23.149 1.00 97.62 348 ILE A N 1
ATOM 2677 C CA . ILE A 1 348 ? -8.682 -9.745 22.116 1.00 97.62 348 ILE A CA 1
ATOM 2678 C C . ILE A 1 348 ? -8.983 -8.399 22.768 1.00 97.62 348 ILE A C 1
ATOM 2680 O O . ILE A 1 348 ? -9.384 -8.334 23.935 1.00 97.62 348 ILE A O 1
ATOM 2684 N N . LEU A 1 349 ? -8.817 -7.323 22.003 1.00 98.56 349 LEU A N 1
ATOM 2685 C CA . LEU A 1 349 ? -9.355 -6.020 22.370 1.00 98.56 349 LEU A CA 1
ATOM 2686 C C . LEU A 1 349 ? -10.864 -6.009 22.105 1.00 98.56 349 LEU A C 1
ATOM 2688 O O . LEU A 1 349 ? -11.299 -6.315 20.994 1.00 98.56 349 LEU A O 1
ATOM 2692 N N . ASN A 1 350 ? -11.656 -5.636 23.111 1.00 97.94 350 ASN A N 1
ATOM 2693 C CA . ASN A 1 350 ? -13.123 -5.658 23.083 1.00 97.94 350 ASN A CA 1
ATOM 2694 C C . ASN A 1 350 ? -13.728 -4.495 22.271 1.00 97.94 350 ASN A C 1
ATOM 2696 O O . ASN A 1 350 ? -14.684 -3.847 22.694 1.00 97.94 350 ASN A O 1
ATOM 2700 N N . VAL A 1 351 ? -13.169 -4.225 21.091 1.00 97.88 351 VAL A N 1
ATOM 2701 C CA . VAL A 1 351 ? -13.568 -3.138 20.183 1.00 97.88 351 VAL A CA 1
ATOM 2702 C C . VAL A 1 351 ? -15.055 -3.181 19.858 1.00 97.88 351 VAL A C 1
ATOM 2704 O O . VAL A 1 351 ? -15.703 -2.147 19.732 1.00 97.88 351 VAL A O 1
ATOM 2707 N N . ASP A 1 352 ? -15.610 -4.384 19.770 1.00 95.94 352 ASP A N 1
ATOM 2708 C CA . ASP A 1 352 ? -17.011 -4.634 19.468 1.00 95.94 352 ASP A CA 1
ATOM 2709 C C . ASP A 1 352 ? -18.005 -4.099 20.511 1.00 95.94 352 ASP A C 1
ATOM 2711 O O . ASP A 1 352 ? -19.201 -4.060 20.212 1.00 95.94 352 ASP A O 1
ATOM 2715 N N . GLN A 1 353 ? -17.517 -3.696 21.691 1.00 96.62 353 GLN A N 1
ATOM 2716 C CA . GLN A 1 353 ? -18.299 -3.109 22.782 1.00 96.62 353 GLN A CA 1
ATOM 2717 C C . GLN A 1 353 ? -18.370 -1.573 22.733 1.00 96.62 353 GLN A C 1
ATOM 2719 O O . GLN A 1 353 ? -19.156 -0.993 23.481 1.00 96.62 353 GLN A O 1
ATOM 2724 N N . ALA A 1 354 ? -17.578 -0.908 21.884 1.00 97.69 354 ALA A N 1
ATOM 2725 C CA . ALA A 1 354 ? -17.654 0.544 21.712 1.00 97.69 354 ALA A CA 1
ATOM 2726 C C . ALA A 1 354 ? -18.969 0.967 21.039 1.00 97.69 354 ALA A C 1
ATOM 2728 O O . ALA A 1 354 ? -19.527 0.222 20.230 1.00 97.69 354 ALA A O 1
ATOM 2729 N N . LYS A 1 355 ? -19.461 2.180 21.342 1.00 95.50 355 LYS A N 1
ATOM 2730 C CA . LYS A 1 355 ? -20.725 2.688 20.764 1.00 95.50 355 LYS A CA 1
ATOM 2731 C C . LYS A 1 355 ? -20.658 2.796 19.240 1.00 95.50 355 LYS A C 1
ATOM 2733 O O . LYS A 1 355 ? -21.617 2.448 18.553 1.00 95.50 355 LYS A O 1
ATOM 2738 N N . HIS A 1 356 ? -19.518 3.260 18.734 1.00 96.56 356 HIS A N 1
ATOM 2739 C CA . HIS A 1 356 ? -19.191 3.295 17.315 1.00 96.56 356 HIS A CA 1
ATOM 2740 C C . HIS A 1 356 ? -17.786 2.743 17.075 1.00 96.56 356 HIS A C 1
ATOM 2742 O O . HIS A 1 356 ? -16.885 2.943 17.888 1.00 96.56 356 HIS A O 1
ATOM 2748 N N . VAL A 1 357 ? -17.582 2.080 15.943 1.00 97.38 357 VAL A N 1
ATOM 2749 C CA . VAL A 1 357 ? -16.288 1.548 15.515 1.00 97.38 357 VAL A CA 1
ATOM 2750 C C . VAL A 1 357 ? -16.011 2.017 14.094 1.00 97.38 357 VAL A C 1
ATOM 2752 O O . VAL A 1 357 ? -16.793 1.755 13.187 1.00 97.38 357 VAL A O 1
ATOM 2755 N N . ILE A 1 358 ? -14.885 2.687 13.884 1.00 97.06 358 ILE A N 1
ATOM 2756 C CA . ILE A 1 358 ? -14.376 3.062 12.565 1.00 97.06 358 ILE A CA 1
ATOM 2757 C C . ILE A 1 358 ? -13.185 2.157 12.271 1.00 97.06 358 ILE A C 1
ATOM 2759 O O . ILE A 1 358 ? -12.242 2.117 13.057 1.00 97.06 358 ILE A O 1
ATOM 2763 N N . ILE A 1 359 ? -13.220 1.421 11.164 1.00 97.00 359 ILE A N 1
ATOM 2764 C CA . ILE A 1 359 ? -12.178 0.458 10.800 1.00 97.00 359 ILE A CA 1
ATOM 2765 C C . ILE A 1 359 ? -11.478 0.923 9.527 1.00 97.00 359 ILE A C 1
ATOM 2767 O O . ILE A 1 359 ? -12.071 0.902 8.452 1.00 97.00 359 ILE A O 1
ATOM 2771 N N . CYS A 1 360 ? -10.207 1.294 9.661 1.00 96.19 360 CYS A N 1
ATOM 2772 C CA . CYS A 1 360 ? -9.300 1.635 8.569 1.00 96.19 360 CYS A CA 1
ATOM 2773 C C . CYS A 1 360 ? -8.447 0.408 8.214 1.00 96.19 360 CYS A C 1
ATOM 2775 O O . CYS A 1 360 ? -7.322 0.260 8.704 1.00 96.19 360 CYS A O 1
ATOM 2777 N N . ASN A 1 361 ? -9.000 -0.495 7.400 1.00 93.56 361 ASN A N 1
ATOM 2778 C CA . ASN A 1 361 ? -8.336 -1.723 6.949 1.00 93.56 361 ASN A CA 1
ATOM 2779 C C . ASN A 1 361 ? -8.338 -1.815 5.418 1.00 93.56 361 ASN A C 1
ATOM 2781 O O . ASN A 1 361 ? -9.215 -1.270 4.759 1.00 93.56 361 ASN A O 1
ATOM 2785 N N . TYR A 1 362 ? -7.381 -2.555 4.854 1.00 85.88 362 TYR A N 1
ATOM 2786 C CA . TYR A 1 362 ? -7.218 -2.660 3.400 1.00 85.88 362 TYR A CA 1
ATOM 2787 C C . TYR A 1 362 ? -8.436 -3.267 2.694 1.00 85.88 362 TYR A C 1
ATOM 2789 O O . TYR A 1 362 ? -8.931 -2.713 1.716 1.00 85.88 362 TYR A O 1
ATOM 2797 N N . ASP A 1 363 ? -8.933 -4.386 3.212 1.00 87.94 363 ASP A N 1
ATOM 2798 C CA . ASP A 1 363 ? -10.099 -5.098 2.706 1.00 87.94 363 ASP A CA 1
ATOM 2799 C C . ASP A 1 363 ? -10.832 -5.816 3.857 1.00 87.94 363 ASP A C 1
ATOM 2801 O O . ASP A 1 363 ? -10.500 -5.649 5.034 1.00 87.94 363 ASP A O 1
ATOM 2805 N N . LEU A 1 364 ? -11.863 -6.590 3.513 1.00 89.88 364 LEU A N 1
ATOM 2806 C CA . LEU A 1 364 ? -12.649 -7.395 4.457 1.00 89.88 364 LEU A CA 1
ATOM 2807 C C . LEU A 1 364 ? -12.121 -8.829 4.597 1.00 89.88 364 LEU A C 1
ATOM 2809 O O . LEU A 1 364 ? -12.789 -9.677 5.193 1.00 89.88 364 LEU A O 1
ATOM 2813 N N . LYS A 1 365 ? -10.961 -9.147 4.009 1.00 88.56 365 LYS A N 1
ATOM 2814 C CA . LYS A 1 365 ? -10.441 -10.513 4.039 1.00 88.56 365 LYS A CA 1
ATOM 2815 C C . LYS A 1 365 ? -9.975 -10.860 5.459 1.00 88.56 365 LYS A C 1
ATOM 2817 O O . LYS A 1 365 ? -9.615 -9.975 6.244 1.00 88.56 365 LYS A O 1
ATOM 2822 N N . PRO A 1 366 ? -9.981 -12.154 5.816 1.00 87.31 366 PRO A N 1
ATOM 2823 C CA . PRO A 1 366 ? -9.434 -12.613 7.084 1.00 87.31 366 PRO A CA 1
ATOM 2824 C C . PRO A 1 366 ? -7.990 -12.165 7.326 1.00 87.31 366 PRO A C 1
ATOM 2826 O O . PRO A 1 366 ? -7.218 -11.965 6.388 1.00 87.31 366 PRO A O 1
ATOM 2829 N N . GLY A 1 367 ? -7.628 -12.055 8.605 1.00 87.38 367 GLY A N 1
ATOM 2830 C CA . GLY A 1 367 ? -6.259 -11.795 9.033 1.00 87.38 367 GLY A CA 1
ATOM 2831 C C . GLY A 1 367 ? -5.340 -13.005 8.852 1.00 87.38 367 GLY A C 1
ATOM 2832 O O . GLY A 1 367 ? -5.616 -13.936 8.094 1.00 87.38 367 GLY A O 1
ATOM 2833 N N . TYR A 1 368 ? -4.244 -13.020 9.610 1.00 88.19 368 TYR A N 1
ATOM 2834 C CA . TYR A 1 368 ? -3.274 -14.115 9.594 1.00 88.19 368 TYR A CA 1
ATOM 2835 C C . TYR A 1 368 ? -3.907 -15.455 9.997 1.00 88.19 368 TYR A C 1
ATOM 2837 O O . TYR A 1 368 ? -3.510 -16.506 9.500 1.00 88.19 368 TYR A O 1
ATOM 2845 N N . SER A 1 369 ? -4.918 -15.421 10.867 1.00 88.50 369 SER A N 1
ATOM 2846 C CA . SER A 1 369 ? -5.635 -16.617 11.315 1.00 88.50 369 SER A CA 1
ATOM 2847 C C . SER A 1 369 ? -6.470 -17.314 10.234 1.00 88.50 369 SER A C 1
ATOM 28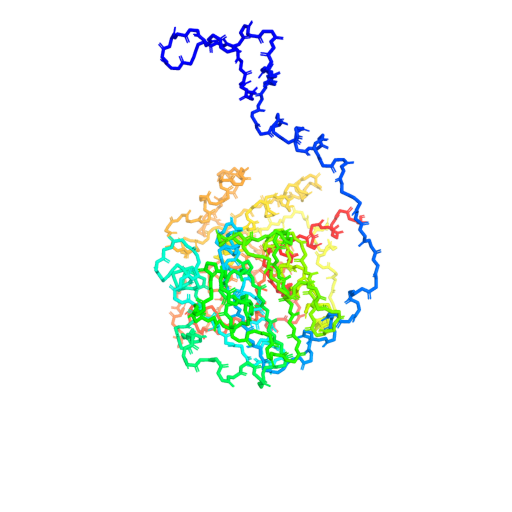49 O O . SER A 1 369 ? -6.861 -18.468 10.422 1.00 88.50 369 SER A O 1
ATOM 2851 N N . GLY A 1 370 ? -6.798 -16.624 9.135 1.00 90.50 370 GLY A N 1
ATOM 2852 C CA . GLY A 1 370 ? -7.751 -17.114 8.137 1.00 90.50 370 GLY A CA 1
ATOM 2853 C C . GLY A 1 370 ? -9.216 -17.109 8.600 1.00 90.50 370 GLY A C 1
ATOM 2854 O O . GLY A 1 370 ? -10.082 -17.600 7.877 1.00 90.50 370 GLY A O 1
ATOM 2855 N N . VAL A 1 371 ? -9.522 -16.553 9.778 1.00 92.62 371 VAL A N 1
ATOM 2856 C CA . VAL A 1 371 ? -10.878 -16.511 10.346 1.00 92.62 371 VAL A CA 1
ATOM 2857 C C . VAL A 1 371 ? -11.579 -15.208 9.968 1.00 92.62 371 VAL A C 1
ATOM 2859 O O . VAL A 1 371 ? -11.033 -14.119 10.151 1.00 92.62 371 VAL A O 1
ATOM 2862 N N . HIS A 1 372 ? -12.804 -15.316 9.447 1.00 93.19 372 HIS A N 1
ATOM 2863 C CA . HIS A 1 372 ? -13.646 -14.156 9.150 1.00 93.19 372 HIS A CA 1
ATOM 2864 C C . HIS A 1 372 ? -13.895 -13.320 10.413 1.00 93.19 372 HIS A C 1
ATOM 2866 O O . HIS A 1 372 ? -14.027 -13.881 11.502 1.00 93.19 372 HIS A O 1
ATOM 2872 N N . ASN A 1 373 ? -13.973 -11.995 10.280 1.00 95.81 373 ASN A N 1
ATOM 2873 C CA . ASN A 1 373 ? -14.229 -11.103 11.405 1.00 95.81 373 ASN A CA 1
ATOM 2874 C C . ASN A 1 373 ? -15.702 -10.669 11.428 1.00 95.81 373 ASN A C 1
ATOM 2876 O O . ASN A 1 373 ? -16.095 -9.859 10.588 1.00 95.81 373 ASN A O 1
ATOM 2880 N N . PRO A 1 374 ? -16.517 -11.143 12.392 1.00 94.19 374 PRO A N 1
ATOM 2881 C CA . PRO A 1 374 ? -17.930 -10.777 12.484 1.00 94.19 374 PRO A CA 1
ATOM 2882 C C . PRO A 1 374 ? -18.188 -9.270 12.625 1.00 94.19 374 PRO A C 1
ATOM 2884 O O . PRO A 1 374 ? -19.298 -8.817 12.356 1.00 94.19 374 PRO A O 1
ATOM 2887 N N . LEU A 1 375 ? -17.190 -8.470 13.028 1.00 92.00 375 LEU A N 1
ATOM 2888 C CA . LEU A 1 375 ? -17.320 -7.009 13.056 1.00 92.00 375 LEU A CA 1
ATOM 2889 C C . LEU A 1 375 ? -17.605 -6.408 11.680 1.00 92.00 375 LEU A C 1
ATOM 2891 O O . LEU A 1 375 ? -18.254 -5.370 11.612 1.00 92.00 375 LEU A O 1
ATOM 2895 N N . TYR A 1 376 ? -17.139 -7.042 10.604 1.00 91.81 376 TYR A N 1
ATOM 2896 C CA . TYR A 1 376 ? -17.318 -6.539 9.242 1.00 91.81 376 TYR A CA 1
ATOM 2897 C C . TYR A 1 376 ? -18.749 -6.718 8.726 1.00 91.81 376 TYR A C 1
ATOM 2899 O O . TYR A 1 376 ? -19.158 -5.997 7.820 1.00 91.81 376 TYR A O 1
ATOM 2907 N N . ASP A 1 377 ? -19.526 -7.613 9.341 1.00 88.62 377 ASP A N 1
ATOM 2908 C CA . ASP A 1 377 ? -20.922 -7.874 8.974 1.00 88.62 377 ASP A CA 1
ATOM 2909 C C . ASP A 1 377 ? -21.920 -7.008 9.760 1.00 88.62 377 ASP A C 1
ATOM 2911 O O . ASP A 1 377 ? -23.124 -7.027 9.480 1.00 88.62 377 ASP A O 1
ATOM 2915 N N . LYS A 1 378 ? -21.457 -6.264 10.776 1.00 85.69 378 LYS A N 1
ATOM 2916 C CA . LYS A 1 378 ? -22.338 -5.418 11.587 1.00 85.69 378 LYS A CA 1
ATOM 2917 C C . LYS A 1 378 ? -22.889 -4.270 10.739 1.00 85.69 378 LYS A C 1
ATOM 2919 O O . LYS A 1 378 ? -22.142 -3.442 10.231 1.00 85.69 378 LYS A O 1
ATOM 2924 N N . GLN A 1 379 ? -24.217 -4.206 10.640 1.00 70.38 379 GLN A N 1
ATOM 2925 C CA . GLN A 1 379 ? -24.926 -3.156 9.898 1.00 70.38 379 GLN A CA 1
ATOM 2926 C C . GLN A 1 379 ? -25.030 -1.841 10.682 1.00 70.38 379 GLN A C 1
ATOM 2928 O O . GLN A 1 379 ? -25.097 -0.775 10.079 1.00 70.38 379 GLN A O 1
ATOM 2933 N N . ASP A 1 380 ? -25.005 -1.911 12.015 1.00 82.25 380 ASP A N 1
ATOM 2934 C CA . ASP A 1 380 ? -25.131 -0.756 12.900 1.00 82.25 380 ASP A CA 1
ATOM 2935 C C . ASP A 1 380 ? -23.850 -0.545 13.712 1.00 82.25 380 ASP A C 1
ATOM 2937 O O . ASP A 1 380 ? -23.222 -1.494 14.186 1.00 82.25 380 ASP A O 1
ATOM 2941 N N . GLY A 1 381 ? -23.477 0.723 13.902 1.00 86.88 381 GLY A N 1
ATOM 2942 C CA . GLY A 1 381 ? -22.370 1.112 14.777 1.00 86.88 381 GLY A CA 1
ATOM 2943 C C . GLY A 1 381 ? -20.968 0.843 14.223 1.00 86.88 381 GLY A C 1
ATOM 2944 O O . GLY A 1 381 ? -20.004 1.197 14.892 1.00 86.88 381 GLY A O 1
ATOM 2945 N N . VAL A 1 382 ? -20.822 0.283 13.018 1.00 93.31 382 VAL A N 1
ATOM 2946 C CA . VAL A 1 382 ? -19.518 0.050 12.375 1.00 93.31 382 VAL A CA 1
ATOM 2947 C C . VAL A 1 382 ? -19.423 0.820 11.059 1.00 93.31 382 VAL A C 1
ATOM 2949 O O . VAL A 1 382 ? -20.316 0.764 10.222 1.00 93.31 382 VAL A O 1
ATOM 2952 N N . SER A 1 383 ? -18.330 1.556 10.876 1.00 93.25 383 SER A N 1
ATOM 2953 C CA . SER A 1 383 ? -17.976 2.262 9.645 1.00 93.25 383 SER A CA 1
ATOM 2954 C C . SER A 1 383 ? -16.694 1.676 9.070 1.00 93.25 383 SER A C 1
ATOM 2956 O O . SER A 1 383 ? -15.654 1.681 9.727 1.00 93.25 383 SER A O 1
ATOM 2958 N N . LEU A 1 384 ? -16.762 1.179 7.838 1.00 92.81 384 LEU A N 1
ATOM 2959 C CA . LEU A 1 384 ? -15.639 0.547 7.151 1.00 92.81 384 LEU A CA 1
ATOM 2960 C C . LEU A 1 384 ? -15.007 1.554 6.185 1.00 92.81 384 LEU A C 1
ATOM 2962 O O . LEU A 1 384 ? -15.628 1.956 5.203 1.00 92.81 384 LEU A O 1
ATOM 2966 N N . LEU A 1 385 ? -13.772 1.961 6.465 1.00 92.00 385 LEU A N 1
ATOM 2967 C CA . LEU A 1 385 ? -12.958 2.791 5.583 1.00 92.00 385 LEU A CA 1
ATOM 2968 C C . LEU A 1 385 ? -11.931 1.882 4.911 1.00 92.00 385 LEU A C 1
ATOM 2970 O O . LEU A 1 385 ? -10.863 1.622 5.464 1.00 92.00 385 LEU A O 1
ATOM 2974 N N . LEU A 1 386 ? -12.301 1.346 3.746 1.00 90.44 386 LEU A N 1
ATOM 2975 C CA . LEU A 1 386 ? -11.479 0.371 3.033 1.00 90.44 386 LEU A CA 1
ATOM 2976 C C . LEU A 1 386 ? -10.378 1.036 2.204 1.00 90.44 386 LEU A C 1
ATOM 2978 O O . LEU A 1 386 ? -10.608 2.047 1.535 1.00 90.44 386 LEU A O 1
ATOM 2982 N N . GLY A 1 387 ? -9.193 0.435 2.226 1.00 86.62 387 GLY A N 1
ATOM 2983 C CA . GLY A 1 387 ? -8.012 0.885 1.496 1.00 86.62 387 GLY A CA 1
ATOM 2984 C C . GLY A 1 387 ? -6.768 0.945 2.376 1.00 86.62 387 GLY A C 1
ATOM 2985 O O . GLY A 1 387 ? -6.783 0.541 3.539 1.00 86.62 387 GLY A O 1
ATOM 2986 N N . ASP A 1 388 ? -5.667 1.445 1.816 1.00 89.50 388 ASP A N 1
ATOM 2987 C CA . ASP A 1 388 ? -4.438 1.627 2.586 1.00 89.50 388 ASP A CA 1
ATOM 2988 C C . ASP A 1 388 ? -4.702 2.472 3.849 1.00 89.50 388 ASP A C 1
ATOM 2990 O O . ASP A 1 388 ? -5.448 3.458 3.816 1.00 89.50 388 ASP A O 1
ATOM 2994 N N . ALA A 1 389 ? -4.138 2.057 4.987 1.00 89.69 389 ALA A N 1
ATOM 2995 C CA . ALA A 1 389 ? -4.406 2.703 6.270 1.00 89.69 389 ALA A CA 1
ATOM 2996 C C . ALA A 1 389 ? -3.914 4.161 6.296 1.00 89.69 389 ALA A C 1
ATOM 2998 O O . ALA A 1 389 ? -4.522 4.990 6.969 1.00 89.69 389 ALA A O 1
ATOM 2999 N N . SER A 1 390 ? -2.853 4.486 5.548 1.00 90.12 390 SER A N 1
ATOM 3000 C CA . SER A 1 390 ? -2.361 5.856 5.402 1.00 90.12 390 SER A CA 1
ATOM 3001 C C . SER A 1 390 ? -3.367 6.708 4.627 1.00 90.12 390 SER A C 1
ATOM 3003 O O . SER A 1 390 ? -3.798 7.755 5.109 1.00 90.12 390 SER A O 1
ATOM 3005 N N . ASP A 1 391 ? -3.838 6.214 3.479 1.00 86.12 391 ASP A N 1
ATOM 3006 C CA . ASP A 1 391 ? -4.786 6.934 2.621 1.00 86.12 391 ASP A CA 1
ATOM 3007 C C . ASP A 1 391 ? -6.128 7.185 3.325 1.00 86.12 391 ASP A C 1
ATOM 3009 O O . ASP A 1 391 ? -6.677 8.289 3.287 1.00 86.12 391 ASP A O 1
ATOM 3013 N N . THR A 1 392 ? -6.670 6.153 3.973 1.00 91.31 392 THR A N 1
ATOM 3014 C CA . THR A 1 392 ? -7.962 6.212 4.673 1.00 91.31 392 THR A CA 1
ATOM 3015 C C . THR A 1 392 ? -7.906 7.156 5.875 1.00 91.31 392 THR A C 1
ATOM 3017 O O . THR A 1 392 ? -8.799 7.993 6.031 1.00 91.31 392 THR A O 1
ATOM 3020 N N . LEU A 1 393 ? -6.833 7.106 6.676 1.00 94.50 393 LEU A N 1
ATOM 3021 C CA . LEU A 1 393 ? -6.607 8.059 7.766 1.00 94.50 393 LEU A CA 1
ATOM 3022 C C . LEU A 1 393 ? -6.401 9.485 7.260 1.00 94.50 393 LEU A C 1
ATOM 3024 O O . LEU A 1 393 ? -6.972 10.412 7.831 1.00 94.50 393 LEU A O 1
ATOM 3028 N N . GLN A 1 394 ? -5.625 9.680 6.192 1.00 92.19 394 GLN A N 1
ATOM 3029 C CA . GLN A 1 394 ? -5.392 11.007 5.626 1.00 92.19 394 GLN A CA 1
ATOM 3030 C C . GLN A 1 394 ? -6.704 11.649 5.162 1.00 92.19 394 GLN A C 1
ATOM 3032 O O . GLN A 1 394 ? -6.941 12.824 5.443 1.00 92.19 394 GLN A O 1
ATOM 3037 N N . ARG A 1 395 ? -7.581 10.883 4.498 1.00 88.81 395 ARG A N 1
ATOM 3038 C CA . ARG A 1 395 ? -8.923 11.348 4.108 1.00 88.81 395 ARG A CA 1
ATOM 3039 C C . ARG A 1 395 ? -9.757 11.726 5.328 1.00 88.81 395 ARG A C 1
ATOM 3041 O O . ARG A 1 395 ? -10.254 12.842 5.390 1.00 88.81 395 ARG A O 1
ATOM 3048 N N . LEU A 1 396 ? -9.817 10.851 6.331 1.00 92.38 396 LEU A N 1
ATOM 3049 C CA . LEU A 1 396 ? -10.557 11.099 7.570 1.00 92.38 396 LEU A CA 1
ATOM 3050 C C . LEU A 1 396 ? -10.082 12.373 8.295 1.00 92.38 396 LEU A C 1
ATOM 3052 O O . LEU A 1 396 ? -10.896 13.166 8.768 1.00 92.38 396 LEU A O 1
ATOM 3056 N N . ILE A 1 397 ? -8.766 12.593 8.353 1.00 93.69 397 ILE A N 1
ATOM 3057 C CA . ILE A 1 397 ? -8.146 13.797 8.925 1.00 93.69 397 ILE A CA 1
ATOM 3058 C C . ILE A 1 397 ? -8.497 15.044 8.108 1.00 93.69 397 ILE A C 1
ATOM 3060 O O . ILE A 1 397 ? -8.805 16.091 8.682 1.00 93.69 397 ILE A O 1
ATOM 3064 N N . ASN A 1 398 ? -8.442 14.959 6.779 1.00 89.12 398 ASN A N 1
ATOM 3065 C CA . ASN A 1 398 ? -8.796 16.075 5.903 1.00 89.12 398 ASN A CA 1
ATOM 3066 C C . ASN A 1 398 ? -10.264 16.468 6.095 1.00 89.12 398 ASN A C 1
ATOM 3068 O O . ASN A 1 398 ? -10.561 17.647 6.287 1.00 89.12 398 ASN A O 1
ATOM 3072 N N . ASP A 1 399 ? -11.159 15.483 6.143 1.00 87.38 399 ASP A N 1
ATOM 3073 C CA . ASP A 1 399 ? -12.586 15.715 6.330 1.00 87.38 399 ASP A CA 1
ATOM 3074 C C . ASP A 1 399 ? -12.877 16.344 7.702 1.00 87.38 399 ASP A C 1
ATOM 3076 O O . ASP A 1 399 ? -13.650 17.301 7.792 1.00 87.38 399 ASP A O 1
ATOM 3080 N N . LEU A 1 400 ? -12.193 15.891 8.764 1.00 87.69 400 LEU A N 1
ATOM 3081 C CA . LEU A 1 400 ? -12.284 16.480 10.107 1.00 87.69 400 LEU A CA 1
ATOM 3082 C C . LEU A 1 400 ? -11.881 17.958 10.153 1.00 87.69 400 LEU A C 1
ATOM 3084 O O . LEU A 1 400 ? -12.485 18.713 10.915 1.00 87.69 400 LEU A O 1
ATOM 3088 N N . ASN A 1 401 ? -10.887 18.361 9.357 1.00 83.00 401 ASN A N 1
ATOM 3089 C CA . ASN A 1 401 ? -10.413 19.746 9.277 1.00 83.00 401 ASN A CA 1
ATOM 3090 C C . ASN A 1 401 ? -11.265 20.635 8.354 1.00 83.00 401 ASN A C 1
ATOM 3092 O O . ASN A 1 401 ? -11.190 21.858 8.456 1.00 83.00 401 ASN A O 1
ATOM 3096 N N . SER A 1 402 ? -12.015 20.040 7.422 1.00 73.00 402 SER A N 1
ATOM 3097 C CA . SER A 1 402 ? -12.797 20.761 6.404 1.00 73.00 402 SER A CA 1
ATOM 3098 C C . SER A 1 402 ? -14.175 21.239 6.879 1.00 73.00 402 SER A C 1
ATOM 3100 O O . SER A 1 402 ? -14.761 22.143 6.282 1.00 73.00 402 SER A O 1
ATOM 3102 N N . LEU A 1 403 ? -14.682 20.634 7.953 1.00 56.28 403 LEU A N 1
ATOM 3103 C CA . LEU A 1 403 ? -15.937 20.961 8.636 1.00 56.28 403 LEU A CA 1
ATOM 3104 C C . LEU A 1 403 ? -15.644 21.738 9.917 1.00 56.28 403 LEU A C 1
ATOM 3106 O O . LEU A 1 403 ? -16.607 22.304 10.474 1.00 56.28 403 LEU A O 1
#

Mean predicted aligned error: 16.56 Å

Foldseek 3Di:
DEEQDQADPPVRDGDPLVVDPPPDDYDHRDSVVSVVVVCVVVPPPDDDDDDDPLVVLLCLLLVWAEEEEEEAALCVVLVQLLLVVVSQVLSVVSNHDYAYEYEQCGHPDGCPNVVSNVVNVDDPVRYDYQVRCQVCQLVGSEYEYFADALQQACCLDVPPPQPNPVPRHRPNVNHQAYEYEHQDQAHDPRRDGGCLVVDPPRYHYDHRRRNVSSVVSSVSSVVPDPPPPPLVDDDPLVLLLVWQEEEEEEAALCVSLLCLLLVVLSVVLSVVSNHHYAYEYEQPGHDDGCPNVVSNVVSVDDPVRYDYQVGCQVCQLVGSEYEYFADALQQACCLDVPPPFPNPVPRHRPNVNHQAYEYQHADQAHDPRRDGGCLVVDSPRYHYQHRRSNVSSVVSSVVNVVD

Solvent-accessible surface area (backbone atoms only — not comparable to full-atom values): 22346 Å² total; per-residue (Å²): 86,66,34,63,67,89,69,49,55,98,83,68,51,78,63,74,69,80,75,40,92,67,100,54,60,81,40,75,33,59,51,70,61,45,49,52,51,53,50,59,65,64,58,78,78,65,88,78,82,84,81,88,62,65,79,57,50,46,55,56,66,58,70,32,45,35,36,37,37,30,65,17,40,35,26,63,77,47,69,19,40,54,57,54,44,53,41,48,49,54,41,38,79,62,66,18,50,68,37,33,45,42,52,74,75,30,49,91,45,80,56,42,58,58,53,45,34,47,74,43,70,49,61,70,92,41,57,32,46,49,86,79,40,42,84,47,24,65,71,18,46,28,30,43,34,28,20,57,47,62,59,48,28,60,42,16,82,72,37,83,89,46,96,46,43,77,48,86,59,45,45,59,86,48,20,62,25,32,40,37,22,27,64,64,89,71,46,43,94,78,66,52,74,47,66,69,78,73,41,88,66,54,46,42,80,39,71,32,57,28,41,60,42,51,50,50,53,43,48,55,67,53,76,78,66,80,76,73,76,80,60,97,62,81,55,69,55,57,54,58,71,73,29,54,30,38,39,35,30,65,19,44,40,22,63,76,46,67,22,41,53,55,55,44,51,48,46,52,57,41,43,74,73,68,20,48,70,40,34,43,42,50,73,76,32,49,93,46,81,56,39,56,58,54,46,33,45,73,42,68,47,62,70,93,42,56,32,47,48,88,75,43,40,81,49,25,66,74,19,47,29,28,42,36,29,18,62,48,65,58,48,28,59,42,17,81,73,34,84,90,46,92,47,40,76,48,86,57,44,46,57,85,50,20,61,22,32,39,37,24,26,61,65,89,69,46,39,95,78,67,51,70,47,64,68,78,72,42,83,70,53,49,44,81,40,69,30,57,31,34,60,39,48,52,50,52,48,50,55,57,72,74,110

Sequence (403 aa):
ICNYDLKPGYAGVHNPLYDKSSGVTLVLGDAKDSISKLISEIGRKQEVVEDKKEENIHNIIKDAKNVIIVPGYGMALSQAQFLVKQLADKLRDNGATVRFAIHPVAGRMPGHMNVLLAEANVDYDELYELEAINDDFKNADLCIVIGANDVINPAAREQEGTPIYGMPILNVDQAKHVIICNYDLKPGYSGVHNPLYDKNEGVTLLLGDAKETIQKLITILSEEKQVSSETKTVSPVQILKESKKVIIVPGYGMALAQAQHLVKQLADILKKNGTEVKYAIHPVAGRMPGHMNVLLAEANVDYDELYELEVINDEFKDADCCVVVGANDVINPAAREQERTPIYGMPILNVDQAKHVIICNYDLKPGYSGVHNPLYDKQDGVSLLLGDASDTLQRLINDLNSL

Nearest PDB structures (foldseek):
  1nm5-assembly1_C  TM=9.456E-01  e=1.342E-21  Rhodospirillum rubrum
  2fsv-assembly1_C  TM=9.410E-01  e=3.235E-21  Rhodospirillum rubrum
  1pt9-assembly1_A  TM=9.162E-01  e=5.815E-21  Homo sapiens
  1d4o-assembly1_A  TM=9.588E-01  e=3.185E-20  Bos taurus
  1pno-assembly1_A  TM=8.923E-01  e=1.401E-20  Rhodospirillum rubrum

Secondary structure (DSSP, 8-state):
-EES-SS--TT----GGGG-SSS---EES-HHHHHHHHHHHHTT-------S-HHHHHHHHHH-SEEEEEE-HHHHHTT-HHHHHHHHHHHHHTT-EEEEEE-TTSSSSTTHHHHHHHHTT--GGGEEEHHHHGGGGGG-SEEEEES--GGG-THHHH-TTSTTTT-----GGGSS-EEEEES-SS--TT----GGGG-SSSEEEEES-HHHHHHHHHHHHHTT-----------HHHHHHH-SEEEEEE-HHHHHTT-HHHHHHHHHHHHHTT-EEEEEE-TTSSSSTTHHHHHHHHTT--GGGEEEHHHHGGGGGG-SEEEEES-SGGG-THHHH-TTSTTTT-----GGGSS-EEEEES-SS--TT----GGGG-SSSEEEEES-HHHHHHHHHHHHHH-

pLDDT: mean 88.57, std 14.29, range [29.12, 98.81]